Protein AF-0000000074161519 (afdb_homodimer)

Secondary structure (DSSP, 8-state):
--HHHHHHHHHHHHHHHHHHHHHHHHHHHHHHHHHHHHTT-EEE-TTSSS--EEE--TTHHHHHHHHHHHHHHHHHSTT-HHHHHHHHHHHHHHHHHHHHHHH---HHHHHHHHHHHTHHHHHT---S--EETTEEPPHHHHHHHHHHHHHHHHHHHHHS-SSTTHHHHHHHHHHHHHHHHHHHHHHHHHHH-GGGTTS-HHHHHHT-HHHHHHHHHHHHHHHHHHHHHHHHSSSPS---HHHHHHHHHHHHHHHHHHTT-TTHHHHHTHHHHHHHHHHHHHHTTSS---S--PPEEETTTTEEE--TT--SHHHHHHHHH--B-HHHHHHHHHHHHHHHHHHHHIIIIIIHHHHHHHHS------/--HHHHHHHHHHHHHHHHHHHHHHHHHHHHHHHHHHHHTT-EEE-TTSSS--EEE--TTHHHHHHHHHHHHHHHHHSTT-HHHHHHHHHHHHHHHHHHHHHHH---HHHHHHHHHHHTHHHHHT---S--EETTEEPPHHHHHHHHHHHHHHHHHHHHHS-SSTTHHHHHHHHHHHHHHHHHHHHHHHHHHH-GGGTTS-HHHHHHT-HHHHHHHHHHHHHHHHHHHHHHHHSSSPS---HHHHHHHHHHHHHHHHHHTT-TTHHHHHTHHHHHHHHHHHHHHTTSS---S--PPEEETTTTEEE--TT--SHHHHHHHHH--B-HHHHHHHHHHHHHHHHHHHHIIIIISHHHHHHHHS------

Organism: Giardia intestinalis (strain ATCC 50803 / WB clone C6) (NCBI:txid184922)

Radius of gyration: 27.28 Å; Cα contacts (8 Å, |Δi|>4): 1150; chains: 2; bounding box: 76×76×58 Å

Foldseek 3Di:
DPPVVVVVVVVVVLVVVLQVLLVQLLVQLVVCQVVQVVLVQWDWQPQAPDTDIAGEASLVSLLVSLLVVLVVVCVVLPPLLQLVLLSQLLNQLLVVQVVCSNPVDDPVCLQPVSLPSNLSLLVSQDDPFDFDFPDTDDSVRRSVLLSVQLSLLLVLLVLQDAFFLQSLLLLLLLLVLVLVLLVLLLVVQLVVVVVCVVPDPVVSSSVLSLSNSLNSLSSSSNSSSVSCSVQRAVVHNHHNGSSNSSSSSSSLSSSCRSSVVSPLSVQLCVLSVQQCVQCVCCVVVVDPDDPDLYFDHDNVVQWTAADPSSRGPLRVVCPVVPTDHSNVSSVVVSVVSNVSSVVSSCCSNVVVVPPCCPSVVPPPPD/DDPVVVVVVVVVVLVVVLQVLLVQLLVQLVVCQVVQVVLVQWDWQPQAPDTDIAHEASLVSLLVSLLVVLVVVCVVLPPLLQLVLLSQLLNQLLVVQVVCSNPVDDPVCLQPVSLPSNLSLLVSQDDPFDFDQPDTDDSVRRSVLLSVQLSLLLVLLVLQDAFFLQSLLLLLLLLVLVLVLLVLLLVVQLVVVVVCVVPDPVVSLSVLSLSNSLNSLSSSSNSSSVSCSVQRAVVHNYHNGSSNSSSSSSSLSSSCRSSVVSPLSVQLCVLSVQQCVQCVCCVVVVDPDDPDLYFDHDNVVQWTAADPSSRGPLRVVCPVVPTDHSNVSSVVVSVVSNVSSVVSSCCSNVVVVPPCCPSVVPPPPD

Sequence (732 aa):
MTFLALFLLIGLASIFCGSVLSSLTLRLILELAPKLEKAGLSGRDLNKAVSEKIPEDAGLGPSAMFLLTISLWSLVMPRSSTLLSAGFSIMASSFLGFVDDVVNLRWRYKLIVPSITLLPLVGAYSGSGLSLGPLRLTSSMTKLYCLLFAIFSQNAVNIYAGINGLEVGQSIVACTFLLPIVLYKLYVALDTTRYAEHLAPWQRLLSHPSLLSSLVIIVCFLAVSHPVYLLNRYPSRVFVGDIYAYFAGSVFASACILSDTLIAGPLLFLPQILNFVLSVPQLFGIVPCPRHRLPRFSQDHGTLTGVATHLNLINQYLRIRGPLSEKRLCRELLSIQAIISAFVVLFFVLARGKVENSFVGVHRKLMTFLALFLLIGLASIFCGSVLSSLTLRLILELAPKLEKAGLSGRDLNKAVSEKIPEDAGLGPSAMFLLTISLWSLVMPRSSTLLSAGFSIMASSFLGFVDDVVNLRWRYKLIVPSITLLPLVGAYSGSGLSLGPLRLTSSMTKLYCLLFAIFSQNAVNIYAGINGLEVGQSIVACTFLLPIVLYKLYVALDTTRYAEHLAPWQRLLSHPSLLSSLVIIVCFLAVSHPVYLLNRYPSRVFVGDIYAYFAGSVFASACILSDTLIAGPLLFLPQILNFVLSVPQLFGIVPCPRHRLPRFSQDHGTLTGVATHLNLINQYLRIRGPLSEKRLCRELLSIQAIISAFVVLFFVLARGKVENSFVGVHRKL

InterPro domains:
  IPR000715 Glycosyl transferase, family 4 [PF00953] (86-259)
  IPR033895 UDP-GlcNAc-dolichyl-phosphate GlcNAc phosphotransferase [PTHR10571] (13-346)
  IPR033895 UDP-GlcNAc-dolichyl-phosphate GlcNAc phosphotransferase [cd06855] (29-307)

Structure (mmCIF, N/CA/C/O backbone):
data_AF-0000000074161519-model_v1
#
loop_
_entity.id
_entity.type
_entity.pdbx_description
1 polymer 'UDP-N-acetylglucosamine--dolichyl-phosphate N-acetylglucosaminephosphotransferase'
#
loop_
_atom_site.group_PDB
_atom_site.id
_atom_site.type_symbol
_atom_site.label_atom_id
_atom_site.label_alt_id
_atom_site.label_comp_id
_atom_site.label_asym_id
_atom_site.label_entity_id
_atom_site.label_seq_id
_atom_site.pdbx_PDB_ins_code
_atom_site.Cartn_x
_atom_site.Cartn_y
_atom_site.Cartn_z
_atom_site.occupancy
_atom_site.B_iso_or_equiv
_atom_site.auth_seq_id
_atom_site.auth_comp_id
_atom_site.auth_asym_id
_atom_site.auth_atom_id
_atom_site.pdbx_PDB_model_num
ATOM 1 N N . MET A 1 1 ? -21.594 8.078 33.281 1 44.88 1 MET A N 1
ATOM 2 C CA . MET A 1 1 ? -20.266 8.586 32.906 1 44.88 1 MET A CA 1
ATOM 3 C C . MET A 1 1 ? -20.375 9.773 31.969 1 44.88 1 MET A C 1
ATOM 5 O O . MET A 1 1 ? -21.016 9.672 30.922 1 44.88 1 MET A O 1
ATOM 9 N N . THR A 1 2 ? -20.141 10.969 32.406 1 57.44 2 THR A N 1
ATOM 10 C CA . THR A 1 2 ? -20.281 12.203 31.641 1 57.44 2 THR A CA 1
ATOM 11 C C . THR A 1 2 ? -19.438 12.156 30.375 1 57.44 2 THR A C 1
ATOM 13 O O . THR A 1 2 ? -18.469 11.383 30.297 1 57.44 2 THR A O 1
ATOM 16 N N . PHE A 1 3 ? -19.984 12.727 29.328 1 62.72 3 PHE A N 1
ATOM 17 C CA . PHE A 1 3 ? -19.281 12.836 28.047 1 62.72 3 PHE A CA 1
ATOM 18 C C . PHE A 1 3 ? -17.828 13.195 28.266 1 62.72 3 PHE A C 1
ATOM 20 O O . PHE A 1 3 ? -16.938 12.68 27.562 1 62.72 3 PHE A O 1
ATOM 27 N N . LEU A 1 4 ? -17.578 13.906 29.312 1 63.62 4 LEU A N 1
ATOM 28 C CA . LEU A 1 4 ? -16.203 14.328 29.625 1 63.62 4 LEU A CA 1
ATOM 29 C C . LEU A 1 4 ? -15.375 13.156 30.109 1 63.62 4 LEU A C 1
ATOM 31 O O . LEU A 1 4 ? -14.203 13.016 29.734 1 63.62 4 LEU A O 1
ATOM 35 N N . ALA A 1 5 ? -16 12.375 30.953 1 64.25 5 ALA A N 1
ATOM 36 C CA . ALA A 1 5 ? -15.297 11.211 31.484 1 64.25 5 ALA A CA 1
ATOM 37 C C . ALA A 1 5 ? -14.953 10.227 30.359 1 64.25 5 ALA A C 1
ATOM 39 O O . ALA A 1 5 ? -13.859 9.648 30.344 1 64.25 5 ALA A O 1
ATOM 40 N N . LEU A 1 6 ? -15.781 10.148 29.5 1 65.31 6 LEU A N 1
ATOM 41 C CA . LEU A 1 6 ? -15.578 9.258 28.359 1 65.31 6 LEU A CA 1
ATOM 42 C C . LEU A 1 6 ? -14.438 9.758 27.484 1 65.31 6 LEU A C 1
ATOM 44 O O . LEU A 1 6 ? -13.586 8.969 27.062 1 65.31 6 LEU A O 1
ATOM 48 N N . PHE A 1 7 ? -14.367 10.977 27.312 1 71.44 7 PHE A N 1
ATOM 49 C CA . PHE A 1 7 ? -13.312 11.578 26.516 1 71.44 7 PHE A CA 1
ATOM 50 C C . PHE A 1 7 ? -11.961 11.422 27.188 1 71.44 7 PHE A C 1
ATOM 52 O O . PHE A 1 7 ? -10.945 11.18 26.531 1 71.44 7 PHE A O 1
ATOM 59 N N . LEU A 1 8 ? -12.047 11.516 28.469 1 68.12 8 LEU A N 1
ATOM 60 C CA . LEU A 1 8 ? -10.805 11.359 29.219 1 68.12 8 LEU A CA 1
ATOM 61 C C . LEU A 1 8 ? -10.312 9.922 29.156 1 68.12 8 LEU A C 1
ATOM 63 O O . LEU A 1 8 ? -9.109 9.68 29 1 68.12 8 LEU A O 1
ATOM 67 N N . LEU A 1 9 ? -11.258 9 29.281 1 66.44 9 LEU A N 1
ATOM 68 C CA . LEU A 1 9 ? -10.898 7.59 29.219 1 66.44 9 LEU A CA 1
ATOM 69 C C . LEU A 1 9 ? -10.359 7.227 27.844 1 66.44 9 LEU A C 1
ATOM 71 O O . LEU A 1 9 ? -9.359 6.516 27.719 1 66.44 9 LEU A O 1
ATOM 75 N N . ILE A 1 10 ? -10.969 7.766 26.875 1 73.56 10 ILE A N 1
ATOM 76 C CA . ILE A 1 10 ? -10.531 7.527 25.5 1 73.56 10 ILE A CA 1
ATOM 77 C C . ILE A 1 10 ? -9.164 8.164 25.266 1 73.56 10 ILE A C 1
ATOM 79 O O . ILE A 1 10 ? -8.297 7.57 24.625 1 73.56 10 ILE A O 1
ATOM 83 N N . GLY A 1 11 ? -9.023 9.273 25.922 1 75.69 11 GLY A N 1
ATOM 84 C CA . GLY A 1 11 ? -7.738 9.945 25.828 1 75.69 11 GLY A CA 1
ATOM 85 C C . GLY A 1 11 ? -6.609 9.164 26.484 1 75.69 11 GLY A C 1
ATOM 86 O O . GLY A 1 11 ? -5.547 8.992 25.875 1 75.69 11 GLY A O 1
ATOM 87 N N . LEU A 1 12 ? -6.914 8.625 27.672 1 73.69 12 LEU A N 1
ATOM 88 C CA . LEU A 1 12 ? -5.906 7.859 28.391 1 73.69 12 LEU A CA 1
ATOM 89 C C . LEU A 1 12 ? -5.578 6.559 27.672 1 73.69 12 LEU A C 1
ATOM 91 O O . LEU A 1 12 ? -4.41 6.18 27.562 1 73.69 12 LEU A O 1
ATOM 95 N N . ALA A 1 13 ? -6.59 5.926 27.234 1 78.31 13 ALA A N 1
ATOM 96 C CA . ALA A 1 13 ? -6.383 4.703 26.469 1 78.31 13 ALA A CA 1
ATOM 97 C C . ALA A 1 13 ? -5.574 4.984 25.203 1 78.31 13 ALA A C 1
ATOM 99 O O . ALA A 1 13 ? -4.707 4.195 24.828 1 78.31 13 ALA A O 1
ATOM 100 N N . SER A 1 14 ? -5.793 6.078 24.641 1 83.56 14 SER A N 1
ATOM 101 C CA . SER A 1 14 ? -5.078 6.457 23.438 1 83.56 14 SER A CA 1
ATOM 102 C C . SER A 1 14 ? -3.607 6.734 23.719 1 83.56 14 SER A C 1
ATOM 104 O O . SER A 1 14 ? -2.734 6.387 22.922 1 83.56 14 SER A O 1
ATOM 106 N N . ILE A 1 15 ? -3.42 7.316 24.875 1 84.94 15 ILE A N 1
ATOM 107 C CA . ILE A 1 15 ? -2.043 7.617 25.25 1 84.94 15 ILE A CA 1
ATOM 108 C C . ILE A 1 15 ? -1.285 6.316 25.516 1 84.94 15 ILE A C 1
ATOM 110 O O . ILE A 1 15 ? -0.153 6.148 25.047 1 84.94 15 ILE A O 1
ATOM 114 N N . PHE A 1 16 ? -1.927 5.395 26.203 1 86.62 16 PHE A N 1
ATOM 115 C CA . PHE A 1 16 ? -1.295 4.109 26.484 1 86.62 16 PHE A CA 1
ATOM 116 C C . PHE A 1 16 ? -1.033 3.338 25.203 1 86.62 16 PHE A C 1
ATOM 118 O O . PHE A 1 16 ? 0.096 2.916 24.938 1 86.62 16 PHE A O 1
ATOM 125 N N . CYS A 1 17 ? -2.02 3.18 24.391 1 90 17 CYS A N 1
ATOM 126 C CA . CYS A 1 17 ? -1.873 2.461 23.125 1 90 17 CYS A CA 1
ATOM 127 C C . CYS A 1 17 ? -0.885 3.168 22.203 1 90 17 CYS A C 1
ATOM 129 O O . CYS A 1 17 ? -0.109 2.518 21.5 1 90 17 CYS A O 1
ATOM 131 N N . GLY A 1 18 ? -0.931 4.461 22.328 1 93.94 18 GLY A N 1
ATOM 132 C CA . GLY A 1 18 ? 0.011 5.242 21.531 1 93.94 18 GLY A CA 1
ATOM 133 C C . GLY A 1 18 ? 1.454 5.027 21.953 1 93.94 18 GLY A C 1
ATOM 134 O O . GLY A 1 18 ? 2.346 4.953 21.109 1 93.94 18 GLY A O 1
ATOM 135 N N . SER A 1 19 ? 1.612 4.914 23.281 1 94.94 19 SER A N 1
ATOM 136 C CA . SER A 1 19 ? 2.965 4.691 23.781 1 94.94 19 SER A CA 1
ATOM 137 C C . SER A 1 19 ? 3.49 3.32 23.359 1 94.94 19 SER A C 1
ATOM 139 O O . SER A 1 19 ? 4.668 3.174 23.031 1 94.94 19 SER A O 1
ATOM 141 N N . VAL A 1 20 ? 2.693 2.338 23.391 1 96 20 VAL A N 1
ATOM 142 C CA . VAL A 1 20 ? 3.07 0.998 22.953 1 96 20 VAL A CA 1
ATOM 143 C C . VAL A 1 20 ? 3.387 1.012 21.469 1 96 20 VAL A C 1
ATOM 145 O O . VAL A 1 20 ? 4.41 0.47 21.031 1 96 20 VAL A O 1
ATOM 148 N N . LEU A 1 21 ? 2.52 1.667 20.75 1 97.62 21 LEU A N 1
ATOM 149 C CA . LEU A 1 21 ? 2.719 1.778 19.312 1 97.62 21 LEU A CA 1
ATOM 150 C C . LEU A 1 21 ? 4.016 2.52 19 1 97.62 21 LEU A C 1
ATOM 152 O O . LEU A 1 21 ? 4.746 2.137 18.078 1 97.62 21 LEU A O 1
ATOM 156 N N . SER A 1 22 ? 4.293 3.531 19.734 1 98.25 22 SER A N 1
ATOM 157 C CA . SER A 1 22 ? 5.523 4.293 19.562 1 98.25 22 SER A CA 1
ATOM 158 C C . SER A 1 22 ? 6.75 3.432 19.844 1 98.25 22 SER A C 1
ATOM 160 O O . SER A 1 22 ? 7.719 3.461 19.078 1 98.25 22 SER A O 1
ATOM 162 N N . SER A 1 23 ? 6.691 2.676 20.875 1 98.06 23 SER A N 1
ATOM 163 C CA . SER A 1 23 ? 7.805 1.809 21.25 1 98.06 23 SER A CA 1
ATOM 164 C C . SER A 1 23 ? 8.039 0.727 20.203 1 98.06 23 SER A C 1
ATOM 166 O O . SER A 1 23 ? 9.18 0.424 19.859 1 98.06 23 SER A O 1
ATOM 168 N N . LEU A 1 24 ? 7.012 0.145 19.719 1 97.5 24 LEU A N 1
ATOM 169 C CA . LEU A 1 24 ? 7.125 -0.874 18.688 1 97.5 24 LEU A CA 1
ATOM 170 C C . LEU A 1 24 ? 7.672 -0.277 17.391 1 97.5 24 LEU A C 1
ATOM 172 O O . LEU A 1 24 ? 8.445 -0.926 16.688 1 97.5 24 LEU A O 1
ATOM 176 N N . THR A 1 25 ? 7.266 0.928 17.094 1 98.5 25 THR A N 1
ATOM 177 C CA . THR A 1 25 ? 7.758 1.608 15.898 1 98.5 25 THR A CA 1
ATOM 178 C C . THR A 1 25 ? 9.258 1.856 15.992 1 98.5 25 THR A C 1
ATOM 180 O O . THR A 1 25 ? 9.992 1.648 15.031 1 98.5 25 THR A O 1
ATOM 183 N N . LEU A 1 26 ? 9.656 2.322 17.188 1 98.25 26 LEU A N 1
ATOM 184 C CA . LEU A 1 26 ? 11.086 2.547 17.406 1 98.25 26 LEU A CA 1
ATOM 185 C C . LEU A 1 26 ? 11.875 1.268 17.172 1 98.25 26 LEU A C 1
ATOM 187 O O . LEU A 1 26 ? 12.906 1.288 16.5 1 98.25 26 LEU A O 1
ATOM 191 N N . ARG A 1 27 ? 11.438 0.175 17.688 1 97.38 27 ARG A N 1
ATOM 192 C CA . ARG A 1 27 ? 12.109 -1.11 17.531 1 97.38 27 ARG A CA 1
ATOM 193 C C . ARG A 1 27 ? 12.172 -1.517 16.062 1 97.38 27 ARG A C 1
ATOM 195 O O . ARG A 1 27 ? 13.188 -2.035 15.602 1 97.38 27 ARG A O 1
ATOM 202 N N . LEU A 1 28 ? 11.102 -1.292 15.367 1 97.12 28 LEU A N 1
ATOM 203 C CA . LEU A 1 28 ? 11.047 -1.657 13.953 1 97.12 28 LEU A CA 1
ATOM 204 C C . LEU A 1 28 ? 12.031 -0.822 13.141 1 97.12 28 LEU A C 1
ATOM 206 O O . LEU A 1 28 ? 12.703 -1.344 12.25 1 97.12 28 LEU A O 1
ATOM 210 N N . ILE A 1 29 ? 12.109 0.451 13.391 1 97.94 29 ILE A N 1
ATOM 211 C CA . ILE A 1 29 ? 13.031 1.33 12.68 1 97.94 29 ILE A CA 1
ATOM 212 C C . ILE A 1 29 ? 14.469 0.861 12.898 1 97.94 29 ILE A C 1
ATOM 214 O O . ILE A 1 29 ? 15.25 0.771 11.953 1 97.94 29 ILE A O 1
ATOM 218 N N . LEU A 1 30 ? 14.773 0.563 14.117 1 96.94 30 LEU A N 1
ATOM 219 C CA . LEU A 1 30 ? 16.125 0.159 14.461 1 96.94 30 LEU A CA 1
ATOM 220 C C . LEU A 1 30 ? 16.484 -1.175 13.812 1 96.94 30 LEU A C 1
ATOM 222 O O . LEU A 1 30 ? 17.641 -1.413 13.461 1 96.94 30 LEU A O 1
ATOM 226 N N . GLU A 1 31 ? 15.539 -2 13.625 1 95.44 31 GLU A N 1
ATOM 227 C CA . GLU A 1 31 ? 15.75 -3.277 12.953 1 95.44 31 GLU A CA 1
ATOM 228 C C . GLU A 1 31 ? 15.906 -3.084 11.445 1 95.44 31 GLU A C 1
ATOM 230 O O . GLU A 1 31 ? 16.703 -3.773 10.805 1 95.44 31 GLU A O 1
ATOM 235 N N . LEU A 1 32 ? 15.195 -2.17 10.852 1 96.12 32 LEU A N 1
ATOM 236 C CA . LEU A 1 32 ? 15.141 -1.978 9.406 1 96.12 32 LEU A CA 1
ATOM 237 C C . LEU A 1 32 ? 16.328 -1.15 8.922 1 96.12 32 LEU A C 1
ATOM 239 O O . LEU A 1 32 ? 16.797 -1.328 7.793 1 96.12 32 LEU A O 1
ATOM 243 N N . ALA A 1 33 ? 16.812 -0.26 9.781 1 95.94 33 ALA A N 1
ATOM 244 C CA . ALA A 1 33 ? 17.812 0.726 9.383 1 95.94 33 ALA A CA 1
ATOM 245 C C . ALA A 1 33 ? 19.047 0.046 8.805 1 95.94 33 ALA A C 1
ATOM 247 O O . ALA A 1 33 ? 19.484 0.38 7.699 1 95.94 33 ALA A O 1
ATOM 248 N N . PRO A 1 34 ? 19.594 -0.971 9.469 1 95.12 34 PRO A N 1
ATOM 249 C CA . PRO A 1 34 ? 20.766 -1.636 8.891 1 95.12 34 PRO A CA 1
ATOM 250 C C . PRO A 1 34 ? 20.453 -2.365 7.59 1 95.12 34 PRO A C 1
ATOM 252 O O . PRO A 1 34 ? 21.312 -2.443 6.699 1 95.12 34 PRO A O 1
ATOM 255 N N . LYS A 1 35 ? 19.297 -2.889 7.438 1 95 35 LYS A N 1
ATOM 256 C CA . LYS A 1 35 ? 18.906 -3.588 6.219 1 95 35 LYS A CA 1
ATOM 257 C C . LYS A 1 35 ? 18.766 -2.619 5.051 1 95 35 LYS A C 1
ATOM 259 O O . LYS A 1 35 ? 19.125 -2.951 3.916 1 95 35 LYS A O 1
ATOM 264 N N . LEU A 1 36 ? 18.219 -1.51 5.344 1 95.12 36 LEU A N 1
ATOM 265 C CA . LEU A 1 36 ? 18.078 -0.475 4.324 1 95.12 36 LEU A CA 1
ATOM 266 C C . LEU A 1 36 ? 19.438 0.011 3.848 1 95.12 36 LEU A C 1
ATOM 268 O O . LEU A 1 36 ? 19.656 0.197 2.646 1 95.12 36 LEU A O 1
ATOM 272 N N . GLU A 1 37 ? 20.312 0.193 4.773 1 93.75 37 GLU A N 1
ATOM 273 C CA . GLU A 1 37 ? 21.672 0.589 4.43 1 93.75 37 GLU A CA 1
ATOM 274 C C . GLU A 1 37 ? 22.344 -0.464 3.559 1 93.75 37 GLU A C 1
ATOM 276 O O . GLU A 1 37 ? 23.016 -0.13 2.58 1 93.75 37 GLU A O 1
ATOM 281 N N . LYS A 1 38 ? 22.141 -1.662 3.873 1 92.06 38 LYS A N 1
ATOM 282 C CA . LYS A 1 38 ? 22.719 -2.77 3.123 1 92.06 38 LYS A CA 1
ATOM 283 C C . LYS A 1 38 ? 22.156 -2.836 1.708 1 92.06 38 LYS A C 1
ATOM 285 O O . LYS A 1 38 ? 22.859 -3.219 0.77 1 92.06 38 LYS A O 1
ATOM 290 N N . ALA A 1 39 ? 20.984 -2.371 1.564 1 92 39 ALA A N 1
ATOM 291 C CA . ALA A 1 39 ? 20.312 -2.375 0.266 1 92 39 ALA A CA 1
ATOM 292 C C . ALA A 1 39 ? 20.75 -1.172 -0.572 1 92 39 ALA A C 1
ATOM 294 O O . ALA A 1 39 ? 20.234 -0.966 -1.676 1 92 39 ALA A O 1
ATOM 295 N N . GLY A 1 40 ? 21.562 -0.338 0.004 1 90.19 40 GLY A N 1
ATOM 296 C CA . GLY A 1 40 ? 22.078 0.807 -0.728 1 90.19 40 GLY A CA 1
ATOM 297 C C . GLY A 1 40 ? 21.266 2.072 -0.506 1 90.19 40 GLY A C 1
ATOM 298 O O . GLY A 1 40 ? 21.5 3.082 -1.176 1 90.19 40 GLY A O 1
ATOM 299 N N . LEU A 1 41 ? 20.328 1.969 0.332 1 88.56 41 LEU A N 1
ATOM 300 C CA . LEU A 1 41 ? 19.516 3.133 0.667 1 88.56 41 LEU A CA 1
ATOM 301 C C . LEU A 1 41 ? 20.109 3.9 1.837 1 88.56 41 LEU A C 1
ATOM 303 O O . LEU A 1 41 ? 19.719 3.703 2.986 1 88.56 41 LEU A O 1
ATOM 307 N N . SER A 1 42 ? 20.984 4.719 1.526 1 83.12 42 SER A N 1
ATOM 308 C CA . SER A 1 42 ? 21.703 5.543 2.494 1 83.12 42 SER A CA 1
ATOM 309 C C . SER A 1 42 ? 22.078 6.891 1.894 1 83.12 42 SER A C 1
ATOM 311 O O . SER A 1 42 ? 22.031 7.066 0.674 1 83.12 42 SER A O 1
ATOM 313 N N . GLY A 1 43 ? 22.25 7.82 2.773 1 83.62 43 GLY A N 1
ATOM 314 C CA . GLY A 1 43 ? 22.703 9.141 2.377 1 83.62 43 GLY A CA 1
ATOM 315 C C . GLY A 1 43 ? 23.766 9.711 3.303 1 83.62 43 GLY A C 1
ATOM 316 O O . GLY A 1 43 ? 24.078 9.109 4.332 1 83.62 43 GLY A O 1
ATOM 317 N N . ARG A 1 44 ? 24.359 10.805 2.887 1 81.75 44 ARG A N 1
ATOM 318 C CA . ARG A 1 44 ? 25.344 11.516 3.703 1 81.75 44 ARG A CA 1
ATOM 319 C C . ARG A 1 44 ? 24.75 12.805 4.266 1 81.75 44 ARG A C 1
ATOM 321 O O . ARG A 1 44 ? 24.031 13.516 3.572 1 81.75 44 ARG A O 1
ATOM 328 N N . ASP A 1 45 ? 25.062 12.961 5.523 1 79.5 45 ASP A N 1
ATOM 329 C CA . ASP A 1 45 ? 24.641 14.227 6.133 1 79.5 45 ASP A CA 1
ATOM 330 C C . ASP A 1 45 ? 25.578 15.359 5.719 1 79.5 45 ASP A C 1
ATOM 332 O O . ASP A 1 45 ? 26.688 15.484 6.242 1 79.5 45 ASP A O 1
ATOM 336 N N . LEU A 1 46 ? 25.156 16.219 4.914 1 73.31 46 LEU A N 1
ATOM 337 C CA . LEU A 1 46 ? 26 17.219 4.262 1 73.31 46 LEU A CA 1
ATOM 338 C C . LEU A 1 46 ? 26.172 18.453 5.133 1 73.31 46 LEU A C 1
ATOM 340 O O . LEU A 1 46 ? 27.047 19.281 4.875 1 73.31 46 LEU A O 1
ATOM 344 N N . ASN A 1 47 ? 25.391 18.547 6.172 1 73.44 47 ASN A N 1
ATOM 345 C CA . ASN A 1 47 ? 25.438 19.734 7.016 1 73.44 47 ASN A CA 1
ATOM 346 C C . ASN A 1 47 ? 26.312 19.531 8.242 1 73.44 47 ASN A C 1
ATOM 348 O O . ASN A 1 47 ? 26.078 20.109 9.297 1 73.44 47 ASN A O 1
ATOM 352 N N . LYS A 1 48 ? 27.266 18.516 8.117 1 73.88 48 LYS A N 1
ATOM 353 C CA . LYS A 1 48 ? 28.219 18.25 9.195 1 73.88 48 LYS A CA 1
ATOM 354 C C . LYS A 1 48 ? 29.641 18.188 8.672 1 73.88 48 LYS A C 1
ATOM 356 O O . LYS A 1 48 ? 29.859 18 7.469 1 73.88 48 LYS A O 1
ATOM 361 N N . ALA A 1 49 ? 30.531 18.391 9.531 1 68.44 49 ALA A N 1
ATOM 362 C CA . ALA A 1 49 ? 31.938 18.359 9.172 1 68.44 49 ALA A CA 1
ATOM 363 C C . ALA A 1 49 ? 32.375 16.969 8.711 1 68.44 49 ALA A C 1
ATOM 365 O O . ALA A 1 49 ? 33.094 16.844 7.73 1 68.44 49 ALA A O 1
ATOM 366 N N . VAL A 1 50 ? 31.969 15.945 9.445 1 68 50 VAL A N 1
ATOM 367 C CA . VAL A 1 50 ? 32.219 14.57 9.047 1 68 50 VAL A CA 1
ATOM 368 C C . VAL A 1 50 ? 30.953 13.938 8.492 1 68 50 VAL A C 1
ATOM 370 O O . VAL A 1 50 ? 29.953 13.844 9.195 1 68 50 VAL A O 1
ATOM 373 N N . SER A 1 51 ? 31.109 13.688 7.258 1 70.19 51 SER A N 1
ATOM 374 C CA . SER A 1 51 ? 29.922 13.172 6.602 1 70.19 51 SER A CA 1
ATOM 375 C C . SER A 1 51 ? 29.766 11.672 6.832 1 70.19 51 SER A C 1
ATOM 377 O O . SER A 1 51 ? 30.562 10.875 6.328 1 70.19 51 SER A O 1
ATOM 379 N N . GLU A 1 52 ? 29.031 11.289 7.742 1 78.88 52 GLU A N 1
ATOM 380 C CA . GLU A 1 52 ? 28.734 9.891 8.039 1 78.88 52 GLU A CA 1
ATOM 381 C C . GLU A 1 52 ? 27.578 9.375 7.176 1 78.88 52 GLU A C 1
ATOM 383 O O . GLU A 1 52 ? 26.672 10.133 6.832 1 78.88 52 GLU A O 1
ATOM 388 N N . LYS A 1 53 ? 27.766 8.156 6.828 1 87.31 53 LYS A N 1
ATOM 389 C CA . LYS A 1 53 ? 26.703 7.488 6.102 1 87.31 53 LYS A CA 1
ATOM 390 C C . LYS A 1 53 ? 25.531 7.152 7.027 1 87.31 53 LYS A C 1
ATOM 392 O O . LYS A 1 53 ? 25.734 6.594 8.109 1 87.31 53 LYS A O 1
ATOM 397 N N . ILE A 1 54 ? 24.359 7.621 6.617 1 92.44 54 ILE A N 1
ATOM 398 C CA . ILE A 1 54 ? 23.156 7.441 7.426 1 92.44 54 ILE A CA 1
ATOM 399 C C . ILE A 1 54 ? 22.125 6.656 6.633 1 92.44 54 ILE A C 1
ATOM 401 O O . ILE A 1 54 ? 21.875 6.938 5.457 1 92.44 54 ILE A O 1
ATOM 405 N N . PRO A 1 55 ? 21.594 5.633 7.289 1 94.06 55 PRO A N 1
ATOM 406 C CA . PRO A 1 55 ? 20.531 4.914 6.594 1 94.06 55 PRO A CA 1
ATOM 407 C C . PRO A 1 55 ? 19.359 5.824 6.207 1 94.06 55 PRO A C 1
ATOM 409 O O . PRO A 1 55 ? 18.984 6.723 6.969 1 94.06 55 PRO A O 1
ATOM 412 N N . GLU A 1 56 ? 18.844 5.598 5.027 1 93.38 56 GLU A N 1
ATOM 413 C CA . GLU A 1 56 ? 17.703 6.344 4.52 1 93.38 56 GLU A CA 1
ATOM 414 C C . GLU A 1 56 ? 16.453 5.473 4.488 1 93.38 56 GLU A C 1
ATOM 416 O O . GLU A 1 56 ? 16.516 4.262 4.711 1 93.38 56 GLU A O 1
ATOM 421 N N . ASP A 1 57 ? 15.305 6.07 4.375 1 96.06 57 ASP A N 1
ATOM 422 C CA . ASP A 1 57 ? 14 5.434 4.227 1 96.06 57 ASP A CA 1
ATOM 423 C C . ASP A 1 57 ? 13.523 4.844 5.551 1 96.06 57 ASP A C 1
ATOM 425 O O . ASP A 1 57 ? 12.859 3.801 5.566 1 96.06 57 ASP A O 1
ATOM 429 N N . ALA A 1 58 ? 13.898 5.484 6.594 1 96.88 58 ALA A N 1
ATOM 430 C CA . ALA A 1 58 ? 13.422 5.07 7.91 1 96.88 58 ALA A CA 1
ATOM 431 C C . ALA A 1 58 ? 11.914 5.285 8.039 1 96.88 58 ALA A C 1
ATOM 433 O O . ALA A 1 58 ? 11.281 4.738 8.945 1 96.88 58 ALA A O 1
ATOM 434 N N . GLY A 1 59 ? 11.328 6.074 7.168 1 98.38 59 GLY A N 1
ATOM 435 C CA . GLY A 1 59 ? 9.891 6.277 7.125 1 98.38 59 GLY A CA 1
ATOM 436 C C . GLY A 1 59 ? 9.117 4.992 6.906 1 98.38 59 GLY A C 1
ATOM 437 O O . GLY A 1 59 ? 7.906 4.945 7.141 1 98.38 59 GLY A O 1
ATOM 438 N N . LEU A 1 60 ? 9.781 3.939 6.449 1 98.38 60 LEU A N 1
ATOM 439 C CA . LEU A 1 60 ? 9.148 2.637 6.262 1 98.38 60 LEU A CA 1
ATOM 440 C C . LEU A 1 60 ? 8.594 2.105 7.582 1 98.38 60 LEU A C 1
ATOM 442 O O . LEU A 1 60 ? 7.523 1.502 7.613 1 98.38 60 LEU A O 1
ATOM 446 N N . GLY A 1 61 ? 9.312 2.332 8.656 1 98.12 61 GLY A N 1
ATOM 447 C CA . GLY A 1 61 ? 8.898 1.87 9.969 1 98.12 61 GLY A CA 1
ATOM 448 C C . GLY A 1 61 ? 7.555 2.424 10.398 1 98.12 61 GLY A C 1
ATOM 449 O O . GLY A 1 61 ? 6.594 1.671 10.57 1 98.12 61 GLY A O 1
ATOM 450 N N . PRO A 1 62 ? 7.484 3.773 10.516 1 98.62 62 PRO A N 1
ATOM 451 C CA . PRO A 1 62 ? 6.215 4.367 10.938 1 98.62 62 PRO A CA 1
ATOM 452 C C . PRO A 1 62 ? 5.082 4.098 9.945 1 98.62 62 PRO A C 1
ATOM 454 O O . PRO A 1 62 ? 3.934 3.906 10.359 1 98.62 62 PRO A O 1
ATOM 457 N N . SER A 1 63 ? 5.352 4.137 8.648 1 98.5 63 SER A N 1
ATOM 458 C CA . SER A 1 63 ? 4.312 3.848 7.664 1 98.5 63 SER A CA 1
ATOM 459 C C . SER A 1 63 ? 3.758 2.439 7.844 1 98.5 63 SER A C 1
ATOM 461 O O . SER A 1 63 ? 2.543 2.232 7.785 1 98.5 63 SER A O 1
ATOM 463 N N . ALA A 1 64 ? 4.617 1.451 8.055 1 98.12 64 ALA A N 1
ATOM 464 C CA . ALA A 1 64 ? 4.199 0.065 8.242 1 98.12 64 ALA A CA 1
ATOM 465 C C . ALA A 1 64 ? 3.365 -0.088 9.508 1 98.12 64 ALA A C 1
ATOM 467 O O . ALA A 1 64 ? 2.303 -0.713 9.492 1 98.12 64 ALA A O 1
ATOM 468 N N . MET A 1 65 ? 3.822 0.474 10.555 1 98.31 65 MET A N 1
ATOM 469 C CA . MET A 1 65 ? 3.113 0.347 11.828 1 98.31 65 MET A CA 1
ATOM 470 C C . MET A 1 65 ? 1.755 1.037 11.766 1 98.31 65 MET A C 1
ATOM 472 O O . MET A 1 65 ? 0.784 0.562 12.352 1 98.31 65 MET A O 1
ATOM 476 N N . PHE A 1 66 ? 1.738 2.199 11.148 1 98.38 66 PHE A N 1
ATOM 477 C CA . PHE A 1 66 ? 0.483 2.906 10.93 1 98.38 66 PHE A CA 1
ATOM 478 C C . PHE A 1 66 ? -0.509 2.023 10.18 1 98.38 66 PHE A C 1
ATOM 480 O O . PHE A 1 66 ? -1.667 1.9 10.586 1 98.38 66 PHE A O 1
ATOM 487 N N . LEU A 1 67 ? -0.063 1.359 9.141 1 96.69 67 LEU A N 1
ATOM 488 C CA . LEU A 1 67 ? -0.929 0.537 8.305 1 96.69 67 LEU A CA 1
ATOM 489 C C . LEU A 1 67 ? -1.416 -0.691 9.07 1 96.69 67 LEU A C 1
ATOM 491 O O . LEU A 1 67 ? -2.564 -1.111 8.914 1 96.69 67 LEU A O 1
ATOM 495 N N . LEU A 1 68 ? -0.57 -1.301 9.852 1 97.62 68 LEU A N 1
ATOM 496 C CA . LEU A 1 68 ? -0.973 -2.414 10.703 1 97.62 68 LEU A CA 1
ATOM 497 C C . LEU A 1 68 ? -2.072 -1.989 11.664 1 97.62 68 LEU A C 1
ATOM 499 O O . LEU A 1 68 ? -3.051 -2.715 11.859 1 97.62 68 LEU A O 1
ATOM 503 N N . THR A 1 69 ? -1.92 -0.813 12.188 1 96.69 69 THR A N 1
ATOM 504 C CA . THR A 1 69 ? -2.891 -0.322 13.156 1 96.69 69 THR A CA 1
ATOM 505 C C . THR A 1 69 ? -4.223 -0.016 12.477 1 96.69 69 THR A C 1
ATOM 507 O O . THR A 1 69 ? -5.289 -0.302 13.031 1 96.69 69 THR A O 1
ATOM 510 N N . ILE A 1 70 ? -4.172 0.604 11.312 1 95.31 70 ILE A N 1
ATOM 511 C CA . ILE A 1 70 ? -5.387 0.888 10.555 1 95.31 70 ILE A CA 1
ATOM 512 C C . ILE A 1 70 ? -6.109 -0.417 10.227 1 95.31 70 ILE A C 1
ATOM 514 O O . ILE A 1 70 ? -7.34 -0.48 10.266 1 95.31 70 ILE A O 1
ATOM 518 N N . SER A 1 71 ? -5.375 -1.476 9.898 1 95.88 71 SER A N 1
ATOM 519 C CA . SER A 1 71 ? -5.961 -2.785 9.625 1 95.88 71 SER A CA 1
ATOM 520 C C . SER A 1 71 ? -6.715 -3.316 10.836 1 95.88 71 SER A C 1
ATOM 522 O O . SER A 1 71 ? -7.812 -3.867 10.703 1 95.88 71 SER A O 1
ATOM 524 N N . LEU A 1 72 ? -6.18 -3.146 11.992 1 93.94 72 LEU A N 1
ATOM 525 C CA . LEU A 1 72 ? -6.832 -3.602 13.211 1 93.94 72 LEU A CA 1
ATOM 526 C C . LEU A 1 72 ? -8.094 -2.791 13.492 1 93.94 72 LEU A C 1
ATOM 528 O O . LEU A 1 72 ? -9.117 -3.346 13.898 1 93.94 72 LEU A O 1
ATOM 532 N N . TRP A 1 73 ? -8.031 -1.494 13.234 1 92.25 73 TRP A N 1
ATOM 533 C CA . TRP A 1 73 ? -9.18 -0.622 13.461 1 92.25 73 TRP A CA 1
ATOM 534 C C . TRP A 1 73 ? -10.312 -0.949 12.492 1 92.25 73 TRP A C 1
ATOM 536 O O . TRP A 1 73 ? -11.484 -0.694 12.781 1 92.25 73 TRP A O 1
ATOM 546 N N . SER A 1 74 ? -10 -1.469 11.359 1 87.56 74 SER A N 1
ATOM 547 C CA . SER A 1 74 ? -11.016 -1.813 10.375 1 87.56 74 SER A CA 1
ATOM 548 C C . SER A 1 74 ? -11.945 -2.902 10.898 1 87.56 74 SER A C 1
ATOM 550 O O . SER A 1 74 ? -13.078 -3.037 10.43 1 87.56 74 SER A O 1
ATOM 552 N N . LEU A 1 75 ? -11.539 -3.686 11.891 1 84.81 75 LEU A N 1
ATOM 553 C CA . LEU A 1 75 ? -12.375 -4.723 12.492 1 84.81 75 LEU A CA 1
ATOM 554 C C . LEU A 1 75 ? -13.367 -4.121 13.477 1 84.81 75 LEU A C 1
ATOM 556 O O . LEU A 1 75 ? -14.43 -4.699 13.727 1 84.81 75 LEU A O 1
ATOM 560 N N . VAL A 1 76 ? -12.953 -3.041 14.07 1 81.5 76 VAL A N 1
ATOM 561 C CA . VAL A 1 76 ? -13.773 -2.395 15.086 1 81.5 76 VAL A CA 1
ATOM 562 C C . VAL A 1 76 ? -14.812 -1.491 14.422 1 81.5 76 VAL A C 1
ATOM 564 O O . VAL A 1 76 ? -15.914 -1.304 14.953 1 81.5 76 VAL A O 1
ATOM 567 N N . MET A 1 77 ? -14.422 -0.888 13.398 1 76.19 77 MET A N 1
ATOM 568 C CA . MET A 1 77 ? -15.32 -0.052 12.609 1 76.19 77 MET A CA 1
ATOM 569 C C . MET A 1 77 ? -15.734 -0.762 11.32 1 76.19 77 MET A C 1
ATOM 571 O O . MET A 1 77 ? -15.398 -0.314 10.227 1 76.19 77 MET A O 1
ATOM 575 N N . PRO A 1 78 ? -16.406 -1.848 11.594 1 62.12 78 PRO A N 1
ATOM 576 C CA . PRO A 1 78 ? -16.656 -2.709 10.438 1 62.12 78 PRO A CA 1
ATOM 577 C C . PRO A 1 78 ? -17.406 -1.99 9.312 1 62.12 78 PRO A C 1
ATOM 579 O O . PRO A 1 78 ? -18.281 -1.155 9.586 1 62.12 78 PRO A O 1
ATOM 582 N N . ARG A 1 79 ? -17.031 -2.111 8.273 1 59.34 79 ARG A N 1
ATOM 583 C CA . ARG A 1 79 ? -17.641 -1.63 7.035 1 59.34 79 ARG A CA 1
ATOM 584 C C . ARG A 1 79 ? -17.5 -0.115 6.914 1 59.34 79 ARG A C 1
ATOM 586 O O . ARG A 1 79 ? -18.281 0.527 6.203 1 59.34 79 ARG A O 1
ATOM 593 N N . SER A 1 80 ? -16.578 0.33 7.75 1 72.62 80 SER A N 1
ATOM 594 C CA . SER A 1 80 ? -16.359 1.758 7.547 1 72.62 80 SER A CA 1
ATOM 595 C C . SER A 1 80 ? -15.617 2.021 6.242 1 72.62 80 SER A C 1
ATOM 597 O O . SER A 1 80 ? -14.391 1.895 6.184 1 72.62 80 SER A O 1
ATOM 599 N N . SER A 1 81 ? -16.266 2.342 5.324 1 85.12 81 SER A N 1
ATOM 600 C CA . SER A 1 81 ? -15.734 2.684 4.012 1 85.12 81 SER A CA 1
ATOM 601 C C . SER A 1 81 ? -14.828 3.91 4.086 1 85.12 81 SER A C 1
ATOM 603 O O . SER A 1 81 ? -13.867 4.027 3.324 1 85.12 81 SER A O 1
ATOM 605 N N . THR A 1 82 ? -15.008 4.676 5.176 1 90.69 82 THR A N 1
ATOM 606 C CA . THR A 1 82 ? -14.258 5.922 5.281 1 90.69 82 THR A CA 1
ATOM 607 C C . THR A 1 82 ? -12.82 5.652 5.719 1 90.69 82 THR A C 1
ATOM 609 O O . THR A 1 82 ? -11.875 6.141 5.098 1 90.69 82 THR A O 1
ATOM 612 N N . LEU A 1 83 ? -12.664 4.859 6.758 1 93.75 83 LEU A N 1
ATOM 613 C CA . LEU A 1 83 ? -11.328 4.551 7.258 1 93.75 83 LEU A CA 1
ATOM 614 C C . LEU A 1 83 ? -10.523 3.771 6.223 1 93.75 83 LEU A C 1
ATOM 616 O O . LEU A 1 83 ? -9.344 4.051 6.008 1 93.75 83 LEU A O 1
ATOM 620 N N . LEU A 1 84 ? -11.172 2.865 5.551 1 93.81 84 LEU A N 1
ATOM 621 C CA . LEU A 1 84 ? -10.484 2.035 4.566 1 93.81 84 LEU A CA 1
ATOM 622 C C . LEU A 1 84 ? -10.109 2.852 3.332 1 93.81 84 LEU A C 1
ATOM 624 O O . LEU A 1 84 ? -9.062 2.615 2.721 1 93.81 84 LEU A O 1
ATOM 628 N N . SER A 1 85 ? -11 3.744 2.947 1 94.94 85 SER A N 1
ATOM 629 C CA . SER A 1 85 ? -10.68 4.629 1.832 1 94.94 85 SER A CA 1
ATOM 630 C C . SER A 1 85 ? -9.438 5.461 2.125 1 94.94 85 SER A C 1
ATOM 632 O O . SER A 1 85 ? -8.539 5.559 1.29 1 94.94 85 SER A O 1
ATOM 634 N N . ALA A 1 86 ? -9.414 6.016 3.299 1 96.69 86 ALA A N 1
ATOM 635 C CA . ALA A 1 86 ? -8.25 6.805 3.707 1 96.69 86 ALA A CA 1
ATOM 636 C C . ALA A 1 86 ? -7.012 5.926 3.832 1 96.69 86 ALA A C 1
ATOM 638 O O . ALA A 1 86 ? -5.934 6.293 3.355 1 96.69 86 ALA A O 1
ATOM 639 N N . GLY A 1 87 ? -7.215 4.781 4.484 1 97.19 87 GLY A N 1
ATOM 640 C CA . GLY A 1 87 ? -6.105 3.855 4.637 1 97.19 87 GLY A CA 1
ATOM 641 C C . GLY A 1 87 ? -5.512 3.414 3.311 1 97.19 87 GLY A C 1
ATOM 642 O O . GLY A 1 87 ? -4.289 3.338 3.166 1 97.19 87 GLY A O 1
ATOM 643 N N . PHE A 1 88 ? -6.371 3.09 2.354 1 97.19 88 PHE A N 1
ATOM 644 C CA . PHE A 1 88 ? -5.941 2.699 1.017 1 97.19 88 PHE A CA 1
ATOM 645 C C . PHE A 1 88 ? -5.102 3.797 0.376 1 97.19 88 PHE A C 1
ATOM 647 O O . PHE A 1 88 ? -4.016 3.529 -0.146 1 97.19 88 PHE A O 1
ATOM 654 N N . SER A 1 89 ? -5.543 4.984 0.447 1 98.31 89 SER A N 1
ATOM 655 C CA . SER A 1 89 ? -4.875 6.109 -0.197 1 98.31 89 SER A CA 1
ATOM 656 C C . SER A 1 89 ? -3.555 6.438 0.49 1 98.31 89 SER A C 1
ATOM 658 O O . SER A 1 89 ? -2.559 6.727 -0.176 1 98.31 89 SER A O 1
ATOM 660 N N . ILE A 1 90 ? -3.531 6.391 1.794 1 98.75 90 ILE A N 1
ATOM 661 C CA . ILE A 1 90 ? -2.311 6.648 2.551 1 98.75 90 ILE A CA 1
ATOM 662 C C . ILE A 1 90 ? -1.274 5.57 2.238 1 98.75 90 ILE A C 1
ATOM 664 O O . ILE A 1 90 ? -0.093 5.875 2.053 1 98.75 90 ILE A O 1
ATOM 668 N N . MET A 1 91 ? -1.717 4.363 2.18 1 98.62 91 MET A N 1
ATOM 669 C CA . MET A 1 91 ? -0.813 3.266 1.843 1 98.62 91 MET A CA 1
ATOM 670 C C . MET A 1 91 ? -0.252 3.436 0.435 1 98.62 91 MET A C 1
ATOM 672 O O . MET A 1 91 ? 0.938 3.209 0.205 1 98.62 91 MET A O 1
ATOM 676 N N . ALA A 1 92 ? -1.142 3.783 -0.469 1 98.69 92 ALA A N 1
ATOM 677 C CA . ALA A 1 92 ? -0.689 3.99 -1.843 1 98.69 92 ALA A CA 1
ATOM 678 C C . ALA A 1 92 ? 0.371 5.086 -1.911 1 98.69 92 ALA A C 1
ATOM 680 O O . ALA A 1 92 ? 1.345 4.969 -2.66 1 98.69 92 ALA A O 1
ATOM 681 N N . SER A 1 93 ? 0.179 6.137 -1.174 1 98.69 93 SER A N 1
ATOM 682 C CA . SER A 1 93 ? 1.15 7.227 -1.132 1 98.69 93 SER A CA 1
ATOM 683 C C . SER A 1 93 ? 2.477 6.758 -0.541 1 98.69 93 SER A C 1
ATOM 685 O O . SER A 1 93 ? 3.545 7.098 -1.054 1 98.69 93 SER A O 1
ATOM 687 N N . SER A 1 94 ? 2.395 5.992 0.561 1 98.69 94 SER A N 1
ATOM 688 C CA . SER A 1 94 ? 3.602 5.441 1.168 1 98.69 94 SER A CA 1
ATOM 689 C C . SER A 1 94 ? 4.336 4.52 0.2 1 98.69 94 SER A C 1
ATOM 691 O O . SER A 1 94 ? 5.562 4.574 0.096 1 98.69 94 SER A O 1
ATOM 693 N N . PHE A 1 95 ? 3.541 3.711 -0.48 1 98.69 95 PHE A N 1
ATOM 694 C CA . PHE A 1 95 ? 4.098 2.785 -1.46 1 98.69 95 PHE A CA 1
ATOM 695 C C . PHE A 1 95 ? 4.805 3.543 -2.578 1 98.69 95 PHE A C 1
ATOM 697 O O . PHE A 1 95 ? 5.93 3.199 -2.951 1 98.69 95 PHE A O 1
ATOM 704 N N . LEU A 1 96 ? 4.191 4.578 -3.074 1 98.38 96 LEU A N 1
ATOM 705 C CA . LEU A 1 96 ? 4.789 5.414 -4.109 1 98.38 96 LEU A CA 1
ATOM 706 C C . LEU A 1 96 ? 6.098 6.027 -3.621 1 98.38 96 LEU A C 1
ATOM 708 O O . LEU A 1 96 ? 7.094 6.027 -4.348 1 98.38 96 LEU A O 1
ATOM 712 N N . GLY A 1 97 ? 6.094 6.551 -2.404 1 98.12 97 GLY A N 1
ATOM 713 C CA . GLY A 1 97 ? 7.301 7.137 -1.84 1 98.12 97 GLY A CA 1
ATOM 714 C C . GLY A 1 97 ? 8.445 6.148 -1.727 1 98.12 97 GLY A C 1
ATOM 715 O O . GLY A 1 97 ? 9.594 6.48 -2.033 1 98.12 97 GLY A O 1
ATOM 716 N N . PHE A 1 98 ? 8.156 4.934 -1.312 1 98.31 98 PHE A N 1
ATOM 717 C CA . PHE A 1 98 ? 9.195 3.924 -1.167 1 98.31 98 PHE A CA 1
ATOM 718 C C . PHE A 1 98 ? 9.766 3.533 -2.527 1 98.31 98 PHE A C 1
ATOM 720 O O . PHE A 1 98 ? 10.977 3.379 -2.678 1 98.31 98 PHE A O 1
ATOM 727 N N . VAL A 1 99 ? 8.883 3.326 -3.508 1 98 99 VAL A N 1
ATOM 728 C CA . VAL A 1 99 ? 9.328 2.998 -4.859 1 98 99 VAL A CA 1
ATOM 729 C C . VAL A 1 99 ? 10.219 4.113 -5.391 1 98 99 VAL A C 1
ATOM 731 O O . VAL A 1 99 ? 11.258 3.848 -6.008 1 98 99 VAL A O 1
ATOM 734 N N . ASP A 1 100 ? 9.836 5.34 -5.141 1 96.56 100 ASP A N 1
ATOM 735 C CA . ASP A 1 100 ? 10.633 6.488 -5.566 1 96.56 100 ASP A CA 1
ATOM 736 C C . ASP A 1 100 ? 12.016 6.461 -4.93 1 96.56 100 ASP A C 1
ATOM 738 O O . ASP A 1 100 ? 13.016 6.742 -5.594 1 96.56 100 ASP A O 1
ATOM 742 N N . ASP A 1 101 ? 12.078 6.164 -3.691 1 96.75 101 ASP A N 1
ATOM 743 C CA . ASP A 1 101 ? 13.344 6.094 -2.98 1 96.75 101 ASP A CA 1
ATOM 744 C C . ASP A 1 101 ? 14.25 5.02 -3.574 1 96.75 101 ASP A C 1
ATOM 746 O O . ASP A 1 101 ? 15.477 5.172 -3.596 1 96.75 101 ASP A O 1
ATOM 750 N N . VAL A 1 102 ? 13.641 3.947 -4.07 1 96.19 102 VAL A N 1
ATOM 751 C CA . VAL A 1 102 ? 14.398 2.793 -4.535 1 96.19 102 VAL A CA 1
ATOM 752 C C . VAL A 1 102 ? 14.828 3.006 -5.984 1 96.19 102 VAL A C 1
ATOM 754 O O . VAL A 1 102 ? 15.984 2.762 -6.34 1 96.19 102 VAL A O 1
ATOM 757 N N . VAL A 1 103 ? 13.883 3.516 -6.82 1 95.19 103 VAL A N 1
ATOM 758 C CA . VAL A 1 103 ? 14.18 3.457 -8.25 1 95.19 103 VAL A CA 1
ATOM 759 C C . VAL A 1 103 ? 14.312 4.871 -8.805 1 95.19 103 VAL A C 1
ATOM 761 O O . VAL A 1 103 ? 14.672 5.055 -9.977 1 95.19 103 VAL A O 1
ATOM 764 N N . ASN A 1 104 ? 14.055 5.887 -8.016 1 92.19 104 ASN A N 1
ATOM 765 C CA . ASN A 1 104 ? 14.156 7.277 -8.445 1 92.19 104 ASN A CA 1
ATOM 766 C C . ASN A 1 104 ? 13.25 7.566 -9.641 1 92.19 104 ASN A C 1
ATOM 768 O O . ASN A 1 104 ? 13.734 7.871 -10.734 1 92.19 104 ASN A O 1
ATOM 772 N N . LEU A 1 105 ? 12.023 7.648 -9.32 1 92.75 105 LEU A N 1
ATOM 773 C CA . LEU A 1 105 ? 11.008 7.852 -10.344 1 92.75 105 LEU A CA 1
ATOM 774 C C . LEU A 1 105 ? 11.094 9.258 -10.922 1 92.75 105 LEU A C 1
ATOM 776 O O . LEU A 1 105 ? 11.484 10.195 -10.227 1 92.75 105 LEU A O 1
ATOM 780 N N . ARG A 1 106 ? 10.656 9.32 -12.188 1 88.69 106 ARG A N 1
ATOM 781 C CA . ARG A 1 106 ? 10.5 10.648 -12.789 1 88.69 106 ARG A CA 1
ATOM 782 C C . ARG A 1 106 ? 9.414 11.445 -12.07 1 88.69 106 ARG A C 1
ATOM 784 O O . ARG A 1 106 ? 8.445 10.875 -11.562 1 88.69 106 ARG A O 1
ATOM 791 N N . TRP A 1 107 ? 9.484 12.711 -12.141 1 83.69 107 TRP A N 1
ATOM 792 C CA . TRP A 1 107 ? 8.625 13.617 -11.383 1 83.69 107 TRP A CA 1
ATOM 793 C C . TRP A 1 107 ? 7.168 13.469 -11.805 1 83.69 107 TRP A C 1
ATOM 795 O O . TRP A 1 107 ? 6.262 13.656 -10.984 1 83.69 107 TRP A O 1
ATOM 805 N N . ARG A 1 108 ? 6.895 13.125 -13 1 88.88 108 ARG A N 1
ATOM 806 C CA . ARG A 1 108 ? 5.523 13.062 -13.5 1 88.88 108 ARG A CA 1
ATOM 807 C C . ARG A 1 108 ? 4.73 11.984 -12.773 1 88.88 108 ARG A C 1
ATOM 809 O O . ARG A 1 108 ? 3.527 12.141 -12.539 1 88.88 108 ARG A O 1
ATOM 816 N N . TYR A 1 109 ? 5.391 10.922 -12.391 1 90.38 109 TYR A N 1
ATOM 817 C CA . TYR A 1 109 ? 4.699 9.836 -11.695 1 90.38 109 TYR A CA 1
ATOM 818 C C . TYR A 1 109 ? 4.27 10.273 -10.297 1 90.38 109 TYR A C 1
ATOM 820 O O . TYR A 1 109 ? 3.285 9.758 -9.758 1 90.38 109 TYR A O 1
ATOM 828 N N . LYS A 1 110 ? 4.945 11.25 -9.773 1 90.5 110 LYS A N 1
ATOM 829 C CA . LYS A 1 110 ? 4.656 11.75 -8.43 1 90.5 110 LYS A CA 1
ATOM 830 C C . LYS A 1 110 ? 3.408 12.625 -8.422 1 90.5 110 LYS A C 1
ATOM 832 O O . LYS A 1 110 ? 2.846 12.906 -7.359 1 90.5 110 LYS A O 1
ATOM 837 N N . L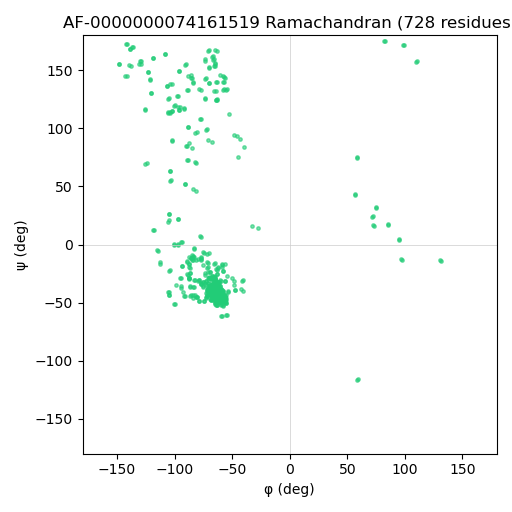EU A 1 111 ? 3.002 12.984 -9.625 1 91.5 111 LEU A N 1
ATOM 838 C CA . LEU A 1 111 ? 1.766 13.742 -9.773 1 91.5 111 LEU A CA 1
ATOM 839 C C . LEU A 1 111 ? 0.646 12.859 -10.312 1 91.5 111 LEU A C 1
ATOM 841 O O . LEU A 1 111 ? -0.472 12.883 -9.789 1 91.5 111 LEU A O 1
ATOM 845 N N . ILE A 1 112 ? 0.952 12.031 -11.234 1 94.88 112 ILE A N 1
ATOM 846 C CA . ILE A 1 112 ? -0.056 11.258 -11.945 1 94.88 112 ILE A CA 1
ATOM 847 C C . ILE A 1 112 ? -0.583 10.141 -11.039 1 94.88 112 ILE A C 1
ATOM 849 O O . ILE A 1 112 ? -1.797 9.961 -10.914 1 94.88 112 ILE A O 1
ATOM 853 N N . VAL A 1 113 ? 0.291 9.406 -10.414 1 97.19 113 VAL A N 1
ATOM 854 C CA . VAL A 1 113 ? -0.093 8.242 -9.625 1 97.19 113 VAL A CA 1
ATOM 855 C C . VAL A 1 113 ? -0.997 8.672 -8.477 1 97.19 113 VAL A C 1
ATOM 857 O O . VAL A 1 113 ? -2.104 8.156 -8.312 1 97.19 113 VAL A O 1
ATOM 860 N N . PRO A 1 114 ? -0.652 9.734 -7.746 1 97.94 114 PRO A N 1
ATOM 861 C CA . PRO A 1 114 ? -1.531 10.164 -6.656 1 97.94 114 PRO A CA 1
ATOM 862 C C . PRO A 1 114 ? -2.863 10.719 -7.152 1 97.94 114 PRO A C 1
ATOM 864 O O . PRO A 1 114 ? -3.879 10.609 -6.461 1 97.94 114 PRO A O 1
ATOM 867 N N . SER A 1 115 ? -2.9 11.297 -8.352 1 97.88 115 SER A N 1
ATOM 868 C CA . SER A 1 115 ? -4.156 11.797 -8.906 1 97.88 115 SER A CA 1
ATOM 869 C C . SER A 1 115 ? -5.191 10.688 -9.016 1 97.88 115 SER A C 1
ATOM 871 O O . SER A 1 115 ? -6.395 10.945 -9.016 1 97.88 115 SER A O 1
ATOM 873 N N . ILE A 1 116 ? -4.742 9.469 -9.062 1 98 116 ILE A N 1
ATOM 874 C CA . ILE A 1 116 ? -5.645 8.328 -9.195 1 98 116 ILE A CA 1
ATOM 875 C C . ILE A 1 116 ? -5.77 7.613 -7.848 1 98 116 ILE A C 1
ATOM 877 O O . ILE A 1 116 ? -6.879 7.332 -7.391 1 98 116 ILE A O 1
ATOM 881 N N . THR A 1 117 ? -4.676 7.406 -7.141 1 98 117 THR A N 1
ATOM 882 C CA . THR A 1 117 ? -4.664 6.559 -5.953 1 98 117 THR A CA 1
ATOM 883 C C . THR A 1 117 ? -5.277 7.289 -4.762 1 98 117 THR A C 1
ATOM 885 O O . THR A 1 117 ? -5.59 6.668 -3.742 1 98 117 THR A O 1
ATOM 888 N N . LEU A 1 118 ? -5.5 8.586 -4.898 1 98.06 118 LEU A N 1
ATOM 889 C CA . LEU A 1 118 ? -6.117 9.344 -3.814 1 98.06 118 LEU A CA 1
ATOM 890 C C . LEU A 1 118 ? -7.617 9.5 -4.039 1 98.06 118 LEU A C 1
ATOM 892 O O . LEU A 1 118 ? -8.328 10.023 -3.182 1 98.06 118 LEU A O 1
ATOM 896 N N . LEU A 1 119 ? -8.102 8.977 -5.078 1 96.12 119 LEU A N 1
ATOM 897 C CA . LEU A 1 119 ? -9.516 9.109 -5.418 1 96.12 119 LEU A CA 1
ATOM 898 C C . LEU A 1 119 ? -10.391 8.406 -4.391 1 96.12 119 LEU A C 1
ATOM 900 O O . LEU A 1 119 ? -11.461 8.906 -4.035 1 96.12 119 LEU A O 1
ATOM 904 N N . PRO A 1 120 ? -10.039 7.184 -3.881 1 95.12 120 PRO A N 1
ATOM 905 C CA . PRO A 1 120 ? -10.859 6.582 -2.828 1 95.12 120 PRO A CA 1
ATOM 906 C C . PRO A 1 120 ? -11.062 7.512 -1.634 1 95.12 120 PRO A C 1
ATOM 908 O O . PRO A 1 120 ? -12.164 7.602 -1.093 1 95.12 120 PRO A O 1
ATOM 911 N N . LEU A 1 121 ? -10.031 8.219 -1.245 1 96.06 121 LEU A N 1
ATOM 912 C CA . LEU A 1 121 ? -10.125 9.18 -0.155 1 96.06 121 LEU A CA 1
ATOM 913 C C . LEU A 1 121 ? -11.109 10.297 -0.504 1 96.06 121 LEU A C 1
ATOM 915 O O . LEU A 1 121 ? -11.969 10.648 0.308 1 96.06 121 LEU A O 1
ATOM 919 N N . VAL A 1 122 ? -10.977 10.836 -1.676 1 94.88 122 VAL A N 1
ATOM 920 C CA . VAL A 1 122 ? -11.836 11.93 -2.131 1 94.88 122 VAL A CA 1
ATOM 921 C C . VAL A 1 122 ? -13.281 11.461 -2.195 1 94.88 122 VAL A C 1
ATOM 923 O O . VAL A 1 122 ? -14.203 12.211 -1.859 1 94.88 122 VAL A O 1
ATOM 926 N N . GLY A 1 123 ? -13.461 10.227 -2.637 1 91.62 123 GLY A N 1
ATOM 927 C CA . GLY A 1 123 ? -14.797 9.648 -2.682 1 91.62 123 GLY A CA 1
ATOM 928 C C . GLY A 1 123 ? -15.438 9.508 -1.311 1 91.62 123 GLY A C 1
ATOM 929 O O . GLY A 1 123 ? -16.656 9.523 -1.186 1 91.62 123 GLY A O 1
ATOM 930 N N . ALA A 1 124 ? -14.633 9.406 -0.29 1 90.75 124 ALA A N 1
ATOM 931 C CA . ALA A 1 124 ? -15.125 9.211 1.073 1 90.75 124 ALA A CA 1
ATOM 932 C C . ALA A 1 124 ? -15.508 10.547 1.711 1 90.75 124 ALA A C 1
ATOM 934 O O . ALA A 1 124 ? -16.078 10.57 2.803 1 90.75 124 ALA A O 1
ATOM 935 N N . TYR A 1 125 ? -15.156 11.625 1.042 1 90.69 125 TYR A N 1
ATOM 936 C CA . TYR A 1 125 ? -15.547 12.93 1.559 1 90.69 125 TYR A CA 1
ATOM 937 C C . TYR A 1 125 ? -17.062 13.078 1.582 1 90.69 125 TYR A C 1
ATOM 939 O O . TYR A 1 125 ? -17.719 12.875 0.564 1 90.69 125 TYR A O 1
ATOM 947 N N . SER A 1 126 ? -17.656 13.406 2.703 1 81.31 126 SER A N 1
ATOM 948 C CA . SER A 1 126 ? -19.109 13.5 2.871 1 81.31 126 SER A CA 1
ATOM 949 C C . SER A 1 126 ? -19.531 14.922 3.254 1 81.31 126 SER A C 1
ATOM 951 O O . SER A 1 126 ? -20.656 15.141 3.678 1 81.31 126 SER A O 1
ATOM 953 N N . GLY A 1 127 ? -18.672 15.82 3.137 1 77.62 127 GLY A N 1
ATOM 954 C CA . GLY A 1 127 ? -19.031 17.172 3.523 1 77.62 127 GLY A CA 1
ATOM 955 C C . GLY A 1 127 ? -19.953 17.844 2.533 1 77.62 127 GLY A C 1
ATOM 956 O O . GLY A 1 127 ? -20.219 17.312 1.452 1 77.62 127 GLY A O 1
ATOM 957 N N . SER A 1 128 ? -20.625 18.859 3.014 1 69.81 128 SER A N 1
ATOM 958 C CA . SER A 1 128 ? -21.672 19.562 2.271 1 69.81 128 SER A CA 1
ATOM 959 C C . SER A 1 128 ? -21.062 20.516 1.242 1 69.81 128 SER A C 1
ATOM 961 O O . SER A 1 128 ? -21.797 21.172 0.491 1 69.81 128 SER A O 1
ATOM 963 N N . GLY A 1 129 ? -19.828 20.469 1.084 1 75.19 129 GLY A N 1
ATOM 964 C CA . GLY A 1 129 ? -19.219 21.406 0.155 1 75.19 129 GLY A CA 1
ATOM 965 C C . GLY A 1 129 ? -18.391 22.484 0.844 1 75.19 129 GLY A C 1
ATOM 966 O O . GLY A 1 129 ? -18.547 22.719 2.043 1 75.19 129 GLY A O 1
ATOM 967 N N . LEU A 1 130 ? -17.484 23.047 0.158 1 78.5 130 LEU A N 1
ATOM 968 C CA . LEU A 1 130 ? -16.562 24.062 0.667 1 78.5 130 LEU A CA 1
ATOM 969 C C . LEU A 1 130 ? -17.078 25.469 0.36 1 78.5 130 LEU A C 1
ATOM 971 O O . LEU A 1 130 ? -17.484 25.75 -0.77 1 78.5 130 LEU A O 1
ATOM 975 N N . SER A 1 131 ? -17.328 26.234 1.371 1 72.12 131 SER A N 1
ATOM 976 C CA . SER A 1 131 ? -17.656 27.656 1.198 1 72.12 131 SER A CA 1
ATOM 977 C C . SER A 1 131 ? -16.469 28.547 1.515 1 72.12 131 SER A C 1
ATOM 979 O O . SER A 1 131 ? -15.914 28.484 2.613 1 72.12 131 SER A O 1
ATOM 981 N N . LEU A 1 132 ? -15.992 29.203 0.592 1 76.31 132 LEU A N 1
ATOM 982 C CA . LEU A 1 132 ? -14.922 30.188 0.748 1 76.31 132 LEU A CA 1
ATOM 983 C C . LEU A 1 132 ? -15.492 31.609 0.732 1 76.31 132 LEU A C 1
ATOM 985 O O . LEU A 1 132 ? -15.594 32.219 -0.329 1 76.31 132 LEU A O 1
ATOM 989 N N . GLY A 1 133 ? -15.859 32.125 1.88 1 68.19 133 GLY A N 1
ATOM 990 C CA . GLY A 1 133 ? -16.578 33.375 1.905 1 68.19 133 GLY A CA 1
ATOM 991 C C . GLY A 1 133 ? -17.891 33.344 1.155 1 68.19 133 GLY A C 1
ATOM 992 O O . GLY A 1 133 ? -18.719 32.469 1.405 1 68.19 133 GLY A O 1
ATOM 993 N N . PRO A 1 134 ? -17.891 34.156 0.129 1 72.88 134 PRO A N 1
ATOM 994 C CA . PRO A 1 134 ? -19.109 34.219 -0.679 1 72.88 134 PRO A CA 1
ATOM 995 C C . PRO A 1 134 ? -19.172 33.125 -1.743 1 72.88 134 PRO A C 1
ATOM 997 O O . PRO A 1 134 ? -20.234 32.844 -2.301 1 72.88 134 PRO A O 1
ATOM 1000 N N . LEU A 1 135 ? -18.078 32.531 -1.935 1 78.81 135 LEU A N 1
ATOM 1001 C CA . LEU A 1 135 ? -18.016 31.531 -2.99 1 78.81 135 LEU A CA 1
ATOM 1002 C C . LEU A 1 135 ? -18.328 30.141 -2.439 1 78.81 135 LEU A C 1
ATOM 1004 O O . LEU A 1 135 ? -17.656 29.672 -1.519 1 78.81 135 LEU A O 1
ATOM 1008 N N . ARG A 1 136 ? -19.438 29.641 -2.979 1 84.56 136 ARG A N 1
ATOM 1009 C CA . ARG A 1 136 ? -19.797 28.266 -2.645 1 84.56 136 ARG A CA 1
ATOM 1010 C C . ARG A 1 136 ? -19.391 27.297 -3.76 1 84.56 136 ARG A C 1
ATOM 1012 O O . ARG A 1 136 ? -19.828 27.453 -4.902 1 84.56 136 ARG A O 1
ATOM 1019 N N . LEU A 1 137 ? -18.531 26.375 -3.332 1 88.56 137 LEU A N 1
ATOM 1020 C CA . LEU A 1 137 ? -18.109 25.391 -4.32 1 88.56 137 LEU A CA 1
ATOM 1021 C C . LEU A 1 137 ? -19.109 24.25 -4.422 1 88.56 137 LEU A C 1
ATOM 1023 O O . LEU A 1 137 ? -19.672 23.828 -3.412 1 88.56 137 LEU A O 1
ATOM 1027 N N . THR A 1 138 ? -19.328 23.844 -5.629 1 86.69 138 THR A N 1
ATOM 1028 C CA . THR A 1 138 ? -20.141 22.656 -5.84 1 86.69 138 THR A CA 1
ATOM 1029 C C . THR A 1 138 ? -19.453 21.422 -5.254 1 86.69 138 THR A C 1
ATOM 1031 O O . THR A 1 138 ? -18.281 21.484 -4.863 1 86.69 138 THR A O 1
ATOM 1034 N N . SER A 1 139 ? -20.188 20.375 -5.16 1 86.88 139 SER A N 1
ATOM 1035 C CA . SER A 1 139 ? -19.656 19.109 -4.652 1 86.88 139 SER A CA 1
ATOM 1036 C C . SER A 1 139 ? -18.469 18.641 -5.488 1 86.88 139 SER A C 1
ATOM 1038 O O . SER A 1 139 ? -17.438 18.219 -4.941 1 86.88 139 SER A O 1
ATOM 1040 N N . SER A 1 140 ? -18.625 18.734 -6.793 1 88.88 140 SER A N 1
ATOM 1041 C CA . SER A 1 140 ? -17.562 18.297 -7.691 1 88.88 140 SER A CA 1
ATOM 1042 C C . SER A 1 140 ? -16.328 19.172 -7.547 1 88.88 140 SER A C 1
ATOM 1044 O O . SER A 1 140 ? -15.195 18.672 -7.578 1 88.88 140 SER A O 1
ATOM 1046 N N . MET A 1 141 ? -16.531 20.406 -7.352 1 93.06 141 MET A N 1
ATOM 1047 C CA . MET A 1 141 ? -15.422 21.328 -7.18 1 93.06 141 MET A CA 1
ATOM 1048 C C . MET A 1 141 ? -14.719 21.109 -5.844 1 93.06 141 MET A C 1
ATOM 1050 O O . MET A 1 141 ? -13.5 21.203 -5.75 1 93.06 141 MET A O 1
ATOM 1054 N N . THR A 1 142 ? -15.547 20.875 -4.871 1 94.38 142 THR A N 1
ATOM 1055 C CA . THR A 1 142 ? -14.977 20.594 -3.557 1 94.38 142 THR A CA 1
ATOM 1056 C C . THR A 1 142 ? -14.133 19.328 -3.59 1 94.38 142 THR A C 1
ATOM 1058 O O . THR A 1 142 ? -13.062 19.266 -2.986 1 94.38 142 THR A O 1
ATOM 1061 N N . LYS A 1 143 ? -14.594 18.359 -4.324 1 94.12 143 LYS A N 1
ATOM 1062 C CA . LYS A 1 143 ? -13.844 17.109 -4.449 1 94.12 143 LYS A CA 1
ATOM 1063 C C . LYS A 1 143 ? -12.539 17.328 -5.215 1 94.12 143 LYS A C 1
ATOM 1065 O O . LYS A 1 143 ? -11.516 16.734 -4.879 1 94.12 143 LYS A O 1
ATOM 1070 N N . LEU A 1 144 ? -12.602 18.109 -6.207 1 95.62 144 LEU A N 1
ATOM 1071 C CA . LEU A 1 144 ? -11.383 18.453 -6.926 1 95.62 144 LEU A CA 1
ATOM 1072 C C . LEU A 1 144 ? -10.398 19.172 -6.008 1 95.62 144 LEU A C 1
ATOM 1074 O O . LEU A 1 144 ? -9.195 18.891 -6.047 1 95.62 144 LEU A O 1
ATOM 1078 N N . TYR A 1 145 ? -10.945 20.094 -5.23 1 95.94 145 TYR A N 1
ATOM 1079 C CA . TYR A 1 145 ? -10.117 20.781 -4.242 1 95.94 145 TYR A CA 1
ATOM 1080 C C . TYR A 1 145 ? -9.461 19.781 -3.297 1 95.94 145 TYR A C 1
ATOM 1082 O O . TYR A 1 145 ? -8.266 19.875 -3.01 1 95.94 145 TYR A O 1
ATOM 1090 N N . CYS A 1 146 ? -10.234 18.812 -2.834 1 97.19 146 CYS A N 1
ATOM 1091 C CA . CYS A 1 146 ? -9.719 17.797 -1.931 1 97.19 146 CYS A CA 1
ATOM 1092 C C . CYS A 1 146 ? -8.586 17.016 -2.584 1 97.19 146 CYS A C 1
ATOM 1094 O O . CYS A 1 146 ? -7.555 16.766 -1.954 1 97.19 146 CYS A O 1
ATOM 1096 N N . LEU A 1 147 ? -8.781 16.656 -3.818 1 97.88 147 LEU A N 1
ATOM 1097 C CA . LEU A 1 147 ? -7.773 15.898 -4.547 1 97.88 147 LEU A CA 1
ATOM 1098 C C . LEU A 1 147 ? -6.48 16.688 -4.68 1 97.88 147 LEU A C 1
ATOM 1100 O O . LEU A 1 147 ? -5.398 16.172 -4.387 1 97.88 147 LEU A O 1
ATOM 1104 N N . LEU A 1 148 ? -6.57 17.891 -5.098 1 97.56 148 LEU A N 1
ATOM 1105 C CA . LEU A 1 148 ? -5.406 18.75 -5.289 1 97.56 148 LEU A CA 1
ATOM 1106 C C . LEU A 1 148 ? -4.707 19.016 -3.961 1 97.56 148 LEU A C 1
ATOM 1108 O O . LEU A 1 148 ? -3.475 19.047 -3.898 1 97.56 148 LEU A O 1
ATOM 1112 N N . PHE A 1 149 ? -5.531 19.234 -2.957 1 97.62 149 PHE A N 1
ATOM 1113 C CA . PHE A 1 149 ? -4.988 19.469 -1.623 1 97.62 149 PHE A CA 1
ATOM 1114 C C . PHE A 1 149 ? -4.188 18.266 -1.15 1 97.62 149 PHE A C 1
ATOM 1116 O O . PHE A 1 149 ? -3.102 18.406 -0.583 1 97.62 149 PHE A O 1
ATOM 1123 N N . ALA A 1 150 ? -4.703 17.062 -1.389 1 98.44 150 ALA A N 1
ATOM 1124 C CA . ALA A 1 150 ? -4.023 15.836 -0.97 1 98.44 150 ALA A CA 1
ATOM 1125 C C . ALA A 1 150 ? -2.713 15.656 -1.727 1 98.44 150 ALA A C 1
ATOM 1127 O O . ALA A 1 150 ? -1.691 15.297 -1.133 1 98.44 150 ALA A O 1
ATOM 1128 N N . ILE A 1 151 ? -2.744 15.883 -3 1 98 151 ILE A N 1
ATOM 1129 C CA . ILE A 1 151 ? -1.532 15.805 -3.807 1 98 151 ILE A CA 1
ATOM 1130 C C . ILE A 1 151 ? -0.52 16.844 -3.322 1 98 151 ILE A C 1
ATOM 1132 O O . ILE A 1 151 ? 0.659 16.516 -3.141 1 98 151 ILE A O 1
ATOM 1136 N N . PHE A 1 152 ? -0.998 18 -3.08 1 97.12 152 PHE A N 1
ATOM 1137 C CA . PHE A 1 152 ? -0.149 19.109 -2.641 1 97.12 152 PHE A CA 1
ATOM 1138 C C . PHE A 1 152 ? 0.511 18.781 -1.307 1 97.12 152 PHE A C 1
ATOM 1140 O O . PHE A 1 152 ? 1.705 19.031 -1.122 1 97.12 152 PHE A O 1
ATOM 1147 N N . SER A 1 153 ? -0.238 18.281 -0.39 1 98.25 153 SER A N 1
ATOM 1148 C CA . SER A 1 153 ? 0.253 18.047 0.964 1 98.25 153 SER A CA 1
ATOM 1149 C C . SER A 1 153 ? 1.436 17.078 0.963 1 98.25 153 SER A C 1
ATOM 1151 O O . SER A 1 153 ? 2.414 17.297 1.682 1 98.25 153 SER A O 1
ATOM 1153 N N . GLN A 1 154 ? 1.379 16.016 0.188 1 97.75 154 GLN A N 1
ATOM 1154 C CA . GLN A 1 154 ? 2.475 15.047 0.109 1 97.75 154 GLN A CA 1
ATOM 1155 C C . GLN A 1 154 ? 3.738 15.703 -0.448 1 97.75 154 GLN A C 1
ATOM 1157 O O . GLN A 1 154 ? 4.824 15.531 0.105 1 97.75 154 GLN A O 1
ATOM 1162 N N . ASN A 1 155 ? 3.561 16.453 -1.463 1 95.06 155 ASN A N 1
ATOM 1163 C CA . ASN A 1 155 ? 4.695 17.094 -2.115 1 95.06 155 ASN A CA 1
ATOM 1164 C C . ASN A 1 155 ? 5.246 18.25 -1.27 1 95.06 155 ASN A C 1
ATOM 1166 O O . ASN A 1 155 ? 6.449 18.516 -1.289 1 95.06 155 ASN A O 1
ATOM 1170 N N . ALA A 1 156 ? 4.367 18.891 -0.589 1 97.31 156 ALA A N 1
ATOM 1171 C CA . ALA A 1 156 ? 4.773 20.031 0.243 1 97.31 156 ALA A CA 1
ATOM 1172 C C . ALA A 1 156 ? 5.703 19.578 1.365 1 97.31 156 ALA A C 1
ATOM 1174 O O . ALA A 1 156 ? 6.707 20.234 1.653 1 97.31 156 ALA A O 1
ATOM 1175 N N . VAL A 1 157 ? 5.371 18.484 2.01 1 98.06 157 VAL A N 1
ATOM 1176 C CA . VAL A 1 157 ? 6.242 17.938 3.049 1 98.06 157 VAL A CA 1
ATOM 1177 C C . VAL A 1 157 ? 7.582 17.531 2.441 1 98.06 157 VAL A C 1
ATOM 1179 O O . VAL A 1 157 ? 8.641 17.781 3.029 1 98.06 157 VAL A O 1
ATOM 1182 N N . ASN A 1 158 ? 7.582 16.984 1.261 1 94.94 158 ASN A N 1
ATOM 1183 C CA . ASN A 1 158 ? 8.773 16.469 0.584 1 94.94 158 ASN A CA 1
ATOM 1184 C C . ASN A 1 158 ? 9.727 17.594 0.2 1 94.94 158 ASN A C 1
ATOM 1186 O O . ASN A 1 158 ? 10.945 17.422 0.254 1 94.94 158 ASN A O 1
ATOM 1190 N N . ILE A 1 159 ? 9.188 18.719 -0.202 1 94.06 159 ILE A N 1
ATOM 1191 C CA . ILE A 1 159 ? 10.039 19.781 -0.719 1 94.06 159 ILE A CA 1
ATOM 1192 C C . ILE A 1 159 ? 10.516 20.656 0.433 1 94.06 159 ILE A C 1
ATOM 1194 O O . ILE A 1 159 ? 11.531 21.359 0.311 1 94.06 159 ILE A O 1
ATOM 1198 N N . TYR A 1 160 ? 9.734 20.766 1.48 1 97 160 TYR A N 1
ATOM 1199 C CA . TYR A 1 160 ? 10.172 21.5 2.664 1 97 160 TYR A CA 1
ATOM 1200 C C . TYR A 1 160 ? 11.07 20.625 3.537 1 97 160 TYR A C 1
ATOM 1202 O O . TYR A 1 160 ? 10.68 20.234 4.645 1 97 160 TYR A O 1
ATOM 1210 N N . ALA A 1 161 ? 12.281 20.359 3.033 1 94.38 161 ALA A N 1
ATOM 1211 C CA . ALA A 1 161 ? 13.258 19.438 3.592 1 94.38 161 ALA A CA 1
ATOM 1212 C C . ALA A 1 161 ? 14.672 19.984 3.457 1 94.38 161 ALA A C 1
ATOM 1214 O O . ALA A 1 161 ? 14.883 21.047 2.869 1 94.38 161 ALA A O 1
ATOM 1215 N N . GLY A 1 162 ? 15.664 19.266 4.102 1 91.56 162 GLY A N 1
ATOM 1216 C CA . GLY A 1 162 ? 17.047 19.656 3.924 1 91.56 162 GLY A CA 1
ATOM 1217 C C . GLY A 1 162 ? 17.812 19.766 5.234 1 91.56 162 GLY A C 1
ATOM 1218 O O . GLY A 1 162 ? 19.031 19.906 5.238 1 91.56 162 GLY A O 1
ATOM 1219 N N . ILE A 1 163 ? 17.078 19.781 6.234 1 95.06 163 ILE A N 1
ATOM 1220 C CA . ILE A 1 163 ? 17.734 19.766 7.531 1 95.06 163 ILE A CA 1
ATOM 1221 C C . ILE A 1 163 ? 17.141 18.672 8.414 1 95.06 163 ILE A C 1
ATOM 1223 O O . ILE A 1 163 ? 15.961 18.328 8.273 1 95.06 163 ILE A O 1
ATOM 1227 N N . ASN A 1 164 ? 17.922 18.188 9.391 1 95.94 164 ASN A N 1
ATOM 1228 C CA . ASN A 1 164 ? 17.516 17.062 10.242 1 95.94 164 ASN A CA 1
ATOM 1229 C C . ASN A 1 164 ? 16.297 17.406 11.086 1 95.94 164 ASN A C 1
ATOM 1231 O O . ASN A 1 164 ? 16.266 18.453 11.75 1 95.94 164 ASN A O 1
ATOM 1235 N N . GLY A 1 165 ? 15.281 16.594 10.945 1 97.94 165 GLY A N 1
ATOM 1236 C CA . GLY A 1 165 ? 14.148 16.688 11.852 1 97.94 165 GLY A CA 1
ATOM 1237 C C . GLY A 1 165 ? 13 17.5 11.289 1 97.94 165 GLY A C 1
ATOM 1238 O O . GLY A 1 165 ? 11.883 17.453 11.805 1 97.94 165 GLY A O 1
ATOM 1239 N N . LEU A 1 166 ? 13.211 18.219 10.234 1 98.38 166 LEU A N 1
ATOM 1240 C CA . LEU A 1 166 ? 12.219 19.188 9.773 1 98.38 166 LEU A CA 1
ATOM 1241 C C . LEU A 1 166 ? 11.023 18.484 9.148 1 98.38 166 LEU A C 1
ATOM 1243 O O . LEU A 1 166 ? 9.875 18.828 9.438 1 98.38 166 LEU A O 1
ATOM 1247 N N . GLU A 1 167 ? 11.25 17.5 8.289 1 98.25 167 GLU A N 1
ATOM 1248 C CA . GLU A 1 167 ? 10.156 16.797 7.621 1 98.25 167 GLU A CA 1
ATOM 1249 C C . GLU A 1 167 ? 9.227 16.141 8.633 1 98.25 167 GLU A C 1
ATOM 1251 O O . GLU A 1 167 ? 8.008 16.266 8.539 1 98.25 167 GLU A O 1
ATOM 1256 N N . VAL A 1 168 ? 9.812 15.469 9.586 1 98.81 168 VAL A N 1
ATOM 1257 C CA . VAL A 1 168 ? 9.016 14.781 10.594 1 98.81 168 VAL A CA 1
ATOM 1258 C C . VAL A 1 168 ? 8.383 15.805 11.539 1 98.81 168 VAL A C 1
ATOM 1260 O O . VAL A 1 168 ? 7.188 15.711 11.844 1 98.81 168 VAL A O 1
ATOM 1263 N N . GLY A 1 169 ? 9.18 16.766 11.945 1 98.88 169 GLY A N 1
ATOM 1264 C CA . GLY A 1 169 ? 8.703 17.766 12.883 1 98.88 169 GLY A CA 1
ATOM 1265 C C . GLY A 1 169 ? 7.547 18.578 12.344 1 98.88 169 GLY A C 1
ATOM 1266 O O . GLY A 1 169 ? 6.562 18.812 13.047 1 98.88 169 GLY A O 1
ATOM 1267 N N . GLN A 1 170 ? 7.645 19.062 11.125 1 98.88 170 GLN A N 1
ATOM 1268 C CA . GLN A 1 170 ? 6.59 19.875 10.539 1 98.88 170 GLN A CA 1
ATOM 1269 C C . GLN A 1 170 ? 5.266 19.125 10.492 1 98.88 170 GLN A C 1
ATOM 1271 O O . GLN A 1 170 ? 4.203 19.703 10.711 1 98.88 170 GLN A O 1
ATOM 1276 N N . SER A 1 171 ? 5.344 17.859 10.188 1 98.81 171 SER A N 1
ATOM 1277 C CA . SER A 1 171 ? 4.152 17.016 10.086 1 98.81 171 SER A CA 1
ATOM 1278 C C . SER A 1 171 ? 3.533 16.766 11.461 1 98.81 171 SER A C 1
ATOM 1280 O O . SER A 1 171 ? 2.311 16.781 11.602 1 98.81 171 SER A O 1
ATOM 1282 N N . ILE A 1 172 ? 4.379 16.5 12.461 1 98.81 172 ILE A N 1
ATOM 1283 C CA . ILE A 1 172 ? 3.912 16.297 13.828 1 98.81 172 ILE A CA 1
ATOM 1284 C C . ILE A 1 172 ? 3.217 17.578 14.32 1 98.81 172 ILE A C 1
ATOM 1286 O O . ILE A 1 172 ? 2.135 17.5 14.906 1 98.81 172 ILE A O 1
ATOM 1290 N N . VAL A 1 173 ? 3.818 18.719 14.07 1 98.88 173 VAL A N 1
ATOM 1291 C CA . VAL A 1 173 ? 3.236 19.984 14.508 1 98.88 173 VAL A CA 1
ATOM 1292 C C . VAL A 1 173 ? 1.867 20.172 13.859 1 98.88 173 VAL A C 1
ATOM 1294 O O . VAL A 1 173 ? 0.885 20.469 14.547 1 98.88 173 VAL A O 1
ATOM 1297 N N . ALA A 1 174 ? 1.793 20 12.594 1 98.81 174 ALA A N 1
ATOM 1298 C CA . ALA A 1 174 ? 0.536 20.188 11.875 1 98.81 174 ALA A CA 1
ATOM 1299 C C . ALA A 1 174 ? -0.561 19.281 12.438 1 98.81 174 ALA A C 1
ATOM 1301 O O . ALA A 1 174 ? -1.671 19.75 12.711 1 98.81 174 ALA A O 1
ATOM 1302 N N . CYS A 1 175 ? -0.283 18.031 12.633 1 98.69 175 CYS A N 1
ATOM 1303 C CA . CYS A 1 175 ? -1.281 17.078 13.102 1 98.69 175 CYS A CA 1
ATOM 1304 C C . CYS A 1 175 ? -1.638 17.344 14.555 1 98.69 175 CYS A C 1
ATOM 1306 O O . CYS A 1 175 ? -2.783 17.125 14.969 1 98.69 175 CYS A O 1
ATOM 1308 N N . THR A 1 176 ? -0.647 17.734 15.352 1 98.44 176 THR A N 1
ATOM 1309 C CA . THR A 1 176 ? -0.904 18.062 16.75 1 98.44 176 THR A CA 1
ATOM 1310 C C . THR A 1 176 ? -1.919 19.188 16.859 1 98.44 176 THR A C 1
ATOM 1312 O O . THR A 1 176 ? -2.809 19.156 17.719 1 98.44 176 THR A O 1
ATOM 1315 N N . PHE A 1 177 ? -1.82 20.156 16.016 1 98.44 177 PHE A N 1
ATOM 1316 C CA . PHE A 1 177 ? -2.703 21.312 16.125 1 98.44 177 PHE A CA 1
ATOM 1317 C C . PHE A 1 177 ? -4.008 21.078 15.367 1 98.44 177 PHE A C 1
ATOM 1319 O O . PHE A 1 177 ? -5 21.766 15.594 1 98.44 177 PHE A O 1
ATOM 1326 N N . LEU A 1 178 ? -4.051 20.094 14.477 1 98.06 178 LEU A N 1
ATOM 1327 C CA . LEU A 1 178 ? -5.301 19.672 13.852 1 98.06 178 LEU A CA 1
ATOM 1328 C C . LEU A 1 178 ? -6.172 18.906 14.852 1 98.06 178 LEU A C 1
ATOM 1330 O O . LEU A 1 178 ? -7.402 18.984 14.789 1 98.06 178 LEU A O 1
ATOM 1334 N N . LEU A 1 179 ? -5.543 18.203 15.781 1 96.25 179 LEU A N 1
ATOM 1335 C CA . LEU A 1 179 ? -6.207 17.312 16.719 1 96.25 179 LEU A CA 1
ATOM 1336 C C . LEU A 1 179 ? -7.273 18.047 17.516 1 96.25 179 LEU A C 1
ATOM 1338 O O . LEU A 1 179 ? -8.43 17.609 17.578 1 96.25 179 LEU A O 1
ATOM 1342 N N . PRO A 1 180 ? -6.996 19.25 18.141 1 94.69 180 PRO A N 1
ATOM 1343 C CA . PRO A 1 180 ? -8.039 19.938 18.906 1 94.69 180 PRO A CA 1
ATOM 1344 C C . PRO A 1 180 ? -9.195 20.406 18.031 1 94.69 180 PRO A C 1
ATOM 1346 O O . PRO A 1 180 ? -10.344 20.453 18.484 1 94.69 180 PRO A O 1
ATOM 1349 N N . ILE A 1 181 ? -8.969 20.75 16.812 1 95.31 181 ILE A N 1
ATOM 1350 C CA . ILE A 1 181 ? -10.039 21.172 15.898 1 95.31 181 ILE A CA 1
ATOM 1351 C C . ILE A 1 181 ? -10.969 19.984 15.625 1 95.31 181 ILE A C 1
ATOM 1353 O O . ILE A 1 181 ? -12.188 20.125 15.688 1 95.31 181 ILE A O 1
ATOM 1357 N N . VAL A 1 182 ? -10.391 18.828 15.359 1 94.38 182 VAL A N 1
ATOM 1358 C CA . VAL A 1 182 ? -11.164 17.625 15.07 1 94.38 182 VAL A CA 1
ATOM 1359 C C . VAL A 1 182 ? -11.93 17.203 16.312 1 94.38 182 VAL A C 1
ATOM 1361 O O . VAL A 1 182 ? -13.094 16.797 16.234 1 94.38 182 VAL A O 1
ATOM 1364 N N . LEU A 1 183 ? -11.266 17.266 17.453 1 91.31 183 LEU A N 1
ATOM 1365 C CA . LEU A 1 183 ? -11.93 16.938 18.703 1 91.31 183 LEU A CA 1
ATOM 1366 C C . LEU A 1 183 ? -13.109 17.859 18.969 1 91.31 183 LEU A C 1
ATOM 1368 O O . LEU A 1 183 ? -14.156 17.406 19.438 1 91.31 183 LEU A O 1
ATOM 1372 N N . TYR A 1 184 ? -12.953 19.094 18.703 1 90.44 184 TYR A N 1
ATOM 1373 C CA . TYR A 1 184 ? -14.039 20.047 18.875 1 90.44 184 TYR A CA 1
ATOM 1374 C C . TYR A 1 184 ? -15.203 19.719 17.938 1 90.44 184 TYR A C 1
ATOM 1376 O O . TYR A 1 184 ? -16.359 19.75 18.359 1 90.44 184 TYR A O 1
ATOM 1384 N N . LYS A 1 185 ? -14.922 19.469 16.734 1 90.12 185 LYS A N 1
ATOM 1385 C CA . LYS A 1 185 ? -15.961 19.109 15.789 1 90.12 185 LYS A CA 1
ATOM 1386 C C . LYS A 1 185 ? -16.703 17.844 16.219 1 90.12 185 LYS A C 1
ATOM 1388 O O . LYS A 1 185 ? -17.922 17.75 16.062 1 90.12 185 LYS A O 1
ATOM 1393 N N . LEU A 1 186 ? -15.898 16.906 16.688 1 88.75 186 LEU A N 1
ATOM 1394 C CA . LEU A 1 186 ? -16.5 15.68 17.188 1 88.75 186 LEU A CA 1
ATOM 1395 C C . LEU A 1 186 ? -17.406 15.969 18.391 1 88.75 186 LEU A C 1
ATOM 1397 O O . LEU A 1 186 ? -18.484 15.406 18.5 1 88.75 186 LEU A O 1
ATOM 1401 N N . TYR A 1 187 ? -16.922 16.812 19.281 1 84.88 187 TYR A N 1
ATOM 1402 C CA . TYR A 1 187 ? -17.703 17.219 20.438 1 84.88 187 TYR A CA 1
ATOM 1403 C C . TYR A 1 187 ? -19.016 17.844 20.031 1 84.88 187 TYR A C 1
ATOM 1405 O O . TYR A 1 187 ? -20.078 17.484 20.562 1 84.88 187 TYR A O 1
ATOM 1413 N N . VAL A 1 188 ? -19.016 18.719 19.109 1 84.88 188 VAL A N 1
ATOM 1414 C CA . VAL A 1 188 ? -20.203 19.406 18.625 1 84.88 188 VAL A CA 1
ATOM 1415 C C . VAL A 1 188 ? -21.141 18.391 17.969 1 84.88 188 VAL A C 1
ATOM 1417 O O . VAL A 1 188 ? -22.359 18.453 18.156 1 84.88 188 VAL A O 1
ATOM 1420 N N . ALA A 1 189 ? -20.594 17.516 17.219 1 84.31 189 ALA A N 1
ATOM 1421 C CA . ALA A 1 189 ? -21.391 16.516 16.516 1 84.31 189 ALA A CA 1
ATOM 1422 C C . ALA A 1 189 ? -22.094 15.594 17.516 1 84.31 189 ALA A C 1
ATOM 1424 O O . ALA A 1 189 ? -23.234 15.188 17.281 1 84.31 189 ALA A O 1
ATOM 1425 N N . LEU A 1 190 ? -21.453 15.258 18.531 1 81.88 190 LEU A N 1
ATOM 1426 C CA . LEU A 1 190 ? -22 14.344 19.516 1 81.88 190 LEU A CA 1
ATOM 1427 C C . LEU A 1 190 ? -23.047 15.047 20.375 1 81.88 190 LEU A C 1
ATOM 1429 O O . LEU A 1 190 ? -23.984 14.414 20.859 1 81.88 190 LEU A O 1
ATOM 1433 N N . ASP A 1 191 ? -22.891 16.281 20.609 1 76.56 191 ASP A N 1
ATOM 1434 C CA . ASP A 1 191 ? -23.844 17.062 21.406 1 76.56 191 ASP A CA 1
ATOM 1435 C C . ASP A 1 191 ? -25.141 17.297 20.625 1 76.56 191 ASP A C 1
ATOM 1437 O O . ASP A 1 191 ? -26.219 17.297 21.219 1 76.56 191 ASP A O 1
ATOM 1441 N N . THR A 1 192 ? -25.047 17.531 19.422 1 68.62 192 THR A N 1
ATOM 1442 C CA . THR A 1 192 ? -26.219 17.812 18.594 1 68.62 192 THR A CA 1
ATOM 1443 C C . THR A 1 192 ? -27.016 16.531 18.344 1 68.62 192 THR A C 1
ATOM 1445 O O . THR A 1 192 ? -28.188 16.594 17.969 1 68.62 192 THR A O 1
ATOM 1448 N N . THR A 1 193 ? -26.406 15.406 18.422 1 60.97 193 THR A N 1
ATOM 1449 C CA . THR A 1 193 ? -27.156 14.164 18.25 1 60.97 193 THR A CA 1
ATOM 1450 C C . THR A 1 193 ? -27.812 13.742 19.547 1 60.97 193 THR A C 1
ATOM 1452 O O . THR A 1 193 ? -27.703 12.586 19.969 1 60.97 193 THR A O 1
ATOM 1455 N N . ARG A 1 194 ? -28.547 14.75 20.297 1 54.69 194 ARG A N 1
ATOM 1456 C CA . ARG A 1 194 ? -29.281 14.602 21.562 1 54.69 194 ARG A CA 1
ATOM 1457 C C . ARG A 1 194 ? -30.203 13.391 21.5 1 54.69 194 ARG A C 1
ATOM 1459 O O . ARG A 1 194 ? -30.422 12.719 22.516 1 54.69 194 ARG A O 1
ATOM 1466 N N . TYR A 1 195 ? -30.656 13.156 20.266 1 51.97 195 TYR A N 1
ATOM 1467 C CA . TYR A 1 195 ? -31.656 12.102 20.203 1 51.97 195 TYR A CA 1
ATOM 1468 C C . TYR A 1 195 ? -31.031 10.734 20.422 1 51.97 195 TYR A C 1
ATOM 1470 O O . TYR A 1 195 ? -31.734 9.734 20.609 1 51.97 195 TYR A O 1
ATOM 1478 N N . ALA A 1 196 ? -29.688 10.766 20.453 1 57.59 196 ALA A N 1
ATOM 1479 C CA . ALA A 1 196 ? -29.047 9.461 20.578 1 57.59 196 ALA A CA 1
ATOM 1480 C C . ALA A 1 196 ? -28.5 9.25 21.984 1 57.59 196 ALA A C 1
ATOM 1482 O O . ALA A 1 196 ? -27.531 8.508 22.172 1 57.59 196 ALA A O 1
ATOM 1483 N N . GLU A 1 197 ? -29.047 10.062 22.859 1 61.94 197 GLU A N 1
ATOM 1484 C CA . GLU A 1 197 ? -28.609 9.969 24.25 1 61.94 197 GLU A CA 1
ATOM 1485 C C . GLU A 1 197 ? -28.797 8.562 24.797 1 61.94 197 GLU A C 1
ATOM 1487 O O . GLU A 1 197 ? -28.094 8.141 25.719 1 61.94 197 GLU A O 1
ATOM 1492 N N . HIS A 1 198 ? -29.609 7.844 24.078 1 66.69 198 HIS A N 1
ATOM 1493 C CA . HIS A 1 198 ? -29.891 6.488 24.547 1 66.69 198 HIS A CA 1
ATOM 1494 C C . HIS A 1 198 ? -28.828 5.512 24.078 1 66.69 198 HIS A C 1
ATOM 1496 O O . HIS A 1 198 ? -28.719 4.402 24.594 1 66.69 198 HIS A O 1
ATOM 1502 N N . LEU A 1 199 ? -28 6 23.234 1 72.75 199 LEU A N 1
ATOM 1503 C CA . LEU A 1 199 ? -26.984 5.105 22.703 1 72.75 199 LEU A CA 1
ATOM 1504 C C . LEU A 1 199 ? -25.75 5.105 23.578 1 72.75 199 LEU A C 1
ATOM 1506 O O . LEU A 1 199 ? -25.422 6.113 24.219 1 72.75 199 LEU A O 1
ATOM 1510 N N . ALA A 1 200 ? -25.125 3.936 23.672 1 75.38 200 ALA A N 1
ATOM 1511 C CA . ALA A 1 200 ? -23.828 3.83 24.359 1 75.38 200 ALA A CA 1
ATOM 1512 C C . ALA A 1 200 ? -22.797 4.75 23.719 1 75.38 200 ALA A C 1
ATOM 1514 O O . ALA A 1 200 ? -22.875 5.051 22.516 1 75.38 200 ALA A O 1
ATOM 1515 N N . PRO A 1 201 ? -21.953 5.27 24.531 1 72.38 201 PRO A N 1
ATOM 1516 C CA . PRO A 1 201 ? -20.953 6.203 24.031 1 72.38 201 PRO A CA 1
ATOM 1517 C C . PRO A 1 201 ? -20.25 5.695 22.781 1 72.38 201 PRO A C 1
ATOM 1519 O O . PRO A 1 201 ? -20.047 6.453 21.828 1 72.38 201 PRO A O 1
ATOM 1522 N N . TRP A 1 202 ? -19.984 4.469 22.766 1 75.88 202 TRP A N 1
ATOM 1523 C CA . TRP A 1 202 ? -19.281 3.881 21.625 1 75.88 202 TRP A CA 1
ATOM 1524 C C . TRP A 1 202 ? -20.156 3.906 20.375 1 75.88 202 TRP A C 1
ATOM 1526 O O . TRP A 1 202 ? -19.656 4.133 19.266 1 75.88 202 TRP A O 1
ATOM 1536 N N . GLN A 1 203 ? -21.328 3.709 20.562 1 77.56 203 GLN A N 1
ATOM 1537 C CA . GLN A 1 203 ? -22.266 3.719 19.438 1 77.56 203 GLN A CA 1
ATOM 1538 C C . GLN A 1 203 ? -22.422 5.125 18.875 1 77.56 203 GLN A C 1
ATOM 1540 O O . GLN A 1 203 ? -22.609 5.297 17.656 1 77.56 203 GLN A O 1
ATOM 1545 N N . ARG A 1 204 ? -22.375 6.062 19.781 1 78.88 204 ARG A N 1
ATOM 1546 C CA . ARG A 1 204 ? -22.469 7.453 19.359 1 78.88 204 ARG A CA 1
ATOM 1547 C C . ARG A 1 204 ? -21.266 7.855 18.516 1 78.88 204 ARG A C 1
ATOM 1549 O O . ARG A 1 204 ? -21.406 8.547 17.516 1 78.88 204 ARG A O 1
ATOM 1556 N N . LEU A 1 205 ? -20.125 7.449 18.953 1 81.69 205 LEU A N 1
ATOM 1557 C CA . LEU A 1 205 ? -18.891 7.73 18.203 1 81.69 205 LEU A CA 1
ATOM 1558 C C . LEU A 1 205 ? -18.938 7.086 16.828 1 81.69 205 LEU A C 1
ATOM 1560 O O . LEU A 1 205 ? -18.547 7.707 15.828 1 81.69 205 LEU A O 1
ATOM 1564 N N . LEU A 1 206 ? -19.516 5.914 16.797 1 83.81 206 LEU A N 1
ATOM 1565 C CA . LEU A 1 206 ? -19.578 5.152 15.562 1 83.81 206 LEU A CA 1
ATOM 1566 C C . LEU A 1 206 ? -20.562 5.789 14.578 1 83.81 206 LEU A C 1
ATOM 1568 O O . LEU A 1 206 ? -20.516 5.512 13.383 1 83.81 206 LEU A O 1
ATOM 1572 N N . SER A 1 207 ? -21.438 6.59 15.117 1 85.69 207 SER A N 1
ATOM 1573 C CA . SER A 1 207 ? -22.422 7.254 14.273 1 85.69 207 SER A CA 1
ATOM 1574 C C . SER A 1 207 ? -21.797 8.391 13.477 1 85.69 207 SER A C 1
ATOM 1576 O O . SER A 1 207 ? -22.438 8.969 12.602 1 85.69 207 SER A O 1
ATOM 1578 N N . HIS A 1 208 ? -20.516 8.734 13.742 1 88.56 208 HIS A N 1
ATOM 1579 C CA . HIS A 1 208 ? -19.766 9.742 13.008 1 88.56 208 HIS A CA 1
ATOM 1580 C C . HIS A 1 208 ? -18.469 9.156 12.453 1 88.56 208 HIS A C 1
ATOM 1582 O O . HIS A 1 208 ? -17.375 9.586 12.836 1 88.56 208 HIS A O 1
ATOM 1588 N N . PRO A 1 209 ? -18.562 8.305 11.477 1 89.75 209 PRO A N 1
ATOM 1589 C CA . PRO A 1 209 ? -17.406 7.535 11.008 1 89.75 209 PRO A CA 1
ATOM 1590 C C . PRO A 1 209 ? -16.312 8.414 10.414 1 89.75 209 PRO A C 1
ATOM 1592 O O . PRO A 1 209 ? -15.117 8.109 10.547 1 89.75 209 PRO A O 1
ATOM 1595 N N . SER A 1 210 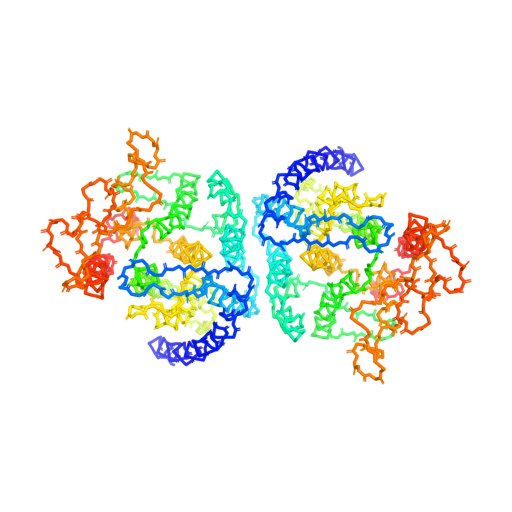? -16.703 9.469 9.742 1 93.19 210 SER A N 1
ATOM 1596 C CA . SER A 1 210 ? -15.703 10.336 9.125 1 93.19 210 SER A CA 1
ATOM 1597 C C . SER A 1 210 ? -14.836 11.023 10.18 1 93.19 210 SER A C 1
ATOM 1599 O O . SER A 1 210 ? -13.602 10.984 10.094 1 93.19 210 SER A O 1
ATOM 1601 N N . LEU A 1 211 ? -15.477 11.633 11.188 1 93 211 LEU A N 1
ATOM 1602 C CA . LEU A 1 211 ? -14.75 12.312 12.258 1 93 211 LEU A CA 1
ATOM 1603 C C . LEU A 1 211 ? -13.93 11.32 13.07 1 93 211 LEU A C 1
ATOM 1605 O O . LEU A 1 211 ? -12.789 11.609 13.453 1 93 211 LEU A O 1
ATOM 1609 N N . LEU A 1 212 ? -14.547 10.18 13.352 1 91.88 212 LEU A N 1
ATOM 1610 C CA . LEU A 1 212 ? -13.828 9.148 14.094 1 91.88 212 LEU A CA 1
ATOM 1611 C C . LEU A 1 212 ? -12.609 8.664 13.32 1 91.88 212 LEU A C 1
ATOM 1613 O O . LEU A 1 212 ? -11.539 8.469 13.906 1 91.88 212 LEU A O 1
ATOM 1617 N N . SER A 1 213 ? -12.75 8.43 12.016 1 94.81 213 SER A N 1
ATOM 1618 C CA . SER A 1 213 ? -11.625 8.023 11.18 1 94.81 213 SER A CA 1
ATOM 1619 C C . SER A 1 213 ? -10.508 9.07 11.211 1 94.81 213 SER A C 1
ATOM 1621 O O . SER A 1 213 ? -9.328 8.719 11.305 1 94.81 213 SER A O 1
ATOM 1623 N N . SER A 1 214 ? -10.898 10.312 11.109 1 96.06 214 SER A N 1
ATOM 1624 C CA . SER A 1 214 ? -9.922 11.398 11.18 1 96.06 214 SER A CA 1
ATOM 1625 C C . SER A 1 214 ? -9.156 11.359 12.5 1 96.06 214 SER A C 1
ATOM 1627 O O . SER A 1 214 ? -7.93 11.5 12.523 1 96.06 214 SER A O 1
ATOM 1629 N N . LEU A 1 215 ? -9.867 11.18 13.562 1 94.62 215 LEU A N 1
ATOM 1630 C CA . LEU A 1 215 ? -9.258 11.117 14.891 1 94.62 215 LEU A CA 1
ATOM 1631 C C . LEU A 1 215 ? -8.289 9.945 14.984 1 94.62 215 LEU A C 1
ATOM 1633 O O . LEU A 1 215 ? -7.164 10.109 15.469 1 94.62 215 LEU A O 1
ATOM 1637 N N . VAL A 1 216 ? -8.672 8.773 14.539 1 94.19 216 VAL A N 1
ATOM 1638 C CA . VAL A 1 216 ? -7.852 7.57 14.586 1 94.19 216 VAL A CA 1
ATOM 1639 C C . VAL A 1 216 ? -6.574 7.789 13.781 1 94.19 216 VAL A C 1
ATOM 1641 O O . VAL A 1 216 ? -5.477 7.465 14.234 1 94.19 216 VAL A O 1
ATOM 1644 N N . ILE A 1 217 ? -6.703 8.359 12.617 1 97.06 217 ILE A N 1
ATOM 1645 C CA . ILE A 1 217 ? -5.59 8.617 11.711 1 97.06 217 ILE A CA 1
ATOM 1646 C C . ILE A 1 217 ? -4.586 9.555 12.375 1 97.06 217 ILE A C 1
ATOM 1648 O O . ILE A 1 217 ? -3.381 9.297 12.359 1 97.06 217 ILE A O 1
ATOM 1652 N N . ILE A 1 218 ? -5.082 10.609 13.031 1 97.69 218 ILE A N 1
ATOM 1653 C CA . ILE A 1 218 ? -4.211 11.609 13.648 1 97.69 218 ILE A CA 1
ATOM 1654 C C . ILE A 1 218 ? -3.467 10.992 14.828 1 97.69 218 ILE A C 1
ATOM 1656 O O . ILE A 1 218 ? -2.244 11.117 14.93 1 97.69 218 ILE A O 1
ATOM 1660 N N . VAL A 1 219 ? -4.18 10.297 15.688 1 96.81 219 VAL A N 1
ATOM 1661 C CA . VAL A 1 219 ? -3.602 9.758 16.906 1 96.81 219 VAL A CA 1
ATOM 1662 C C . VAL A 1 219 ? -2.574 8.68 16.562 1 96.81 219 VAL A C 1
ATOM 1664 O O . VAL A 1 219 ? -1.478 8.656 17.125 1 96.81 219 VAL A O 1
ATOM 1667 N N . CYS A 1 220 ? -2.877 7.812 15.617 1 97.5 220 CYS A N 1
ATOM 1668 C CA . CYS A 1 220 ? -1.944 6.777 15.18 1 97.5 220 CYS A CA 1
ATOM 1669 C C . CYS A 1 220 ? -0.697 7.395 14.555 1 97.5 220 CYS A C 1
ATOM 1671 O O . CYS A 1 220 ? 0.42 6.945 14.82 1 97.5 220 CYS A O 1
ATOM 1673 N N . PHE A 1 221 ? -0.936 8.391 13.758 1 98.69 221 PHE A N 1
ATOM 1674 C CA . PHE A 1 221 ? 0.174 9.047 13.078 1 98.69 221 PHE A CA 1
ATOM 1675 C C . PHE A 1 221 ? 1.143 9.656 14.094 1 98.69 221 PHE A C 1
ATOM 1677 O O . PHE A 1 221 ? 2.359 9.5 13.961 1 98.69 221 PHE A O 1
ATOM 1684 N N . LEU A 1 222 ? 0.59 10.367 15.039 1 98.44 222 LEU A N 1
ATOM 1685 C CA . LEU A 1 222 ? 1.431 10.992 16.047 1 98.44 222 LEU A CA 1
ATOM 1686 C C . LEU A 1 222 ? 2.213 9.945 16.828 1 98.44 222 LEU A C 1
ATOM 1688 O O . LEU A 1 222 ? 3.395 10.141 17.125 1 98.44 222 LEU A O 1
ATOM 1692 N N . ALA A 1 223 ? 1.605 8.859 17.109 1 98.38 223 ALA A N 1
ATOM 1693 C CA . ALA A 1 223 ? 2.25 7.789 17.875 1 98.38 223 ALA A CA 1
ATOM 1694 C C . ALA A 1 223 ? 3.414 7.184 17.094 1 98.38 223 ALA A C 1
ATOM 1696 O O . ALA A 1 223 ? 4.469 6.898 17.672 1 98.38 223 ALA A O 1
ATOM 1697 N N . VAL A 1 224 ? 3.244 7.012 15.82 1 98.75 224 VAL A N 1
ATOM 1698 C CA . VAL A 1 224 ? 4.273 6.312 15.062 1 98.75 224 VAL A CA 1
ATOM 1699 C C . VAL A 1 224 ? 5.344 7.305 14.602 1 98.75 224 VAL A C 1
ATOM 1701 O O . VAL A 1 224 ? 6.457 6.906 14.258 1 98.75 224 VAL A O 1
ATOM 1704 N N . SER A 1 225 ? 5.051 8.594 14.555 1 98.75 225 SER A N 1
ATOM 1705 C CA . SER A 1 225 ? 5.988 9.602 14.062 1 98.75 225 SER A CA 1
ATOM 1706 C C . SER A 1 225 ? 6.918 10.078 15.18 1 98.75 225 SER A C 1
ATOM 1708 O O . SER A 1 225 ? 8.031 10.539 14.906 1 98.75 225 SER A O 1
ATOM 1710 N N . HIS A 1 226 ? 6.5 9.953 16.406 1 98.31 226 HIS A N 1
ATOM 1711 C CA . HIS A 1 226 ? 7.293 10.453 17.531 1 98.31 226 HIS A CA 1
ATOM 1712 C C . HIS A 1 226 ? 8.656 9.773 17.578 1 98.31 226 HIS A C 1
ATOM 1714 O O . HIS A 1 226 ? 9.688 10.445 17.641 1 98.31 226 HIS A O 1
ATOM 1720 N N . PRO A 1 227 ? 8.742 8.461 17.547 1 98.44 227 PRO A N 1
ATOM 1721 C CA . PRO A 1 227 ? 10.062 7.824 17.609 1 98.44 227 PRO A CA 1
ATOM 1722 C C . PRO A 1 227 ? 10.93 8.141 16.406 1 98.44 227 PRO A C 1
ATOM 1724 O O . PRO A 1 227 ? 12.156 8.203 16.516 1 98.44 227 PRO A O 1
ATOM 1727 N N . VAL A 1 228 ? 10.359 8.328 15.281 1 98.25 228 VAL A N 1
ATOM 1728 C CA . VAL A 1 228 ? 11.117 8.703 14.094 1 98.25 228 VAL A CA 1
ATOM 1729 C C . VAL A 1 228 ? 11.75 10.078 14.289 1 98.25 228 VAL A C 1
ATOM 1731 O O . VAL A 1 228 ? 12.891 10.305 13.883 1 98.25 228 VAL A O 1
ATOM 1734 N N . TYR A 1 229 ? 10.969 10.961 14.844 1 98.62 229 TYR A N 1
ATOM 1735 C CA . TYR A 1 229 ? 11.492 12.289 15.109 1 98.62 229 TYR A CA 1
ATOM 1736 C C . TYR A 1 229 ? 12.711 12.227 16.031 1 98.62 229 TYR A C 1
ATOM 1738 O O . TYR A 1 229 ? 13.703 12.93 15.805 1 98.62 229 TYR A O 1
ATOM 1746 N N . LEU A 1 230 ? 12.68 11.414 17.031 1 98.06 230 LEU A N 1
ATOM 1747 C CA . LEU A 1 230 ? 13.773 11.281 18 1 98.06 230 LEU A CA 1
ATOM 1748 C C . LEU A 1 230 ? 15.039 10.789 17.312 1 98.06 230 LEU A C 1
ATOM 1750 O O . LEU A 1 230 ? 16.141 11.188 17.688 1 98.06 230 LEU A O 1
ATOM 1754 N N . LEU A 1 231 ? 14.891 10.008 16.312 1 98 231 LEU A N 1
ATOM 1755 C CA . LEU A 1 231 ? 16.031 9.453 15.594 1 98 231 LEU A CA 1
ATOM 1756 C C . LEU A 1 231 ? 16.5 10.391 14.484 1 98 231 LEU A C 1
ATOM 1758 O O . LEU A 1 231 ? 17.672 10.406 14.133 1 98 231 LEU A O 1
ATOM 1762 N N . ASN A 1 232 ? 15.539 11.141 13.984 1 98.06 232 ASN A N 1
ATOM 1763 C CA . ASN A 1 232 ? 15.797 11.953 12.797 1 98.06 232 ASN A CA 1
ATOM 1764 C C . ASN A 1 232 ? 16.219 13.367 13.164 1 98.06 232 ASN A C 1
ATOM 1766 O O . ASN A 1 232 ? 16.812 14.07 12.344 1 98.06 232 ASN A O 1
ATOM 1770 N N . ARG A 1 233 ? 15.969 13.82 14.352 1 97.44 233 ARG A N 1
ATOM 1771 C CA . ARG A 1 233 ? 16.375 15.164 14.766 1 97.44 233 ARG A CA 1
ATOM 1772 C C . ARG A 1 233 ? 17.906 15.273 14.828 1 97.44 233 ARG A C 1
ATOM 1774 O O . ARG A 1 233 ? 18.609 14.258 14.844 1 97.44 233 ARG A O 1
ATOM 1781 N N . TYR A 1 234 ? 18.422 16.469 14.836 1 94.75 234 TYR A N 1
ATOM 1782 C CA . TYR A 1 234 ? 19.859 16.719 14.805 1 94.75 234 TYR A CA 1
ATOM 1783 C C . TYR A 1 234 ? 20.531 16.219 16.078 1 94.75 234 TYR A C 1
ATOM 1785 O O . TYR A 1 234 ? 20.109 16.547 17.188 1 94.75 234 TYR A O 1
ATOM 1793 N N . PRO A 1 235 ? 21.609 15.492 16.016 1 93.94 235 PRO A N 1
ATOM 1794 C CA . PRO A 1 235 ? 22.156 14.906 14.797 1 93.94 235 PRO A CA 1
ATOM 1795 C C . PRO A 1 235 ? 21.422 13.633 14.375 1 93.94 235 PRO A C 1
ATOM 1797 O O . PRO A 1 235 ? 21.219 12.734 15.188 1 93.94 235 PRO A O 1
ATOM 1800 N N . SER A 1 236 ? 21.141 13.609 13.125 1 95.19 236 SER A N 1
ATOM 1801 C CA . SER A 1 236 ? 20.266 12.547 12.625 1 95.19 236 SER A CA 1
ATOM 1802 C C . SER A 1 236 ? 20.984 11.195 12.656 1 95.19 236 SER A C 1
ATOM 1804 O O . SER A 1 236 ? 22.156 11.102 12.297 1 95.19 236 SER A O 1
ATOM 1806 N N . ARG A 1 237 ? 20.266 10.219 13.039 1 95.31 237 ARG A N 1
ATOM 1807 C CA . ARG A 1 237 ? 20.75 8.836 13 1 95.31 237 ARG A CA 1
ATOM 1808 C C . ARG A 1 237 ? 20.125 8.078 11.828 1 95.31 237 ARG A C 1
ATOM 1810 O O . ARG A 1 237 ? 20.641 7.035 11.422 1 95.31 237 ARG A O 1
ATOM 1817 N N . VAL A 1 238 ? 18.984 8.609 11.391 1 96.81 238 VAL A N 1
ATOM 1818 C CA . VAL A 1 238 ? 18.312 8.039 10.227 1 96.81 238 VAL A CA 1
ATOM 1819 C C . VAL A 1 238 ? 17.688 9.156 9.391 1 96.81 238 VAL A C 1
ATOM 1821 O O . VAL A 1 238 ? 17.266 10.18 9.922 1 96.81 238 VAL A O 1
ATOM 1824 N N . PHE A 1 239 ? 17.672 9.008 8.102 1 96.88 239 PHE A N 1
ATOM 1825 C CA . PHE A 1 239 ? 16.891 9.852 7.195 1 96.88 239 PHE A CA 1
ATOM 1826 C C . PHE A 1 239 ? 15.562 9.195 6.855 1 96.88 239 PHE A C 1
ATOM 1828 O O . PHE A 1 239 ? 15.461 7.965 6.805 1 96.88 239 PHE A O 1
ATOM 1835 N N . VAL A 1 240 ? 14.578 9.938 6.621 1 97.38 240 VAL A N 1
ATOM 1836 C CA . VAL A 1 240 ? 13.227 9.383 6.613 1 97.38 240 VAL A CA 1
ATOM 1837 C C . VAL A 1 240 ? 12.828 9.023 5.184 1 97.38 240 VAL A C 1
ATOM 1839 O O . VAL A 1 240 ? 12 8.133 4.973 1 97.38 240 VAL A O 1
ATOM 1842 N N . GLY A 1 241 ? 13.344 9.703 4.141 1 96.5 241 GLY A N 1
ATOM 1843 C CA . GLY A 1 241 ? 13.078 9.383 2.746 1 96.5 241 GLY A CA 1
ATOM 1844 C C . GLY A 1 241 ? 11.781 9.969 2.238 1 96.5 241 GLY A C 1
ATOM 1845 O O . GLY A 1 241 ? 10.992 10.516 3.018 1 96.5 241 GLY A O 1
ATOM 1846 N N . ASP A 1 242 ? 11.531 9.789 0.93 1 97 242 ASP A N 1
ATOM 1847 C CA . ASP A 1 242 ? 10.289 10.219 0.297 1 97 242 ASP A CA 1
ATOM 1848 C C . ASP A 1 242 ? 9.094 9.453 0.85 1 97 242 ASP A C 1
ATOM 1850 O O . ASP A 1 242 ? 7.984 9.977 0.917 1 97 242 ASP A O 1
ATOM 1854 N N . ILE A 1 243 ? 9.32 8.227 1.257 1 98.44 243 ILE A N 1
ATOM 1855 C CA . ILE A 1 243 ? 8.242 7.402 1.803 1 98.44 243 ILE A CA 1
ATOM 1856 C C . ILE A 1 243 ? 7.586 8.125 2.977 1 98.44 243 ILE A C 1
ATOM 1858 O O . ILE A 1 243 ? 6.359 8.18 3.07 1 98.44 243 ILE A O 1
ATOM 1862 N N . TYR A 1 244 ? 8.383 8.703 3.838 1 98.75 244 TYR A N 1
ATOM 1863 C CA . TYR A 1 244 ? 7.793 9.375 4.988 1 98.75 244 TYR A CA 1
ATOM 1864 C C . TYR A 1 244 ? 7.031 10.625 4.559 1 98.75 244 TYR A C 1
ATOM 1866 O O . TYR A 1 244 ? 5.941 10.906 5.07 1 98.75 244 TYR A O 1
ATOM 1874 N N . ALA A 1 245 ? 7.676 11.453 3.695 1 98.19 245 ALA A N 1
ATOM 1875 C CA . ALA A 1 245 ? 7.039 12.695 3.264 1 98.19 245 ALA A CA 1
ATOM 1876 C C . ALA A 1 245 ? 5.672 12.422 2.639 1 98.19 245 ALA A C 1
ATOM 1878 O O . ALA A 1 245 ? 4.688 13.094 2.967 1 98.19 245 ALA A O 1
ATOM 1879 N N . TYR A 1 246 ? 5.586 11.438 1.775 1 98.56 246 TYR A N 1
ATOM 1880 C CA . TYR A 1 246 ? 4.328 11.086 1.12 1 98.56 246 TYR A CA 1
ATOM 1881 C C . TYR A 1 246 ? 3.336 10.508 2.119 1 98.56 246 TYR A C 1
ATOM 1883 O O . TYR A 1 246 ? 2.143 10.812 2.068 1 98.56 246 TYR A O 1
ATOM 1891 N N . PHE A 1 247 ? 3.824 9.656 3.031 1 98.81 247 PHE A N 1
ATOM 1892 C CA . PHE A 1 247 ? 3.023 9.102 4.113 1 98.81 247 PHE A CA 1
ATOM 1893 C C . PHE A 1 247 ? 2.436 10.211 4.98 1 98.81 247 PHE A C 1
ATOM 1895 O O . PHE A 1 247 ? 1.216 10.297 5.137 1 98.81 247 PHE A O 1
ATOM 1902 N N . ALA A 1 248 ? 3.271 11.086 5.445 1 98.88 248 ALA A N 1
ATOM 1903 C CA . ALA A 1 248 ? 2.867 12.133 6.383 1 98.88 248 ALA A CA 1
ATOM 1904 C C . ALA A 1 248 ? 1.916 13.125 5.719 1 98.88 248 ALA A C 1
ATOM 1906 O O . ALA A 1 248 ? 0.889 13.492 6.297 1 98.88 248 ALA A O 1
ATOM 1907 N N . GLY A 1 249 ? 2.287 13.57 4.523 1 98.75 249 GLY A N 1
ATOM 1908 C CA . GLY A 1 249 ? 1.415 14.484 3.807 1 98.75 249 GLY A CA 1
ATOM 1909 C C . GLY A 1 249 ? 0.04 13.906 3.529 1 98.75 249 GLY A C 1
ATOM 1910 O O . GLY A 1 249 ? -0.968 14.602 3.646 1 98.75 249 GLY A O 1
ATOM 1911 N N . SER A 1 250 ? 0.019 12.625 3.143 1 98.81 250 SER A N 1
ATOM 1912 C CA . SER A 1 250 ? -1.258 11.984 2.848 1 98.81 250 SER A CA 1
ATOM 1913 C C . SER A 1 250 ? -2.088 11.797 4.113 1 98.81 250 SER A C 1
ATOM 1915 O O . SER A 1 250 ? -3.318 11.875 4.07 1 98.81 250 SER A O 1
ATOM 1917 N N . VAL A 1 251 ? -1.439 11.469 5.199 1 98.88 251 VAL A N 1
ATOM 1918 C CA . VAL A 1 251 ? -2.135 11.344 6.477 1 98.88 251 VAL A CA 1
ATOM 1919 C C . VAL A 1 251 ? -2.791 12.672 6.84 1 98.88 251 VAL A C 1
ATOM 1921 O O . VAL A 1 251 ? -3.975 12.719 7.188 1 98.88 251 VAL A O 1
ATOM 1924 N N . PHE A 1 252 ? -2.035 13.734 6.754 1 98.88 252 PHE A N 1
ATOM 1925 C CA . PHE A 1 252 ? -2.533 15.062 7.105 1 98.88 252 PHE A CA 1
ATOM 1926 C C . PHE A 1 252 ? -3.729 15.438 6.242 1 98.88 252 PHE A C 1
ATOM 1928 O O . PHE A 1 252 ? -4.766 15.859 6.758 1 98.88 252 PHE A O 1
ATOM 1935 N N . ALA A 1 253 ? -3.58 15.273 4.973 1 98.75 253 ALA A N 1
ATOM 1936 C CA . ALA A 1 253 ? -4.66 15.609 4.047 1 98.75 253 ALA A CA 1
ATOM 1937 C C . ALA A 1 253 ? -5.895 14.758 4.32 1 98.75 253 ALA A C 1
ATOM 1939 O O . ALA A 1 253 ? -7.023 15.258 4.289 1 98.75 253 ALA A O 1
ATOM 1940 N N . SER A 1 254 ? -5.707 13.477 4.543 1 98.62 254 SER A N 1
ATOM 1941 C CA . SER A 1 254 ? -6.82 12.578 4.812 1 98.62 254 SER A CA 1
ATOM 1942 C C . SER A 1 254 ? -7.586 13 6.059 1 98.62 254 SER A C 1
ATOM 1944 O O . SER A 1 254 ? -8.82 13.008 6.066 1 98.62 254 SER A O 1
ATOM 1946 N N . ALA A 1 255 ? -6.836 13.32 7.086 1 98.38 255 ALA A N 1
ATOM 1947 C CA . ALA A 1 255 ? -7.477 13.773 8.32 1 98.38 255 ALA A CA 1
ATOM 1948 C C . ALA A 1 255 ? -8.297 15.039 8.078 1 98.38 255 ALA A C 1
ATOM 1950 O O . ALA A 1 255 ? -9.422 15.164 8.578 1 98.38 255 ALA A O 1
ATOM 1951 N N . CYS A 1 256 ? -7.77 15.969 7.324 1 97.88 256 CYS A N 1
ATOM 1952 C CA . CYS A 1 256 ? -8.461 17.219 7.02 1 97.88 256 CYS A CA 1
ATOM 1953 C C . CYS A 1 256 ? -9.719 16.953 6.203 1 97.88 256 CYS A C 1
ATOM 1955 O O . CYS A 1 256 ? -10.781 17.5 6.5 1 97.88 256 CYS A O 1
ATOM 1957 N N . ILE A 1 257 ? -9.594 16.141 5.23 1 97.25 257 ILE A N 1
ATOM 1958 C CA . ILE A 1 257 ? -10.695 15.875 4.309 1 97.25 257 ILE A CA 1
ATOM 1959 C C . ILE A 1 257 ? -11.82 15.156 5.047 1 97.25 257 ILE A C 1
ATOM 1961 O O . ILE A 1 257 ? -12.992 15.531 4.918 1 97.25 257 ILE A O 1
ATOM 1965 N N . LEU A 1 258 ? -11.508 14.172 5.84 1 96.06 258 LEU A N 1
ATOM 1966 C CA . LEU A 1 258 ? -12.523 13.383 6.531 1 96.06 258 LEU A CA 1
ATOM 1967 C C . LEU A 1 258 ? -13.195 14.203 7.629 1 96.06 258 LEU A C 1
ATOM 1969 O O . LEU A 1 258 ? -14.367 13.984 7.938 1 96.06 258 LEU A O 1
ATOM 1973 N N . SER A 1 259 ? -12.492 15.164 8.211 1 95.31 259 SER A N 1
ATOM 1974 C CA . SER A 1 259 ? -13.078 16 9.25 1 95.31 259 SER A CA 1
ATOM 1975 C C . SER A 1 259 ? -13.656 17.281 8.68 1 95.31 259 SER A C 1
ATOM 1977 O O . SER A 1 259 ? -14.086 18.172 9.422 1 95.31 259 SER A O 1
ATOM 1979 N N . ASP A 1 260 ? -13.578 17.406 7.379 1 94 260 ASP A N 1
ATOM 1980 C CA . ASP A 1 260 ? -14.086 18.594 6.695 1 94 260 ASP A CA 1
ATOM 1981 C C . ASP A 1 260 ? -13.43 19.859 7.238 1 94 260 ASP A C 1
ATOM 1983 O O . ASP A 1 260 ? -14.117 20.812 7.605 1 94 260 ASP A O 1
ATOM 1987 N N . THR A 1 261 ? -12.156 19.859 7.449 1 94.56 261 THR A N 1
ATOM 1988 C CA . THR A 1 261 ? -11.352 21 7.859 1 94.56 261 THR A CA 1
ATOM 1989 C C . THR A 1 261 ? -10.547 21.547 6.684 1 94.56 261 THR A C 1
ATOM 1991 O O . THR A 1 261 ? -9.336 21.734 6.785 1 94.56 261 THR A O 1
ATOM 1994 N N . LEU A 1 262 ? -11.281 21.844 5.656 1 94.81 262 LEU A N 1
ATOM 1995 C CA . LEU A 1 262 ? -10.688 22.141 4.355 1 94.81 262 LEU A CA 1
ATOM 1996 C C . LEU A 1 262 ? -10.172 23.578 4.305 1 94.81 262 LEU A C 1
ATOM 1998 O O . LEU A 1 262 ? -9.414 23.938 3.398 1 94.81 262 LEU A O 1
ATOM 2002 N N . ILE A 1 263 ? -10.508 24.438 5.242 1 92.81 263 ILE A N 1
ATOM 2003 C CA . ILE A 1 263 ? -9.969 25.797 5.316 1 92.81 263 ILE A CA 1
ATOM 2004 C C . ILE A 1 263 ? -8.859 25.859 6.359 1 92.81 263 ILE A C 1
ATOM 2006 O O . ILE A 1 263 ? -7.754 26.328 6.074 1 92.81 263 ILE A O 1
ATOM 2010 N N . ALA A 1 264 ? -9.117 25.375 7.559 1 94.5 264 ALA A N 1
ATOM 2011 C CA . ALA A 1 264 ? -8.133 25.359 8.633 1 94.5 264 ALA A CA 1
ATOM 2012 C C . ALA A 1 264 ? -6.918 24.516 8.266 1 94.5 264 ALA A C 1
ATOM 2014 O O . ALA A 1 264 ? -5.789 24.844 8.625 1 94.5 264 ALA A O 1
ATOM 2015 N N . GLY A 1 265 ? -7.141 23.438 7.574 1 96.38 265 GLY A N 1
ATOM 2016 C CA . GLY A 1 265 ? -6.086 22.5 7.215 1 96.38 265 GLY A CA 1
ATOM 2017 C C . GLY A 1 265 ? -4.934 23.156 6.48 1 96.38 265 GLY A C 1
ATOM 2018 O O . GLY A 1 265 ? -3.807 23.188 6.98 1 96.38 265 GLY A O 1
ATOM 2019 N N . PRO A 1 266 ? -5.266 23.734 5.312 1 97 266 PRO A N 1
ATOM 2020 C CA . PRO A 1 266 ? -4.203 24.422 4.574 1 97 266 PRO A CA 1
ATOM 2021 C C . PRO A 1 266 ? -3.512 25.5 5.398 1 97 266 PRO A C 1
ATOM 2023 O O . PRO A 1 266 ? -2.316 25.75 5.223 1 97 266 PRO A O 1
ATOM 2026 N N . LEU A 1 267 ? -4.191 26.141 6.289 1 97.31 267 LEU A N 1
ATOM 2027 C CA . LEU A 1 267 ? -3.586 27.188 7.109 1 97.31 267 LEU A CA 1
ATOM 2028 C C . LEU A 1 267 ? -2.566 26.594 8.078 1 97.31 267 LEU A C 1
ATOM 2030 O O . LEU A 1 267 ? -1.589 27.266 8.438 1 97.31 267 LEU A O 1
ATOM 2034 N N . LEU A 1 268 ? -2.754 25.375 8.5 1 98.44 268 LEU A N 1
ATOM 2035 C CA . LEU A 1 268 ? -1.792 24.688 9.352 1 98.44 268 LEU A CA 1
ATOM 2036 C C . LEU A 1 268 ? -0.535 24.312 8.57 1 98.44 268 LEU A C 1
ATOM 2038 O O . LEU A 1 268 ? 0.493 23.984 9.156 1 98.44 268 LEU A O 1
ATOM 2042 N N . PHE A 1 269 ? -0.608 24.359 7.234 1 98.5 269 PHE A N 1
ATOM 2043 C CA . PHE A 1 269 ? 0.494 24.109 6.312 1 98.5 269 PHE A CA 1
ATOM 2044 C C . PHE A 1 269 ? 1.015 25.406 5.715 1 98.5 269 PHE A C 1
ATOM 2046 O O . PHE A 1 269 ? 1.607 25.406 4.633 1 98.5 269 PHE A O 1
ATOM 2053 N N . LEU A 1 270 ? 0.849 26.484 6.402 1 98.31 270 LEU A N 1
ATOM 2054 C CA . LEU A 1 270 ? 1.207 27.781 5.84 1 98.31 270 LEU A CA 1
ATOM 2055 C C . LEU A 1 270 ? 2.695 27.844 5.52 1 98.31 270 LEU A C 1
ATOM 2057 O O . LEU A 1 270 ? 3.086 28.312 4.453 1 98.31 270 LEU A O 1
ATOM 2061 N N . PRO A 1 271 ? 3.617 27.422 6.398 1 98.5 271 PRO A N 1
ATOM 2062 C CA . PRO A 1 271 ? 5.031 27.422 6.02 1 98.5 271 PRO A CA 1
ATOM 2063 C C . PRO A 1 271 ? 5.316 26.578 4.777 1 98.5 271 PRO A C 1
ATOM 2065 O O . PRO A 1 271 ? 6.133 26.969 3.938 1 98.5 271 PRO A O 1
ATOM 2068 N N . GLN A 1 272 ? 4.676 25.453 4.684 1 98.38 272 GLN A N 1
ATOM 2069 C CA . GLN A 1 272 ? 4.848 24.594 3.52 1 98.38 272 GLN A CA 1
ATOM 2070 C C . GLN A 1 272 ? 4.352 25.266 2.248 1 98.38 272 GLN A C 1
ATOM 2072 O O . GLN A 1 272 ? 4.957 25.125 1.184 1 98.38 272 GLN A O 1
ATOM 2077 N N . ILE A 1 273 ? 3.254 25.953 2.377 1 98.19 273 ILE A N 1
ATOM 2078 C CA . ILE A 1 273 ? 2.719 26.703 1.247 1 98.19 273 ILE A CA 1
ATOM 2079 C C . ILE A 1 273 ? 3.705 27.797 0.839 1 98.19 273 ILE A C 1
ATOM 2081 O O . ILE A 1 273 ? 3.998 27.969 -0.347 1 98.19 273 ILE A O 1
ATOM 2085 N N . LEU A 1 274 ? 4.223 28.5 1.804 1 97.94 274 LEU A N 1
ATOM 2086 C CA . LEU A 1 274 ? 5.203 29.547 1.531 1 97.94 274 LEU A CA 1
ATOM 2087 C C . LEU A 1 274 ? 6.453 28.969 0.875 1 97.94 274 LEU A C 1
ATOM 2089 O O . LEU A 1 274 ? 6.992 29.547 -0.067 1 97.94 274 LEU A O 1
ATOM 2093 N N . ASN A 1 275 ? 6.922 27.891 1.412 1 97.94 275 ASN A N 1
ATOM 2094 C CA . ASN A 1 275 ? 8.07 27.219 0.812 1 97.94 275 ASN A CA 1
ATOM 2095 C C . ASN A 1 275 ? 7.809 26.844 -0.644 1 97.94 275 ASN A C 1
ATOM 2097 O O . ASN A 1 275 ? 8.688 26.984 -1.494 1 97.94 275 ASN A O 1
ATOM 2101 N N . PHE A 1 276 ? 6.629 26.344 -0.869 1 96.44 276 PHE A N 1
ATOM 2102 C CA . PHE A 1 276 ? 6.246 25.953 -2.223 1 96.44 276 PHE A CA 1
ATOM 2103 C C . PHE A 1 276 ? 6.25 27.172 -3.15 1 96.44 276 PHE A C 1
ATOM 2105 O O . PHE A 1 276 ? 6.805 27.109 -4.25 1 96.44 276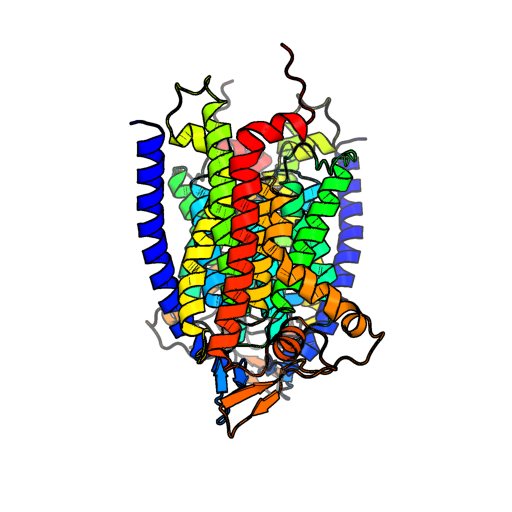 PHE A O 1
ATOM 2112 N N . VAL A 1 277 ? 5.648 28.219 -2.732 1 96.31 277 VAL A N 1
ATOM 2113 C CA . VAL A 1 277 ? 5.555 29.422 -3.539 1 96.31 277 VAL A CA 1
ATOM 2114 C C . VAL A 1 277 ? 6.957 29.938 -3.859 1 96.31 277 VAL A C 1
ATOM 2116 O O . VAL A 1 277 ? 7.246 30.297 -5.004 1 96.31 277 VAL A O 1
ATOM 2119 N N . LEU A 1 278 ? 7.828 29.906 -2.912 1 95.44 278 LEU A N 1
ATOM 2120 C CA . LEU A 1 278 ? 9.203 30.344 -3.1 1 95.44 278 LEU A CA 1
ATOM 2121 C C . LEU A 1 278 ? 9.938 29.438 -4.09 1 95.44 278 LEU A C 1
ATOM 2123 O O . LEU A 1 278 ? 10.82 29.906 -4.816 1 95.44 278 LEU A O 1
ATOM 2127 N N . SER A 1 279 ? 9.484 28.188 -4.129 1 95 279 SER A N 1
ATOM 2128 C CA . SER A 1 279 ? 10.195 27.188 -4.91 1 95 279 SER A CA 1
ATOM 2129 C C . SER A 1 279 ? 9.68 27.141 -6.344 1 95 279 SER A C 1
ATOM 2131 O O . SER A 1 279 ? 10.32 26.562 -7.223 1 95 279 SER A O 1
ATOM 2133 N N . VAL A 1 280 ? 8.586 27.688 -6.672 1 92.62 280 VAL A N 1
ATOM 2134 C CA . VAL A 1 280 ? 7.855 27.562 -7.93 1 92.62 280 VAL A CA 1
ATOM 2135 C C . VAL A 1 280 ? 8.758 27.953 -9.094 1 92.62 280 VAL A C 1
ATOM 2137 O O . VAL A 1 280 ? 8.852 27.234 -10.086 1 92.62 280 VAL A O 1
ATOM 2140 N N . PRO A 1 281 ? 9.469 29.062 -9.031 1 91.5 281 PRO A N 1
ATOM 2141 C CA . PRO A 1 281 ? 10.305 29.438 -10.18 1 91.5 281 PRO A CA 1
ATOM 2142 C C . PRO A 1 281 ? 11.352 28.391 -10.523 1 91.5 281 PRO A C 1
ATOM 2144 O O . PRO A 1 281 ? 11.688 28.203 -11.695 1 91.5 281 PRO A O 1
ATOM 2147 N N . GLN A 1 282 ? 11.805 27.719 -9.578 1 89.81 282 GLN A N 1
ATOM 2148 C CA . GLN A 1 282 ? 12.828 26.703 -9.797 1 89.81 282 GLN A CA 1
ATOM 2149 C C . GLN A 1 282 ? 12.211 25.359 -10.18 1 89.81 282 GLN A C 1
ATOM 2151 O O . GLN A 1 282 ? 12.727 24.656 -11.055 1 89.81 282 GLN A O 1
ATOM 2156 N N . LEU A 1 283 ? 11.117 25.062 -9.617 1 83.31 283 LEU A N 1
ATOM 2157 C CA . LEU A 1 283 ? 10.461 23.781 -9.875 1 83.31 283 LEU A CA 1
ATOM 2158 C C . LEU A 1 283 ? 9.906 23.734 -11.297 1 83.31 283 LEU A C 1
ATOM 2160 O O . LEU A 1 283 ? 9.844 22.672 -11.914 1 83.31 283 LEU A O 1
ATOM 2164 N N . PHE A 1 284 ? 9.578 24.875 -11.836 1 85.19 284 PHE A N 1
ATOM 2165 C CA . PHE A 1 284 ? 8.992 24.938 -13.172 1 85.19 284 PHE A CA 1
ATOM 2166 C C . PHE A 1 284 ? 10.031 25.328 -14.211 1 85.19 284 PHE A C 1
ATOM 2168 O O . PHE A 1 284 ? 9.703 25.578 -15.375 1 85.19 284 PHE A O 1
ATOM 2175 N N . GLY A 1 285 ? 11.242 25.562 -13.812 1 85 285 GLY A N 1
ATOM 2176 C CA . GLY A 1 285 ? 12.352 25.766 -14.719 1 85 285 GLY A CA 1
ATOM 2177 C C . GLY A 1 285 ? 12.492 27.203 -15.195 1 85 285 GLY A C 1
ATOM 2178 O O . GLY A 1 285 ? 13.117 27.469 -16.219 1 85 285 GLY A O 1
ATOM 2179 N N . ILE A 1 286 ? 11.867 28.078 -14.516 1 88.25 286 ILE A N 1
ATOM 2180 C CA . ILE A 1 286 ? 12.008 29.484 -14.867 1 88.25 286 ILE A CA 1
ATOM 2181 C C . ILE A 1 286 ? 13.406 29.984 -14.5 1 88.25 286 ILE A C 1
ATOM 2183 O O . ILE A 1 286 ? 14 30.781 -15.234 1 88.25 286 ILE A O 1
ATOM 2187 N N . VAL A 1 287 ? 13.922 29.516 -13.367 1 89.38 287 VAL A N 1
ATOM 2188 C CA . VAL A 1 287 ? 15.297 29.719 -12.922 1 89.38 287 VAL A CA 1
ATOM 2189 C C . VAL A 1 287 ? 15.969 28.375 -12.688 1 89.38 287 VAL A C 1
ATOM 2191 O O . VAL A 1 287 ? 15.305 27.375 -12.414 1 89.38 287 VAL A O 1
ATOM 2194 N N . PRO A 1 288 ? 17.234 28.344 -12.922 1 85.94 288 PRO A N 1
ATOM 2195 C CA . PRO A 1 288 ? 17.953 27.078 -12.711 1 85.94 288 PRO A CA 1
ATOM 2196 C C . PRO A 1 288 ? 17.75 26.531 -11.305 1 85.94 288 PRO A C 1
ATOM 2198 O O . PRO A 1 288 ? 17.75 27.297 -10.328 1 85.94 288 PRO A O 1
ATOM 2201 N N . CYS A 1 289 ? 17.469 25.281 -11.219 1 83.06 289 CYS A N 1
ATOM 2202 C CA . CYS A 1 289 ? 17.266 24.594 -9.953 1 83.06 289 CYS A CA 1
ATOM 2203 C C . CYS A 1 289 ? 18.469 23.719 -9.617 1 83.06 289 CYS A C 1
ATOM 2205 O O . CYS A 1 289 ? 18.734 22.734 -10.312 1 83.06 289 CYS A O 1
ATOM 2207 N N . PRO A 1 290 ? 19.141 24.047 -8.609 1 78.5 290 PRO A N 1
ATOM 2208 C CA . PRO A 1 290 ? 20.25 23.172 -8.219 1 78.5 290 PRO A CA 1
ATOM 2209 C C . PRO A 1 290 ? 19.781 21.812 -7.73 1 78.5 290 PRO A C 1
ATOM 2211 O O . PRO A 1 290 ? 18.625 21.656 -7.359 1 78.5 290 PRO A O 1
ATOM 2214 N N . ARG A 1 291 ? 20.641 20.859 -7.762 1 71.38 291 ARG A N 1
ATOM 2215 C CA . ARG A 1 291 ? 20.328 19.5 -7.352 1 71.38 291 ARG A CA 1
ATOM 2216 C C . ARG A 1 291 ? 19.906 19.453 -5.883 1 71.38 291 ARG A C 1
ATOM 2218 O O . ARG A 1 291 ? 18.984 18.719 -5.516 1 71.38 291 ARG A O 1
ATOM 2225 N N . HIS A 1 292 ? 20.734 20.219 -5.164 1 76.62 292 HIS A N 1
ATOM 2226 C CA . HIS A 1 292 ? 20.438 20.297 -3.736 1 76.62 292 HIS A CA 1
ATOM 2227 C C . HIS A 1 292 ? 20.297 21.75 -3.293 1 76.62 292 HIS A C 1
ATOM 2229 O O . HIS A 1 292 ? 21.219 22.547 -3.473 1 76.62 292 HIS A O 1
ATOM 2235 N N . ARG A 1 293 ? 19.172 22.125 -2.855 1 87.69 293 ARG A N 1
ATOM 2236 C CA . ARG A 1 293 ? 18.922 23.484 -2.406 1 87.69 293 ARG A CA 1
ATOM 2237 C C . ARG A 1 293 ? 19.188 23.625 -0.911 1 87.69 293 ARG A C 1
ATOM 2239 O O . ARG A 1 293 ? 18.344 24.172 -0.179 1 87.69 293 ARG A O 1
ATOM 2246 N N . LEU A 1 294 ? 20.375 23.188 -0.528 1 90.44 294 LEU A N 1
ATOM 2247 C CA . LEU A 1 294 ? 20.766 23.203 0.878 1 90.44 294 LEU A CA 1
ATOM 2248 C C . LEU A 1 294 ? 21.453 24.516 1.238 1 90.44 294 LEU A C 1
ATOM 2250 O O . LEU A 1 294 ? 22.016 25.188 0.366 1 90.44 294 LEU A O 1
ATOM 2254 N N . PRO A 1 295 ? 21.406 24.875 2.498 1 93.56 295 PRO A N 1
ATOM 2255 C CA . PRO A 1 295 ? 22.25 25.984 2.949 1 93.56 295 PRO A CA 1
ATOM 2256 C C . PRO A 1 295 ? 23.734 25.641 2.988 1 93.56 295 PRO A C 1
ATOM 2258 O O . PRO A 1 295 ? 24.094 24.469 2.803 1 93.56 295 PRO A O 1
ATOM 2261 N N . ARG A 1 296 ? 24.516 26.641 3.115 1 90.88 296 ARG A N 1
ATOM 2262 C CA . ARG A 1 296 ? 25.969 26.438 3.189 1 90.88 296 ARG A CA 1
ATOM 2263 C C . ARG A 1 296 ? 26.406 26.203 4.629 1 90.88 296 ARG A C 1
ATOM 2265 O O . ARG A 1 296 ? 26.047 26.969 5.527 1 90.88 296 ARG A O 1
ATOM 2272 N N . PHE A 1 297 ? 27.203 25.219 4.801 1 90.5 297 PHE A N 1
ATOM 2273 C CA . PHE A 1 297 ? 27.703 24.859 6.125 1 90.5 297 PHE A CA 1
ATOM 2274 C C . PHE A 1 297 ? 29.094 25.453 6.34 1 90.5 297 PHE A C 1
ATOM 2276 O O . PHE A 1 297 ? 29.984 25.297 5.5 1 90.5 297 PHE A O 1
ATOM 2283 N N . SER A 1 298 ? 29.234 26.141 7.41 1 89.94 298 SER A N 1
ATOM 2284 C CA . SER A 1 298 ? 30.547 26.656 7.816 1 89.94 298 SER A CA 1
ATOM 2285 C C . SER A 1 298 ? 31.219 25.719 8.82 1 89.94 298 SER A C 1
ATOM 2287 O O . SER A 1 298 ? 30.781 25.625 9.969 1 89.94 298 SER A O 1
ATOM 2289 N N . GLN A 1 299 ? 32.25 25.172 8.469 1 86.38 299 GLN A N 1
ATOM 2290 C CA . GLN A 1 299 ? 32.969 24.234 9.328 1 86.38 299 GLN A CA 1
ATOM 2291 C C . GLN A 1 299 ? 33.562 24.953 10.539 1 86.38 299 GLN A C 1
ATOM 2293 O O . GLN A 1 299 ? 33.594 24.406 11.641 1 86.38 299 GLN A O 1
ATOM 2298 N N . ASP A 1 300 ? 33.969 26.172 10.367 1 87.06 300 ASP A N 1
ATOM 2299 C CA . ASP A 1 300 ? 34.656 26.938 11.406 1 87.06 300 ASP A CA 1
ATOM 2300 C C . ASP A 1 300 ? 33.688 27.312 12.523 1 87.06 300 ASP A C 1
ATOM 2302 O O . ASP A 1 300 ? 34.062 27.328 13.703 1 87.06 300 ASP A O 1
ATOM 2306 N N . HIS A 1 301 ? 32.469 27.531 12.141 1 89.94 301 HIS A N 1
ATOM 2307 C CA . HIS A 1 301 ? 31.531 28.062 13.117 1 89.94 301 HIS A CA 1
ATOM 2308 C C . HIS A 1 301 ? 30.453 27.047 13.453 1 89.94 301 HIS A C 1
ATOM 2310 O O . HIS A 1 301 ? 29.734 27.188 14.445 1 89.94 301 HIS A O 1
ATOM 2316 N N . GLY A 1 302 ? 30.328 26.031 12.586 1 90.06 302 GLY A N 1
ATOM 2317 C CA . GLY A 1 302 ? 29.297 25.016 12.797 1 90.06 302 GLY A CA 1
ATOM 2318 C C . GLY A 1 302 ? 27.891 25.531 12.523 1 90.06 302 GLY A C 1
ATOM 2319 O O . GLY A 1 302 ? 26.938 25.125 13.188 1 90.06 302 GLY A O 1
ATOM 2320 N N . THR A 1 303 ? 27.797 26.562 11.688 1 94.44 303 THR A N 1
ATOM 2321 C CA . THR A 1 303 ? 26.5 27.203 11.406 1 94.44 303 THR A CA 1
ATOM 2322 C C . THR A 1 303 ? 26.156 27.094 9.922 1 94.44 303 THR A C 1
ATOM 2324 O O . THR A 1 303 ? 27.016 26.766 9.102 1 94.44 303 THR A O 1
ATOM 2327 N N . LEU A 1 304 ? 24.922 27.266 9.656 1 95.81 304 LEU A N 1
ATOM 2328 C CA . LEU A 1 304 ? 24.406 27.281 8.297 1 95.81 304 LEU A CA 1
ATOM 2329 C C . LEU A 1 304 ? 24.094 28.703 7.855 1 95.81 304 LEU A C 1
ATOM 2331 O O . LEU A 1 304 ? 23.609 29.516 8.648 1 95.81 304 LEU A O 1
ATOM 2335 N N . THR A 1 305 ? 24.469 28.953 6.598 1 95.69 305 THR A N 1
ATOM 2336 C CA . THR A 1 305 ? 24.188 30.266 6.008 1 95.69 305 THR A CA 1
ATOM 2337 C C . THR A 1 305 ? 23.328 30.109 4.762 1 95.69 305 THR A C 1
ATOM 2339 O O . THR A 1 305 ? 23.5 29.172 3.982 1 95.69 305 THR A O 1
ATOM 2342 N N . GLY A 1 306 ? 22.422 31.047 4.637 1 95.75 306 GLY A N 1
ATOM 2343 C CA . GLY A 1 306 ? 21.516 30.969 3.51 1 95.75 306 GLY A CA 1
ATOM 2344 C C . GLY A 1 306 ? 22.156 31.312 2.186 1 95.75 306 GLY A C 1
ATOM 2345 O O . GLY A 1 306 ? 23.031 32.188 2.123 1 95.75 306 GLY A O 1
ATOM 2346 N N . VAL A 1 307 ? 21.734 30.609 1.171 1 94.12 307 VAL A N 1
ATOM 2347 C CA . VAL A 1 307 ? 22.172 30.859 -0.196 1 94.12 307 VAL A CA 1
ATOM 2348 C C . VAL A 1 307 ? 21.062 31.531 -0.988 1 94.12 307 VAL A C 1
ATOM 2350 O O . VAL A 1 307 ? 19.969 31 -1.115 1 94.12 307 VAL A O 1
ATOM 2353 N N . ALA A 1 308 ? 21.281 32.625 -1.572 1 91.94 308 ALA A N 1
ATOM 2354 C CA . ALA A 1 308 ? 20.281 33.469 -2.213 1 91.94 308 ALA A CA 1
ATOM 2355 C C . ALA A 1 308 ? 19.625 32.75 -3.393 1 91.94 308 ALA A C 1
ATOM 2357 O O . ALA A 1 308 ? 18.438 32.938 -3.652 1 91.94 308 ALA A O 1
ATOM 2358 N N . THR A 1 309 ? 20.344 31.922 -4.082 1 92.31 309 THR A N 1
ATOM 2359 C CA . THR A 1 309 ? 19.859 31.297 -5.305 1 92.31 309 THR A CA 1
ATOM 2360 C C . THR A 1 309 ? 19.047 30.047 -4.98 1 92.31 309 THR A C 1
ATOM 2362 O O . THR A 1 309 ? 18.406 29.469 -5.863 1 92.31 309 THR A O 1
ATOM 2365 N N . HIS A 1 310 ? 19.125 29.641 -3.748 1 94.06 310 HIS A N 1
ATOM 2366 C CA . HIS A 1 310 ? 18.297 28.531 -3.311 1 94.06 310 HIS A CA 1
ATOM 2367 C C . HIS A 1 310 ? 16.938 29.016 -2.818 1 94.06 310 HIS A C 1
ATOM 2369 O O . HIS A 1 310 ? 16.797 29.406 -1.661 1 94.06 310 HIS A O 1
ATOM 2375 N N . LEU A 1 311 ? 16 28.875 -3.652 1 94.19 311 LEU A N 1
ATOM 2376 C CA . LEU A 1 311 ? 14.703 29.484 -3.402 1 94.19 311 LEU A CA 1
ATOM 2377 C C . LEU A 1 311 ? 13.797 28.562 -2.602 1 94.19 311 LEU A C 1
ATOM 2379 O O . LEU A 1 311 ? 12.805 28.047 -3.125 1 94.19 311 LEU A O 1
ATOM 2383 N N . ASN A 1 312 ? 14.031 28.391 -1.394 1 95.69 312 ASN A N 1
ATOM 2384 C CA . ASN A 1 312 ? 13.18 27.703 -0.433 1 95.69 312 ASN A CA 1
ATOM 2385 C C . ASN A 1 312 ? 13.141 28.438 0.908 1 95.69 312 ASN A C 1
ATOM 2387 O O . ASN A 1 312 ? 13.883 29.391 1.117 1 95.69 312 ASN A O 1
ATOM 2391 N N . LEU A 1 313 ? 12.305 28.078 1.694 1 97.44 313 LEU A N 1
ATOM 2392 C CA . LEU A 1 313 ? 12.031 28.797 2.934 1 97.44 313 LEU A CA 1
ATOM 2393 C C . LEU A 1 313 ? 13.219 28.719 3.885 1 97.44 313 LEU A C 1
ATOM 2395 O O . LEU A 1 313 ? 13.5 29.672 4.613 1 97.44 313 LEU A O 1
ATOM 2399 N N . ILE A 1 314 ? 13.992 27.641 3.918 1 97.5 314 ILE A N 1
ATOM 2400 C CA . ILE A 1 314 ? 15.133 27.438 4.805 1 97.5 314 ILE A CA 1
ATOM 2401 C C . ILE A 1 314 ? 16.219 28.469 4.508 1 97.5 314 ILE A C 1
ATOM 2403 O O . ILE A 1 314 ? 16.672 29.172 5.41 1 97.5 314 ILE A O 1
ATOM 2407 N N . ASN A 1 315 ? 16.594 28.562 3.26 1 96.81 315 ASN A N 1
ATOM 2408 C CA . ASN A 1 315 ? 17.656 29.484 2.85 1 96.81 315 ASN A CA 1
ATOM 2409 C C . ASN A 1 315 ? 17.234 30.938 3.018 1 96.81 315 ASN A C 1
ATOM 2411 O O . ASN A 1 315 ? 18 31.766 3.502 1 96.81 315 ASN A O 1
ATOM 2415 N N . GLN A 1 316 ? 15.992 31.234 2.625 1 97 316 GLN A N 1
ATOM 2416 C CA . GLN A 1 316 ? 15.531 32.594 2.738 1 97 316 GLN A CA 1
ATOM 2417 C C . GLN A 1 316 ? 15.391 33.031 4.199 1 97 316 GLN A C 1
ATOM 2419 O O . GLN A 1 316 ? 15.648 34.188 4.551 1 97 316 GLN A O 1
ATOM 2424 N N . TYR A 1 317 ? 14.961 32.125 5.043 1 98 317 TYR A N 1
ATOM 2425 C CA . TYR A 1 317 ? 14.906 32.406 6.477 1 98 317 TYR A CA 1
ATOM 2426 C C . TYR A 1 317 ? 16.297 32.688 7.031 1 98 317 TYR A C 1
ATOM 2428 O O . TYR A 1 317 ? 16.469 33.656 7.789 1 98 317 TYR A O 1
ATOM 2436 N N . LEU A 1 318 ? 17.297 31.953 6.672 1 97.75 318 LEU A N 1
ATOM 2437 C CA . LEU A 1 318 ? 18.672 32.125 7.133 1 97.75 318 LEU A CA 1
ATOM 2438 C C . LEU A 1 318 ? 19.25 33.469 6.645 1 97.75 318 LEU A C 1
ATOM 2440 O O . LEU A 1 318 ? 20.031 34.094 7.344 1 97.75 318 LEU A O 1
ATOM 2444 N N . ARG A 1 319 ? 18.859 33.812 5.48 1 97.06 319 ARG A N 1
ATOM 2445 C CA . ARG A 1 319 ? 19.359 35.062 4.922 1 97.06 319 ARG A CA 1
ATOM 2446 C C . ARG A 1 319 ? 18.844 36.25 5.723 1 97.06 319 ARG A C 1
ATOM 2448 O O . ARG A 1 319 ? 19.562 37.25 5.906 1 97.06 319 ARG A O 1
ATOM 2455 N N . ILE A 1 320 ? 17.656 36.188 6.148 1 97.38 320 ILE A N 1
ATOM 2456 C CA . ILE A 1 320 ? 17.047 37.281 6.898 1 97.38 320 ILE A CA 1
ATOM 2457 C C . ILE A 1 320 ? 17.453 37.188 8.367 1 97.38 320 ILE A C 1
ATOM 2459 O O . ILE A 1 320 ? 17.828 38.188 8.969 1 97.38 320 ILE A O 1
ATOM 2463 N N . ARG A 1 321 ? 17.438 36 8.984 1 96.94 321 ARG A N 1
ATOM 2464 C CA . ARG A 1 321 ? 17.672 35.719 10.398 1 96.94 321 ARG A CA 1
ATOM 2465 C C . ARG A 1 321 ? 19.156 35.781 10.734 1 96.94 321 ARG A C 1
ATOM 2467 O O . ARG A 1 321 ? 19.531 36.156 11.844 1 96.94 321 ARG A O 1
ATOM 2474 N N . GLY A 1 322 ? 20.047 35.375 9.766 1 96.88 322 GLY A N 1
ATOM 2475 C CA . GLY A 1 322 ? 21.453 35.156 10.023 1 96.88 322 GLY A CA 1
ATOM 2476 C C . GLY A 1 322 ? 21.812 33.688 10.258 1 96.88 322 GLY A C 1
ATOM 2477 O O . GLY A 1 322 ? 20.922 32.844 10.359 1 96.88 322 GLY A O 1
ATOM 2478 N N . PRO A 1 323 ? 23.094 33.438 10.328 1 96.88 323 PRO A N 1
ATOM 2479 C CA . PRO A 1 323 ? 23.562 32.062 10.453 1 96.88 323 PRO A CA 1
ATOM 2480 C C . PRO A 1 323 ? 23.094 31.391 11.742 1 96.88 323 PRO A C 1
ATOM 2482 O O . PRO A 1 323 ? 23.078 32.031 12.797 1 96.88 323 PRO A O 1
ATOM 2485 N N . LEU A 1 324 ? 22.734 30.188 11.688 1 97.44 324 LEU A N 1
ATOM 2486 C CA . LEU A 1 324 ? 22.297 29.391 12.828 1 97.44 324 LEU A CA 1
ATOM 2487 C C . LEU A 1 324 ? 22.859 27.969 12.758 1 97.44 324 LEU A C 1
ATOM 2489 O O . LEU A 1 324 ? 23.188 27.484 11.672 1 97.44 324 LEU A O 1
ATOM 2493 N N . SER A 1 325 ? 22.984 27.359 13.922 1 96.19 325 SER A N 1
ATOM 2494 C CA . SER A 1 325 ? 23.219 25.922 13.906 1 96.19 325 SER A CA 1
ATOM 2495 C C . SER A 1 325 ? 22.016 25.172 13.336 1 96.19 325 SER A C 1
ATOM 2497 O O . SER A 1 325 ? 20.891 25.672 13.367 1 96.19 325 SER A O 1
ATOM 2499 N N . GLU A 1 326 ? 22.25 24.078 12.812 1 96.06 326 GLU A N 1
ATOM 2500 C CA . GLU A 1 326 ? 21.156 23.297 12.227 1 96.06 326 GLU A CA 1
ATOM 2501 C C . GLU A 1 326 ? 20.078 23 13.25 1 96.06 326 GLU A C 1
ATOM 2503 O O . GLU A 1 326 ? 18.875 23.078 12.945 1 96.06 326 GLU A O 1
ATOM 2508 N N . LYS A 1 327 ? 20.5 22.578 14.438 1 96.5 327 LYS A N 1
ATOM 2509 C CA . LYS A 1 327 ? 19.562 22.281 15.523 1 96.5 327 LYS A CA 1
ATOM 2510 C C . LYS A 1 327 ? 18.688 23.484 15.836 1 96.5 327 LYS A C 1
ATOM 2512 O O . LYS A 1 327 ? 17.469 23.344 15.953 1 96.5 327 LYS A O 1
ATOM 2517 N N . ARG A 1 328 ? 19.25 24.609 15.969 1 97.56 328 ARG A N 1
ATOM 2518 C CA . ARG A 1 328 ? 18.516 25.828 16.281 1 97.56 328 ARG A CA 1
ATOM 2519 C C . ARG A 1 328 ? 17.609 26.234 15.133 1 97.56 328 ARG A C 1
ATOM 2521 O O . ARG A 1 328 ? 16.484 26.703 15.352 1 97.56 328 ARG A O 1
ATOM 2528 N N . LEU A 1 329 ? 18.125 26.141 13.945 1 98 329 LEU A N 1
ATOM 2529 C CA . LEU A 1 329 ? 17.344 26.469 12.758 1 98 329 LEU A CA 1
ATOM 2530 C C . LEU A 1 329 ? 16.062 25.641 12.719 1 98 329 LEU A C 1
ATOM 2532 O O . LEU A 1 329 ? 14.969 26.188 12.539 1 98 329 LEU A O 1
ATOM 2536 N N . CYS A 1 330 ? 16.188 24.359 12.891 1 98.19 330 CYS A N 1
ATOM 2537 C CA . CYS A 1 330 ? 15.039 23.469 12.875 1 98.19 330 CYS A CA 1
ATOM 2538 C C . CYS A 1 330 ? 14.039 23.859 13.961 1 98.19 330 CYS A C 1
ATOM 2540 O O . CYS A 1 330 ? 12.836 23.922 13.711 1 98.19 330 CYS A O 1
ATOM 2542 N N . ARG A 1 331 ? 14.523 24.094 15.133 1 98.38 331 ARG A N 1
ATOM 2543 C CA . ARG A 1 331 ? 13.664 24.469 16.266 1 98.38 331 ARG A CA 1
ATOM 2544 C C . ARG A 1 331 ? 12.906 25.75 15.969 1 98.38 331 ARG A C 1
ATOM 2546 O O . ARG A 1 331 ? 11.719 25.859 16.281 1 98.38 331 ARG A O 1
ATOM 2553 N N . GLU A 1 332 ? 13.578 26.734 15.406 1 98.62 332 GLU A N 1
ATOM 2554 C CA . GLU A 1 332 ? 12.938 28 15.109 1 98.62 332 GLU A CA 1
ATOM 2555 C C . GLU A 1 332 ? 11.859 27.844 14.047 1 98.62 332 GLU A C 1
ATOM 2557 O O . GLU A 1 332 ? 10.766 28.406 14.172 1 98.62 332 GLU A O 1
ATOM 2562 N N . LEU A 1 333 ? 12.164 27.125 13.031 1 98.69 333 LEU A N 1
ATOM 2563 C CA . LEU A 1 333 ? 11.195 26.922 11.961 1 98.69 333 LEU A CA 1
ATOM 2564 C C . LEU A 1 333 ? 9.969 26.188 12.469 1 98.69 333 LEU A C 1
ATOM 2566 O O . LEU A 1 333 ? 8.836 26.547 12.133 1 98.69 333 LEU A O 1
ATOM 2570 N N . LEU A 1 334 ? 10.156 25.156 13.266 1 98.81 334 LEU A N 1
ATOM 2571 C CA . LEU A 1 334 ? 9.047 24.406 13.844 1 98.81 334 LEU A CA 1
ATOM 2572 C C . LEU A 1 334 ? 8.25 25.281 14.805 1 98.81 334 LEU A C 1
ATOM 2574 O O . LEU A 1 334 ? 7.02 25.172 14.875 1 98.81 334 LEU A O 1
ATOM 2578 N N . SER A 1 335 ? 8.977 26.094 15.578 1 98.75 335 SER A N 1
ATOM 2579 C CA . SER A 1 335 ? 8.305 27.016 16.5 1 98.75 335 SER A CA 1
ATOM 2580 C C . SER A 1 335 ? 7.43 28.016 15.742 1 98.75 335 SER A C 1
ATOM 2582 O O . SER A 1 335 ? 6.328 28.328 16.188 1 98.75 335 SER A O 1
ATOM 2584 N N . ILE A 1 336 ? 7.938 28.516 14.672 1 98.56 336 ILE A N 1
ATOM 2585 C CA . ILE A 1 336 ? 7.164 29.438 13.844 1 98.56 336 ILE A CA 1
ATOM 2586 C C . ILE A 1 336 ? 5.883 28.75 13.375 1 98.56 336 ILE A C 1
ATOM 2588 O O . ILE A 1 336 ? 4.793 29.328 13.469 1 98.56 336 ILE A O 1
ATOM 2592 N N . GLN A 1 337 ? 5.98 27.531 12.891 1 98.75 337 GLN A N 1
ATOM 2593 C CA . GLN A 1 337 ? 4.797 26.797 12.461 1 98.75 337 GLN A CA 1
ATOM 2594 C C . GLN A 1 337 ? 3.838 26.562 13.633 1 98.75 337 GLN A C 1
ATOM 2596 O O . GLN A 1 337 ? 2.621 26.656 13.469 1 98.75 337 GLN A O 1
ATOM 2601 N N . ALA A 1 338 ? 4.367 26.25 14.781 1 98.75 338 ALA A N 1
ATOM 2602 C CA . ALA A 1 338 ? 3.539 26.031 15.961 1 98.75 338 ALA A CA 1
ATOM 2603 C C . ALA A 1 338 ? 2.77 27.281 16.344 1 98.75 338 ALA A C 1
ATOM 2605 O O . ALA A 1 338 ? 1.59 27.219 16.703 1 98.75 338 ALA A O 1
ATOM 2606 N N . ILE A 1 339 ? 3.438 28.391 16.312 1 98.5 339 ILE A N 1
ATOM 2607 C CA . ILE A 1 339 ? 2.812 29.656 16.672 1 98.5 339 ILE A CA 1
ATOM 2608 C C . ILE A 1 339 ? 1.691 29.969 15.68 1 98.5 339 ILE A C 1
ATOM 2610 O O . ILE A 1 339 ? 0.579 30.312 16.078 1 98.5 339 ILE A O 1
ATOM 2614 N N . ILE A 1 340 ? 1.986 29.859 14.43 1 98.06 340 ILE A N 1
ATOM 2615 C CA . ILE A 1 340 ? 0.978 30.094 13.398 1 98.06 340 ILE A CA 1
ATOM 2616 C C . ILE A 1 340 ? -0.2 29.141 13.609 1 98.06 340 ILE A C 1
ATOM 2618 O O . ILE A 1 340 ? -1.358 29.562 13.578 1 98.06 340 ILE A O 1
ATOM 2622 N N . SER A 1 341 ? 0.087 27.891 13.828 1 98.31 341 SER A N 1
ATOM 2623 C CA . SER A 1 341 ? -0.939 26.875 14.008 1 98.31 341 SER A CA 1
ATOM 2624 C C . SER A 1 341 ? -1.787 27.156 15.242 1 98.31 341 SER A C 1
ATOM 2626 O O . SER A 1 341 ? -2.988 26.875 15.25 1 98.31 341 SER A O 1
ATOM 2628 N N . ALA A 1 342 ? -1.148 27.656 16.312 1 97.69 342 ALA A N 1
ATOM 2629 C CA . ALA A 1 342 ? -1.89 28.016 17.516 1 97.69 342 ALA A CA 1
ATOM 2630 C C . ALA A 1 342 ? -2.93 29.094 17.203 1 97.69 342 ALA A C 1
ATOM 2632 O O . ALA A 1 342 ? -4.051 29.047 17.719 1 97.69 342 ALA A O 1
ATOM 2633 N N . PHE A 1 343 ? -2.588 30.062 16.438 1 96.81 343 PHE A N 1
ATOM 2634 C CA . PHE A 1 343 ? -3.523 31.109 16.047 1 96.81 343 PHE A CA 1
ATOM 2635 C C . PHE A 1 343 ? -4.672 30.531 15.227 1 96.81 343 PHE A C 1
ATOM 2637 O O . PHE A 1 343 ? -5.82 30.953 15.375 1 96.81 343 PHE A O 1
ATOM 2644 N N . VAL A 1 344 ? -4.355 29.578 14.367 1 96.19 344 VAL A N 1
ATOM 2645 C CA . VAL A 1 344 ? -5.379 28.938 13.547 1 96.19 344 VAL A CA 1
ATOM 2646 C C . VAL A 1 344 ? -6.367 28.188 14.445 1 96.19 344 VAL A C 1
ATOM 2648 O O . VAL A 1 344 ? -7.582 28.297 14.258 1 96.19 344 VAL A O 1
ATOM 2651 N N . VAL A 1 345 ? -5.875 27.453 15.383 1 95.81 345 VAL A N 1
ATOM 2652 C CA . VAL A 1 345 ? -6.719 26.703 16.297 1 95.81 345 VAL A CA 1
ATOM 2653 C C . VAL A 1 345 ? -7.605 27.656 17.094 1 95.81 345 VAL A C 1
ATOM 2655 O O . VAL A 1 345 ? -8.805 27.422 17.25 1 95.81 345 VAL A O 1
ATOM 2658 N N . LEU A 1 346 ? -6.996 28.766 17.625 1 93.5 346 LEU A N 1
ATOM 2659 C CA . LEU A 1 346 ? -7.746 29.75 18.391 1 93.5 346 LEU A CA 1
ATOM 2660 C C . LEU A 1 346 ? -8.859 30.359 17.562 1 93.5 346 LEU A C 1
ATOM 2662 O O . LEU A 1 346 ? -9.977 30.562 18.047 1 93.5 346 LEU A O 1
ATOM 2666 N N . PHE A 1 347 ? -8.562 30.594 16.375 1 89.94 347 PHE A N 1
ATOM 2667 C CA . PHE A 1 347 ? -9.539 31.203 15.484 1 89.94 347 PHE A CA 1
ATOM 2668 C C . PHE A 1 347 ? -10.695 30.25 15.211 1 89.94 347 PHE A C 1
ATOM 2670 O O . PHE A 1 347 ? -11.859 30.641 15.234 1 89.94 347 PHE A O 1
ATOM 2677 N N . PHE A 1 348 ? -10.469 28.984 14.953 1 86.94 348 PHE A N 1
ATOM 2678 C CA . PHE A 1 348 ? -11.492 28.047 14.508 1 86.94 348 PHE A CA 1
ATOM 2679 C C . PHE A 1 348 ? -12.188 27.406 15.695 1 86.94 348 PHE A C 1
ATOM 2681 O O . PHE A 1 348 ? -13.328 26.938 15.578 1 86.94 348 PHE A O 1
ATOM 2688 N N . VAL A 1 349 ? -11.586 27.312 16.75 1 82.75 349 VAL A N 1
ATOM 2689 C CA . VAL A 1 349 ? -12.227 26.734 17.922 1 82.75 349 VAL A CA 1
ATOM 2690 C C . VAL A 1 349 ? -12.898 27.828 18.734 1 82.75 349 VAL A C 1
ATOM 2692 O O . VAL A 1 349 ? -14.016 27.656 19.219 1 82.75 349 VAL A O 1
ATOM 2695 N N . LEU A 1 350 ? -12.25 29 18.969 1 68.5 350 LEU A N 1
ATOM 2696 C CA . LEU A 1 350 ? -12.828 30.047 19.797 1 68.5 350 LEU A CA 1
ATOM 2697 C C . LEU A 1 350 ? -13.781 30.922 18.984 1 68.5 350 LEU A C 1
ATOM 2699 O O . LEU A 1 350 ? -14.836 31.328 19.484 1 68.5 350 LEU A O 1
ATOM 2703 N N . ALA A 1 351 ? -13.352 31.312 17.812 1 56.69 351 ALA A N 1
ATOM 2704 C CA . ALA A 1 351 ? -14.195 32.25 17.078 1 56.69 351 ALA A CA 1
ATOM 2705 C C . ALA A 1 351 ? -15.477 31.578 16.594 1 56.69 351 ALA A C 1
ATOM 2707 O O . ALA A 1 351 ? -16.484 32.25 16.391 1 56.69 351 ALA A O 1
ATOM 2708 N N . ARG A 1 352 ? -15.445 30.297 16.031 1 53.44 352 ARG A N 1
ATOM 2709 C CA . ARG A 1 352 ? -16.641 29.656 15.492 1 53.44 352 ARG A CA 1
ATOM 2710 C C . ARG A 1 352 ? -17.594 29.25 16.609 1 53.44 352 ARG A C 1
ATOM 2712 O O . ARG A 1 352 ? -18.719 28.812 16.344 1 53.44 352 ARG A O 1
ATOM 2719 N N . GLY A 1 353 ? -17.234 29.031 17.844 1 45.16 353 GLY A N 1
ATOM 2720 C CA . GLY A 1 353 ? -18.391 29.125 18.719 1 45.16 353 GLY A CA 1
ATOM 2721 C C . GLY A 1 353 ? -19.328 30.266 18.359 1 45.16 353 GLY A C 1
ATOM 2722 O O . GLY A 1 353 ? -20.547 30.125 18.438 1 45.16 353 GLY A O 1
ATOM 2723 N N . LYS A 1 354 ? -18.969 31.422 17.984 1 41.56 354 LYS A N 1
ATOM 2724 C CA . LYS A 1 354 ? -19.766 32.562 17.516 1 41.56 354 LYS A CA 1
ATOM 2725 C C . LYS A 1 354 ? -19.844 32.562 15.992 1 41.56 354 LYS A C 1
ATOM 2727 O O . LYS A 1 354 ? -20.891 32.906 15.422 1 41.56 354 LYS A O 1
ATOM 2732 N N . VAL A 1 355 ? -18.891 32.188 15.133 1 38.28 355 VAL A N 1
ATOM 2733 C CA . VAL A 1 355 ? -18.719 32.5 13.711 1 38.28 355 VAL A CA 1
ATOM 2734 C C . VAL A 1 355 ? -19.25 31.328 12.875 1 38.28 355 VAL A C 1
ATOM 2736 O O . VAL A 1 355 ? -19.484 31.469 11.68 1 38.28 355 VAL A O 1
ATOM 2739 N N . GLU A 1 356 ? -19.141 30.156 13.242 1 39.25 356 GLU A N 1
ATOM 2740 C CA . GLU A 1 356 ? -19.641 29.125 12.336 1 39.25 356 GLU A CA 1
ATOM 2741 C C . GLU A 1 356 ? -21.094 29.375 11.945 1 39.25 356 GLU A C 1
ATOM 2743 O O . GLU A 1 356 ? -21.578 28.828 10.961 1 39.25 356 GLU A O 1
ATOM 2748 N N . ASN A 1 357 ? -21.891 30.016 12.719 1 34.97 357 ASN A N 1
ATOM 2749 C CA . ASN A 1 357 ? -23.188 30.453 12.242 1 34.97 357 ASN A CA 1
ATOM 2750 C C . ASN A 1 357 ? -23.062 31.438 11.078 1 34.97 357 ASN A C 1
ATOM 2752 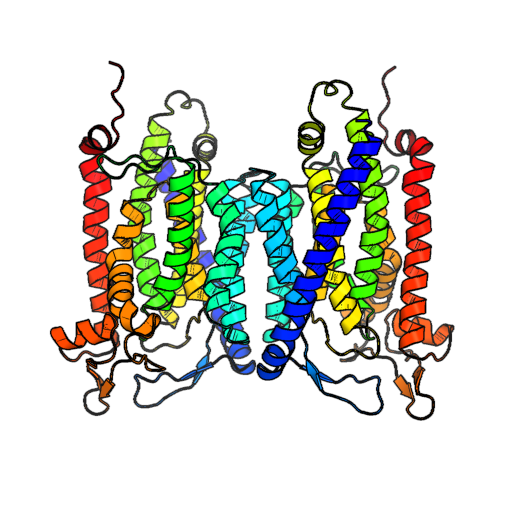O O . ASN A 1 357 ? -23.938 31.469 10.195 1 34.97 357 ASN A O 1
ATOM 2756 N N . SER A 1 358 ? -22.156 32.406 11.086 1 33.78 358 SER A N 1
ATOM 2757 C CA . SER A 1 358 ? -22.062 33.438 10.062 1 33.78 358 SER A CA 1
ATOM 2758 C C . SER A 1 358 ? -21.344 32.938 8.82 1 33.78 358 SER A C 1
ATOM 2760 O O . SER A 1 358 ? -21.547 33.469 7.723 1 33.78 358 SER A O 1
ATOM 2762 N N . PHE A 1 359 ? -20.203 32.219 8.922 1 32.97 359 PHE A N 1
ATOM 2763 C CA . PHE A 1 359 ? -19.547 31.766 7.695 1 32.97 359 PHE A CA 1
ATOM 2764 C C . PHE A 1 359 ? -20.266 30.562 7.098 1 32.97 359 PHE A C 1
ATOM 2766 O O . PHE A 1 359 ? -20.094 30.266 5.918 1 32.97 359 PHE A O 1
ATOM 2773 N N . VAL A 1 360 ? -20.891 29.625 7.941 1 32.44 360 VAL A N 1
ATOM 2774 C CA . VAL A 1 360 ? -21.797 28.594 7.438 1 32.44 360 VAL A CA 1
ATOM 2775 C C . VAL A 1 360 ? -23.203 29.172 7.312 1 32.44 360 VAL A C 1
ATOM 2777 O O . VAL A 1 360 ? -23.719 29.781 8.25 1 32.44 360 VAL A O 1
ATOM 2780 N N . GLY A 1 361 ? -23.547 29.844 6.277 1 32.09 361 GLY A N 1
ATOM 2781 C CA . GLY A 1 361 ? -24.875 30.281 5.891 1 32.09 361 GLY A CA 1
ATOM 2782 C C . GLY A 1 361 ? -25.969 29.375 6.41 1 32.09 361 GLY A C 1
ATOM 2783 O O . GLY A 1 361 ? -27.031 29.25 5.777 1 32.09 361 GLY A O 1
ATOM 2784 N N . VAL A 1 362 ? -25.781 28.484 7.332 1 30.17 362 VAL A N 1
ATOM 2785 C CA . VAL A 1 362 ? -27 27.797 7.707 1 30.17 362 VAL A CA 1
ATOM 2786 C C . VAL A 1 362 ? -27.953 28.766 8.414 1 30.17 362 VAL A C 1
ATOM 2788 O O . VAL A 1 362 ? -27.609 29.312 9.461 1 30.17 362 VAL A O 1
ATOM 2791 N N . HIS A 1 363 ? -28.859 29.531 7.746 1 29.23 363 HIS A N 1
ATOM 2792 C CA . HIS A 1 363 ? -30.125 30.094 8.203 1 29.23 363 HIS A CA 1
ATOM 2793 C C . HIS A 1 363 ? -30.875 29.109 9.086 1 29.23 363 HIS A C 1
ATOM 2795 O O . HIS A 1 363 ? -31.188 28 8.656 1 29.23 363 HIS A O 1
ATOM 2801 N N . ARG A 1 364 ? -30.594 29.047 10.328 1 26.95 364 ARG A N 1
ATOM 2802 C CA . ARG A 1 364 ? -31.625 28.469 11.18 1 26.95 364 ARG A CA 1
ATOM 2803 C C . ARG A 1 364 ? -33 29.078 10.891 1 26.95 364 ARG A C 1
ATOM 2805 O O . ARG A 1 364 ? -33.125 30.312 10.93 1 26.95 364 ARG A O 1
ATOM 2812 N N . LYS A 1 365 ? -33.906 28.516 10.031 1 28.62 365 LYS A N 1
ATOM 2813 C CA . LYS A 1 365 ? -35.312 28.797 10.25 1 28.62 365 LYS A CA 1
ATOM 2814 C C . LYS A 1 365 ? -35.656 28.703 11.734 1 28.62 365 LYS A C 1
ATOM 2816 O O . LYS A 1 365 ? -35.469 27.672 12.359 1 28.62 365 LYS A O 1
ATOM 2821 N N . LEU A 1 366 ? -35.562 29.75 12.43 1 21.47 366 LEU A N 1
ATOM 2822 C CA . LEU A 1 366 ? -36.531 29.859 13.5 1 21.47 366 LEU A CA 1
ATOM 2823 C C . LEU A 1 366 ? -37.938 29.641 12.969 1 21.47 366 LEU A C 1
ATOM 2825 O O . LEU A 1 366 ? -38.312 30.172 11.914 1 21.47 366 LEU A O 1
ATOM 2829 N N . MET B 1 1 ? -32.781 -5.441 -23.75 1 44.69 1 MET B N 1
ATOM 2830 C CA . MET B 1 1 ? -31.5 -6.125 -23.891 1 44.69 1 MET B CA 1
ATOM 2831 C C . MET B 1 1 ? -31.422 -7.316 -22.938 1 44.69 1 MET B C 1
ATOM 2833 O O . MET B 1 1 ? -31.625 -7.176 -21.734 1 44.69 1 MET B O 1
ATOM 2837 N N . THR B 1 2 ? -31.469 -8.516 -23.438 1 57.28 2 THR B N 1
ATOM 2838 C CA . THR B 1 2 ? -31.469 -9.742 -22.656 1 57.28 2 THR B CA 1
ATOM 2839 C C . THR B 1 2 ? -30.234 -9.812 -21.766 1 57.28 2 THR B C 1
ATOM 2841 O O . THR B 1 2 ? -29.234 -9.141 -22.016 1 57.28 2 THR B O 1
ATOM 2844 N N . PHE B 1 3 ? -30.469 -10.375 -20.594 1 62.38 3 PHE B N 1
ATOM 2845 C CA . PHE B 1 3 ? -29.391 -10.602 -19.641 1 62.38 3 PHE B CA 1
ATOM 2846 C C . PHE B 1 3 ? -28.141 -11.102 -20.344 1 62.38 3 PHE B C 1
ATOM 2848 O O . PHE B 1 3 ? -27.031 -10.688 -20 1 62.38 3 PHE B O 1
ATOM 2855 N N . LEU B 1 4 ? -28.328 -11.828 -21.422 1 63.5 4 LEU B N 1
ATOM 2856 C CA . LEU B 1 4 ? -27.203 -12.383 -22.172 1 63.5 4 LEU B CA 1
ATOM 2857 C C . LEU B 1 4 ? -26.469 -11.281 -22.953 1 63.5 4 LEU B C 1
ATOM 2859 O O . LEU B 1 4 ? -25.25 -11.273 -23 1 63.5 4 LEU B O 1
ATOM 2863 N N . ALA B 1 5 ? -27.281 -10.406 -23.531 1 63.91 5 ALA B N 1
ATOM 2864 C CA . ALA B 1 5 ? -26.688 -9.312 -24.281 1 63.91 5 ALA B CA 1
ATOM 2865 C C . ALA B 1 5 ? -25.875 -8.391 -23.375 1 63.91 5 ALA B C 1
ATOM 2867 O O . ALA B 1 5 ? -24.797 -7.93 -23.75 1 63.91 5 ALA B O 1
ATOM 2868 N N . LEU B 1 6 ? -26.328 -8.266 -22.25 1 64.69 6 LEU B N 1
ATOM 2869 C CA . LEU B 1 6 ? -25.641 -7.43 -21.266 1 64.69 6 LEU B CA 1
ATOM 2870 C C . LEU B 1 6 ? -24.328 -8.062 -20.844 1 64.69 6 LEU B C 1
ATOM 2872 O O . LEU B 1 6 ? -23.297 -7.371 -20.766 1 64.69 6 LEU B O 1
ATOM 2876 N N . PHE B 1 7 ? -24.344 -9.289 -20.703 1 71.12 7 PHE B N 1
ATOM 2877 C CA . PHE B 1 7 ? -23.141 -10.016 -20.312 1 71.12 7 PHE B CA 1
ATOM 2878 C C . PHE B 1 7 ? -22.094 -9.977 -21.438 1 71.12 7 PHE B C 1
ATOM 2880 O O . PHE B 1 7 ? -20.906 -9.859 -21.172 1 71.12 7 PHE B O 1
ATOM 2887 N N . LEU B 1 8 ? -22.641 -10.039 -22.594 1 67.5 8 LEU B N 1
ATOM 2888 C CA . LEU B 1 8 ? -21.734 -10 -23.75 1 67.5 8 LEU B CA 1
ATOM 2889 C C . LEU B 1 8 ? -21.109 -8.617 -23.891 1 67.5 8 LEU B C 1
ATOM 2891 O O . LEU B 1 8 ? -19.906 -8.508 -24.172 1 67.5 8 LEU B O 1
ATOM 2895 N N . LEU B 1 9 ? -21.922 -7.598 -23.688 1 66.12 9 LEU B N 1
ATOM 2896 C CA . LEU B 1 9 ? -21.422 -6.23 -23.766 1 66.12 9 LEU B CA 1
ATOM 2897 C C . LEU B 1 9 ? -20.391 -5.961 -22.672 1 66.12 9 LEU B C 1
ATOM 2899 O O . LEU B 1 9 ? -19.359 -5.348 -22.922 1 66.12 9 LEU B O 1
ATOM 2903 N N . ILE B 1 10 ? -20.672 -6.453 -21.547 1 73.19 10 ILE B N 1
ATOM 2904 C CA . ILE B 1 10 ? -19.766 -6.293 -20.422 1 73.19 10 ILE B CA 1
ATOM 2905 C C . ILE B 1 10 ? -18.469 -7.066 -20.688 1 73.19 10 ILE B C 1
ATOM 2907 O O . ILE B 1 10 ? -17.375 -6.582 -20.391 1 73.19 10 ILE B O 1
ATOM 2911 N N . GLY B 1 11 ? -18.688 -8.188 -21.328 1 75.75 11 GLY B N 1
ATOM 2912 C CA . GLY B 1 11 ? -17.531 -8.984 -21.688 1 75.75 11 GLY B CA 1
ATOM 2913 C C . GLY B 1 11 ? -16.641 -8.312 -22.703 1 75.75 11 GLY B C 1
ATOM 2914 O O . GLY B 1 11 ? -15.422 -8.258 -22.531 1 75.75 11 GLY B O 1
ATOM 2915 N N . LEU B 1 12 ? -17.297 -7.699 -23.719 1 73.25 12 LEU B N 1
ATOM 2916 C CA . LEU B 1 12 ? -16.531 -7.023 -24.766 1 73.25 12 LEU B CA 1
ATOM 2917 C C . LEU B 1 12 ? -15.836 -5.785 -24.219 1 73.25 12 LEU B C 1
ATOM 2919 O O . LEU B 1 12 ? -14.672 -5.531 -24.547 1 73.25 12 LEU B O 1
ATOM 2923 N N . ALA B 1 13 ? -16.547 -5.066 -23.453 1 77.81 13 ALA B N 1
ATOM 2924 C CA . ALA B 1 13 ? -15.961 -3.893 -22.828 1 77.81 13 ALA B CA 1
ATOM 2925 C C . ALA B 1 13 ? -14.789 -4.285 -21.938 1 77.81 13 ALA B C 1
ATOM 2927 O O . ALA B 1 13 ? -13.766 -3.594 -21.906 1 77.81 13 ALA B O 1
ATOM 2928 N N . SER B 1 14 ? -14.914 -5.367 -21.328 1 83.5 14 SER B N 1
ATOM 2929 C CA . SER B 1 14 ? -13.859 -5.852 -20.453 1 83.5 14 SER B CA 1
ATOM 2930 C C . SER B 1 14 ? -12.625 -6.27 -21.234 1 83.5 14 SER B C 1
ATOM 2932 O O . SER B 1 14 ? -11.492 -6.039 -20.812 1 83.5 14 SER B O 1
ATOM 2934 N N . ILE B 1 15 ? -12.906 -6.863 -22.375 1 85 15 ILE B N 1
ATOM 2935 C CA . ILE B 1 15 ? -11.797 -7.289 -23.219 1 85 15 ILE B CA 1
ATOM 2936 C C . ILE B 1 15 ? -11.047 -6.062 -23.75 1 85 15 ILE B C 1
ATOM 2938 O O . ILE B 1 15 ? -9.812 -6.02 -23.719 1 85 15 ILE B O 1
ATOM 2942 N N . PHE B 1 16 ? -11.805 -5.066 -24.172 1 86.62 16 PHE B N 1
ATOM 2943 C CA . PHE B 1 16 ? -11.188 -3.85 -24.688 1 86.62 16 PHE B CA 1
ATOM 2944 C C . PHE B 1 16 ? -10.414 -3.135 -23.594 1 86.62 16 PHE B C 1
ATOM 2946 O O . PHE B 1 16 ? -9.227 -2.84 -23.75 1 86.62 16 PHE B O 1
ATOM 2953 N N . CYS B 1 17 ? -11.016 -2.893 -22.484 1 89.75 17 CYS B N 1
ATOM 2954 C CA . CYS B 1 17 ? -10.359 -2.223 -21.359 1 89.75 17 CYS B CA 1
ATOM 2955 C C . CYS B 1 17 ? -9.188 -3.045 -20.844 1 89.75 17 CYS B C 1
ATOM 2957 O O . CYS B 1 17 ? -8.156 -2.49 -20.469 1 89.75 17 CYS B O 1
ATOM 2959 N N . GLY B 1 18 ? -9.406 -4.32 -20.938 1 93.94 18 GLY B N 1
ATOM 2960 C CA . GLY B 1 18 ? -8.336 -5.211 -20.531 1 93.94 18 GLY B CA 1
ATOM 2961 C C . GLY B 1 18 ? -7.117 -5.137 -21.438 1 93.94 18 GLY B C 1
ATOM 2962 O O . GLY B 1 18 ? -5.98 -5.168 -20.953 1 93.94 18 GLY B O 1
ATOM 2963 N N . SER B 1 19 ? -7.426 -5.008 -22.719 1 94.88 19 SER B N 1
ATOM 2964 C CA . SER B 1 19 ? -6.324 -4.91 -23.672 1 94.88 19 SER B CA 1
ATOM 2965 C C . SER B 1 19 ? -5.551 -3.609 -23.5 1 94.88 19 SER B C 1
ATOM 2967 O O . SER B 1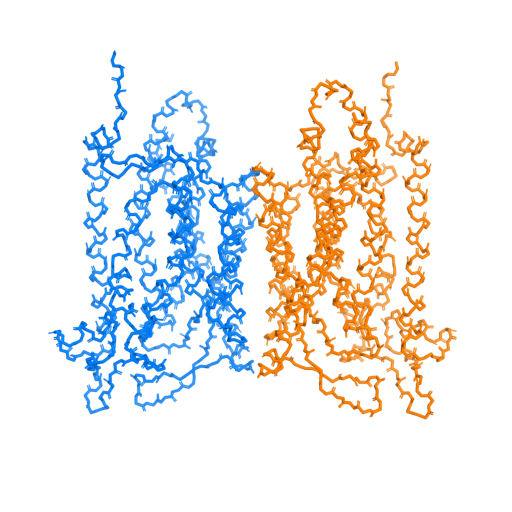 19 ? -4.324 -3.59 -23.609 1 94.88 19 SER B O 1
ATOM 2969 N N . VAL B 1 20 ? -6.195 -2.555 -23.25 1 95.94 20 VAL B N 1
ATOM 2970 C CA . VAL B 1 20 ? -5.555 -1.269 -23 1 95.94 20 VAL B CA 1
ATOM 2971 C C . VAL B 1 20 ? -4.73 -1.346 -21.719 1 95.94 20 VAL B C 1
ATOM 2973 O O . VAL B 1 20 ? -3.572 -0.918 -21.688 1 95.94 20 VAL B O 1
ATOM 2976 N N . LEU B 1 21 ? -5.352 -1.929 -20.734 1 97.56 21 LEU B N 1
ATOM 2977 C CA . LEU B 1 21 ? -4.664 -2.09 -19.453 1 97.56 21 LEU B CA 1
ATOM 2978 C C . LEU B 1 21 ? -3.424 -2.965 -19.609 1 97.56 21 LEU B C 1
ATOM 2980 O O . LEU B 1 21 ? -2.379 -2.676 -19.031 1 97.56 21 LEU B O 1
ATOM 2984 N N . SER B 1 22 ? -3.541 -3.984 -20.391 1 98.25 22 SER B N 1
ATOM 2985 C CA . SER B 1 22 ? -2.416 -4.871 -20.656 1 98.25 22 SER B CA 1
ATOM 2986 C C . SER B 1 22 ? -1.288 -4.133 -21.375 1 98.25 22 SER B C 1
ATOM 2988 O O . SER B 1 22 ? -0.119 -4.273 -21 1 98.25 22 SER B O 1
ATOM 2990 N N . SER B 1 23 ? -1.627 -3.354 -22.328 1 98.12 23 SER B N 1
ATOM 2991 C CA . SER B 1 23 ? -0.64 -2.594 -23.094 1 98.12 23 SER B CA 1
ATOM 2992 C C . SER B 1 23 ? 0.061 -1.562 -22.203 1 98.12 23 SER B C 1
ATOM 2994 O O . SER B 1 23 ? 1.277 -1.383 -22.312 1 98.12 23 SER B O 1
ATOM 2996 N N . LEU B 1 24 ? -0.66 -0.884 -21.406 1 97.56 24 LEU B N 1
ATOM 2997 C CA . LEU B 1 24 ? -0.085 0.096 -20.484 1 97.56 24 LEU B CA 1
ATOM 2998 C C . LEU B 1 24 ? 0.826 -0.58 -19.469 1 97.56 24 LEU B C 1
ATOM 3000 O O . LEU B 1 24 ? 1.859 -0.024 -19.094 1 97.56 24 LEU B O 1
ATOM 3004 N N . THR B 1 25 ? 0.43 -1.75 -19.031 1 98.5 25 THR B N 1
ATOM 3005 C CA . THR B 1 25 ? 1.243 -2.5 -18.078 1 98.5 25 THR B CA 1
ATOM 3006 C C . THR B 1 25 ? 2.578 -2.898 -18.703 1 98.5 25 THR B C 1
ATOM 3008 O O . THR B 1 25 ? 3.627 -2.785 -18.062 1 98.5 25 THR B O 1
ATOM 3011 N N . LEU B 1 26 ? 2.477 -3.375 -19.953 1 98.31 26 LEU B N 1
ATOM 3012 C CA . LEU B 1 26 ? 3.701 -3.732 -20.656 1 98.31 26 LEU B CA 1
ATOM 3013 C C . LEU B 1 26 ? 4.652 -2.543 -20.75 1 98.31 26 LEU B C 1
ATOM 3015 O O . LEU B 1 26 ? 5.848 -2.68 -20.469 1 98.31 26 LEU B O 1
ATOM 3019 N N . ARG B 1 27 ? 4.168 -1.409 -21.094 1 97.44 27 ARG B N 1
ATOM 3020 C CA . ARG B 1 27 ? 4.977 -0.201 -21.203 1 97.44 27 ARG B CA 1
ATOM 3021 C C . ARG B 1 27 ? 5.598 0.168 -19.859 1 97.44 27 ARG B C 1
ATOM 3023 O O . ARG B 1 27 ? 6.762 0.574 -19.797 1 97.44 27 ARG B O 1
ATOM 3030 N N . LEU B 1 28 ? 4.832 0.034 -18.828 1 97.12 28 LEU B N 1
ATOM 3031 C CA . LEU B 1 28 ? 5.32 0.376 -17.484 1 97.12 28 LEU B CA 1
ATOM 3032 C C . LEU B 1 28 ? 6.438 -0.569 -17.062 1 97.12 28 LEU B C 1
ATOM 3034 O O . LEU B 1 28 ? 7.438 -0.135 -16.484 1 97.12 28 LEU B O 1
ATOM 3038 N N . ILE B 1 29 ? 6.289 -1.837 -17.312 1 97.94 29 ILE B N 1
ATOM 3039 C CA . ILE B 1 29 ? 7.309 -2.818 -16.953 1 97.94 29 ILE B CA 1
ATOM 3040 C C . ILE B 1 29 ? 8.609 -2.494 -17.688 1 97.94 29 ILE B C 1
ATOM 3042 O O . ILE B 1 29 ? 9.688 -2.504 -17.078 1 97.94 29 ILE B O 1
ATOM 3046 N N . LEU B 1 30 ? 8.492 -2.203 -18.938 1 96.94 30 LEU B N 1
ATOM 3047 C CA . LEU B 1 30 ? 9.672 -1.93 -19.75 1 96.94 30 LEU B CA 1
ATOM 3048 C C . LEU B 1 30 ? 10.367 -0.653 -19.297 1 96.94 30 LEU B C 1
ATOM 3050 O O . LEU B 1 30 ? 11.594 -0.541 -19.375 1 96.94 30 LEU B O 1
ATOM 3054 N N . GLU B 1 31 ? 9.641 0.264 -18.797 1 95.5 31 GLU B N 1
ATOM 3055 C CA . GLU B 1 31 ? 10.203 1.499 -18.266 1 95.5 31 GLU B CA 1
ATOM 3056 C C . GLU B 1 31 ? 10.867 1.262 -16.906 1 95.5 31 GLU B C 1
ATOM 3058 O O . GLU B 1 31 ? 11.906 1.859 -16.609 1 95.5 31 GLU B O 1
ATOM 3063 N N . LEU B 1 32 ? 10.336 0.404 -16.094 1 96.19 32 LEU B N 1
ATOM 3064 C CA . LEU B 1 32 ? 10.781 0.191 -14.711 1 96.19 32 LEU B CA 1
ATOM 3065 C C . LEU B 1 32 ? 11.969 -0.762 -14.672 1 96.19 32 LEU B C 1
ATOM 3067 O O . LEU B 1 32 ? 12.828 -0.654 -13.789 1 96.19 32 LEU B O 1
ATOM 3071 N N . ALA B 1 33 ? 12.023 -1.68 -15.633 1 96 33 ALA B N 1
ATOM 3072 C CA . ALA B 1 33 ? 12.992 -2.768 -15.602 1 96 33 ALA B CA 1
ATOM 3073 C C . ALA B 1 33 ? 14.422 -2.229 -15.508 1 96 33 ALA B C 1
ATOM 3075 O O . ALA B 1 33 ? 15.188 -2.625 -14.625 1 96 33 ALA B O 1
ATOM 3076 N N . PRO B 1 34 ? 14.797 -1.258 -16.344 1 95.06 34 PRO B N 1
ATOM 3077 C CA . PRO B 1 34 ? 16.156 -0.726 -16.234 1 95.06 34 PRO B CA 1
ATOM 3078 C C . PRO B 1 34 ? 16.406 0.004 -14.922 1 95.06 34 PRO B C 1
ATOM 3080 O O . PRO B 1 34 ? 17.516 -0.02 -14.398 1 95.06 34 PRO B O 1
ATOM 3083 N N . LYS B 1 35 ? 15.453 0.644 -14.375 1 95.12 35 LYS B N 1
ATOM 3084 C CA . LYS B 1 35 ? 15.586 1.357 -13.109 1 95.12 35 LYS B CA 1
ATOM 3085 C C . LYS B 1 35 ? 15.781 0.385 -11.953 1 95.12 35 LYS B C 1
ATOM 3087 O O . LYS B 1 35 ? 16.547 0.66 -11.023 1 95.12 35 LYS B O 1
ATOM 3092 N N . LEU B 1 36 ? 15.047 -0.66 -12.008 1 95.12 36 LEU B N 1
ATOM 3093 C CA . LEU B 1 36 ? 15.172 -1.695 -10.992 1 95.12 36 LEU B CA 1
ATOM 3094 C C . LEU B 1 36 ? 16.562 -2.324 -11.023 1 95.12 36 LEU B C 1
ATOM 3096 O O . LEU B 1 36 ? 17.172 -2.553 -9.977 1 95.12 36 LEU B O 1
ATOM 3100 N N . GLU B 1 37 ? 17.016 -2.574 -12.195 1 93.75 37 GLU B N 1
ATOM 3101 C CA . GLU B 1 37 ? 18.359 -3.111 -12.352 1 93.75 37 GLU B CA 1
ATOM 3102 C C . GLU B 1 37 ? 19.406 -2.148 -11.797 1 93.75 37 GLU B C 1
ATOM 3104 O O . GLU B 1 37 ? 20.344 -2.566 -11.117 1 93.75 37 GLU B O 1
ATOM 3109 N N . LYS B 1 38 ? 19.219 -0.93 -12.047 1 92.06 38 LYS B N 1
ATOM 3110 C CA . LYS B 1 38 ? 20.141 0.099 -11.57 1 92.06 38 LYS B CA 1
ATOM 3111 C C . LYS B 1 38 ? 20.125 0.194 -10.047 1 92.06 38 LYS B C 1
ATOM 3113 O O . LYS B 1 38 ? 21.156 0.488 -9.43 1 92.06 38 LYS B O 1
ATOM 3118 N N . ALA B 1 39 ? 19.047 -0.161 -9.492 1 92 39 ALA B N 1
ATOM 3119 C CA . ALA B 1 39 ? 18.891 -0.116 -8.039 1 92 39 ALA B CA 1
ATOM 3120 C C . ALA B 1 39 ? 19.469 -1.37 -7.383 1 92 39 ALA B C 1
ATOM 3122 O O . ALA B 1 39 ? 19.359 -1.543 -6.168 1 92 39 ALA B O 1
ATOM 3123 N N . GLY B 1 40 ? 19.922 -2.27 -8.195 1 90.25 40 GLY B N 1
ATOM 3124 C CA . GLY B 1 40 ? 20.562 -3.477 -7.68 1 90.25 40 GLY B CA 1
ATOM 3125 C C . GLY B 1 40 ? 19.594 -4.648 -7.57 1 90.25 40 GLY B C 1
ATOM 3126 O O . GLY B 1 40 ? 19.938 -5.688 -7.004 1 90.25 40 GLY B O 1
ATOM 3127 N N . LEU B 1 41 ? 18.438 -4.441 -8.016 1 89.19 41 LEU B N 1
ATOM 3128 C CA . LEU B 1 41 ? 17.438 -5.508 -8.016 1 89.19 41 LEU B CA 1
ATOM 3129 C C . LEU B 1 41 ? 17.516 -6.312 -9.305 1 89.19 41 LEU B C 1
ATOM 3131 O O . LEU B 1 41 ? 16.75 -6.051 -10.242 1 89.19 41 LEU B O 1
ATOM 3135 N N . SER B 1 42 ? 18.344 -7.199 -9.305 1 83.94 42 SER B N 1
ATOM 3136 C CA . SER B 1 42 ? 18.578 -8.078 -10.453 1 83.94 42 SER B CA 1
ATOM 3137 C C . SER B 1 42 ? 19.016 -9.469 -10 1 83.94 42 SER B C 1
ATOM 3139 O O . SER B 1 42 ? 19.391 -9.664 -8.844 1 83.94 42 SER B O 1
ATOM 3141 N N . GLY B 1 43 ? 18.75 -10.391 -10.875 1 84.12 43 GLY B N 1
ATOM 3142 C CA . GLY B 1 43 ? 19.172 -11.766 -10.641 1 84.12 43 GLY B CA 1
ATOM 3143 C C . GLY B 1 43 ? 19.781 -12.422 -11.867 1 84.12 43 GLY B C 1
ATOM 3144 O O . GLY B 1 43 ? 19.766 -11.836 -12.953 1 84.12 43 GLY B O 1
ATOM 3145 N N . ARG B 1 44 ? 20.359 -13.562 -11.664 1 81.5 44 ARG B N 1
ATOM 3146 C CA . ARG B 1 44 ? 20.906 -14.352 -12.758 1 81.5 44 ARG B CA 1
ATOM 3147 C C . ARG B 1 44 ? 20.031 -15.562 -13.055 1 81.5 44 ARG B C 1
ATOM 3149 O O . ARG B 1 44 ? 19.516 -16.203 -12.133 1 81.5 44 ARG B O 1
ATOM 3156 N N . ASP B 1 45 ? 19.844 -15.75 -14.359 1 80.88 45 ASP B N 1
ATOM 3157 C CA . ASP B 1 45 ? 19.125 -16.953 -14.766 1 80.88 45 ASP B CA 1
ATOM 3158 C C . ASP B 1 45 ? 20.016 -18.188 -14.695 1 80.88 45 ASP B C 1
ATOM 3160 O O . ASP B 1 45 ? 20.859 -18.406 -15.578 1 80.88 45 ASP B O 1
ATOM 3164 N N . LEU B 1 46 ? 19.812 -19.031 -13.773 1 73.56 46 LEU B N 1
ATOM 3165 C CA . LEU B 1 46 ? 20.734 -20.109 -13.453 1 73.56 46 LEU B CA 1
ATOM 3166 C C . LEU B 1 46 ? 20.453 -21.344 -14.305 1 73.56 46 LEU B C 1
ATOM 3168 O O . LEU B 1 46 ? 21.266 -22.266 -14.367 1 73.56 46 LEU B O 1
ATOM 3172 N N . ASN B 1 47 ? 19.344 -21.344 -14.992 1 73.81 47 ASN B N 1
ATOM 3173 C CA . ASN B 1 47 ? 18.969 -22.516 -15.773 1 73.81 47 ASN B CA 1
ATOM 3174 C C . ASN B 1 47 ? 19.375 -22.359 -17.234 1 73.81 47 ASN B C 1
ATOM 3176 O O . ASN B 1 47 ? 18.719 -22.922 -18.125 1 73.81 47 ASN B O 1
ATOM 3180 N N . LYS B 1 48 ? 20.391 -21.453 -17.484 1 74.56 48 LYS B N 1
ATOM 3181 C CA . LYS B 1 48 ? 20.906 -21.25 -18.828 1 74.56 48 LYS B CA 1
ATOM 3182 C C . LYS B 1 48 ? 22.422 -21.359 -18.859 1 74.56 48 LYS B C 1
ATOM 3184 O O . LYS B 1 48 ? 23.078 -21.203 -17.828 1 74.56 48 LYS B O 1
ATOM 3189 N N . ALA B 1 49 ? 22.922 -21.625 -19.969 1 69 49 ALA B N 1
ATOM 3190 C CA . ALA B 1 49 ? 24.359 -21.766 -20.156 1 69 49 ALA B CA 1
ATOM 3191 C C . ALA B 1 49 ? 25.078 -20.438 -19.891 1 69 49 ALA B C 1
ATOM 3193 O O . ALA B 1 49 ? 26.125 -20.406 -19.25 1 69 49 ALA B O 1
ATOM 3194 N N . VAL B 1 50 ? 24.531 -19.359 -20.438 1 68.5 50 VAL B N 1
ATOM 3195 C CA . VAL B 1 50 ? 25.062 -18.016 -20.188 1 68.5 50 VAL B CA 1
ATOM 3196 C C . VAL B 1 50 ? 24.141 -17.266 -19.234 1 68.5 50 VAL B C 1
ATOM 3198 O O . VAL B 1 50 ? 22.969 -17.062 -19.531 1 68.5 50 VAL B O 1
ATOM 3201 N N . SER B 1 51 ? 24.766 -17.078 -18.125 1 70.75 51 SER B N 1
ATOM 3202 C CA . SER B 1 51 ? 23.953 -16.453 -17.094 1 70.75 51 SER B CA 1
ATOM 3203 C C . SER B 1 51 ? 23.875 -14.938 -17.281 1 70.75 51 SER B C 1
ATOM 3205 O O . SER B 1 51 ? 24.875 -14.242 -17.109 1 70.75 51 SER B O 1
ATOM 3207 N N . GLU B 1 52 ? 22.906 -14.469 -17.859 1 79 52 GLU B N 1
ATOM 3208 C CA . GLU B 1 52 ? 22.672 -13.039 -18.062 1 79 52 GLU B CA 1
ATOM 3209 C C . GLU B 1 52 ? 21.969 -12.43 -16.859 1 79 52 GLU B C 1
ATOM 3211 O O . GLU B 1 52 ? 21.156 -13.094 -16.203 1 79 52 GLU B O 1
ATOM 3216 N N . LYS B 1 53 ? 22.406 -11.234 -16.625 1 87.31 53 LYS B N 1
ATOM 3217 C CA . LYS B 1 53 ? 21.734 -10.477 -15.57 1 87.31 53 LYS B CA 1
ATOM 3218 C C . LYS B 1 53 ? 20.344 -10.008 -16.031 1 87.31 53 LYS B C 1
ATOM 3220 O O . LYS B 1 53 ? 20.203 -9.453 -17.125 1 87.31 53 LYS B O 1
ATOM 3225 N N . ILE B 1 54 ? 19.359 -10.359 -15.219 1 92.5 54 ILE B N 1
ATOM 3226 C CA . ILE B 1 54 ? 17.984 -10.039 -15.547 1 92.5 54 ILE B CA 1
ATOM 3227 C C . ILE B 1 54 ? 17.375 -9.164 -14.453 1 92.5 54 ILE B C 1
ATOM 3229 O O . ILE B 1 54 ? 17.547 -9.445 -13.266 1 92.5 54 ILE B O 1
ATOM 3233 N N . PRO B 1 55 ? 16.75 -8.07 -14.898 1 94 55 PRO B N 1
ATOM 3234 C CA . PRO B 1 55 ? 16.078 -7.266 -13.875 1 94 55 PRO B CA 1
ATOM 3235 C C . PRO B 1 55 ? 15.047 -8.055 -13.086 1 94 55 PRO B C 1
ATOM 3237 O O . PRO B 1 55 ? 14.336 -8.891 -13.648 1 94 55 PRO B O 1
ATOM 3240 N N . GLU B 1 56 ? 15.016 -7.801 -11.805 1 93.44 56 GLU B N 1
ATOM 3241 C CA . GLU B 1 56 ? 14.055 -8.438 -10.906 1 93.44 56 GLU B CA 1
ATOM 3242 C C . GLU B 1 56 ? 12.992 -7.445 -10.445 1 93.44 56 GLU B C 1
ATOM 3244 O O . GLU B 1 56 ? 13.102 -6.242 -10.703 1 93.44 56 GLU B O 1
ATOM 3249 N N . ASP B 1 57 ? 11.906 -7.93 -9.914 1 96.06 57 ASP B N 1
ATOM 3250 C CA . ASP B 1 57 ? 10.812 -7.164 -9.32 1 96.06 57 ASP B CA 1
ATOM 3251 C C . ASP B 1 57 ? 9.953 -6.504 -10.398 1 96.06 57 ASP B C 1
ATOM 3253 O O . ASP B 1 57 ? 9.445 -5.398 -10.203 1 96.06 57 ASP B O 1
ATOM 3257 N N . ALA B 1 58 ? 9.875 -7.148 -11.508 1 96.88 58 ALA B N 1
ATOM 3258 C CA . ALA B 1 58 ? 9 -6.66 -12.57 1 96.88 58 ALA B CA 1
ATOM 3259 C C . ALA B 1 58 ? 7.535 -6.723 -12.156 1 96.88 58 ALA B C 1
ATOM 3261 O O . ALA B 1 58 ? 6.68 -6.094 -12.781 1 96.88 58 ALA B O 1
ATOM 3262 N N . GLY B 1 59 ? 7.23 -7.469 -11.117 1 98.38 59 GLY B N 1
ATOM 3263 C CA . GLY B 1 59 ? 5.887 -7.527 -10.562 1 98.38 59 GLY B CA 1
ATOM 3264 C C . GLY B 1 59 ? 5.371 -6.176 -10.109 1 98.38 59 GLY B C 1
ATOM 3265 O O . GLY B 1 59 ? 4.172 -6 -9.891 1 98.38 59 GLY B O 1
ATOM 3266 N N . LEU B 1 60 ? 6.254 -5.203 -9.93 1 98.38 60 LEU B N 1
ATOM 3267 C CA . LEU B 1 60 ? 5.871 -3.848 -9.555 1 98.38 60 LEU B CA 1
ATOM 3268 C C . LEU B 1 60 ? 4.941 -3.238 -10.594 1 98.38 60 LEU B C 1
ATOM 3270 O O . LEU B 1 60 ? 3.992 -2.527 -10.25 1 98.38 60 LEU B O 1
ATOM 3274 N N . GLY B 1 61 ? 5.199 -3.512 -11.852 1 98.12 61 GLY B N 1
ATOM 3275 C CA . GLY B 1 61 ? 4.387 -2.986 -12.945 1 98.12 61 GLY B CA 1
ATOM 3276 C C . GLY B 1 61 ? 2.93 -3.398 -12.852 1 98.12 61 GLY B C 1
ATOM 3277 O O . GLY B 1 61 ? 2.049 -2.553 -12.688 1 98.12 61 GLY B O 1
ATOM 3278 N N . PRO B 1 62 ? 2.689 -4.727 -12.906 1 98.62 62 PRO B N 1
ATOM 3279 C CA . PRO B 1 62 ? 1.3 -5.184 -12.836 1 98.62 62 PRO B CA 1
ATOM 3280 C C . PRO B 1 62 ? 0.627 -4.824 -11.508 1 98.62 62 PRO B C 1
ATOM 3282 O O . PRO B 1 62 ? -0.566 -4.508 -11.484 1 98.62 62 PRO B O 1
ATOM 3285 N N . SER B 1 63 ? 1.341 -4.91 -10.398 1 98.5 63 SER B N 1
ATOM 3286 C CA . SER B 1 63 ? 0.756 -4.539 -9.117 1 98.5 63 SER B CA 1
ATOM 3287 C C . SER B 1 63 ? 0.316 -3.08 -9.109 1 98.5 63 SER B C 1
ATOM 3289 O O . SER B 1 63 ? -0.772 -2.756 -8.625 1 98.5 63 SER B O 1
ATOM 3291 N N . ALA B 1 64 ? 1.142 -2.176 -9.633 1 98.12 64 ALA B N 1
ATOM 3292 C CA . ALA B 1 64 ? 0.824 -0.752 -9.688 1 98.12 64 ALA B CA 1
ATOM 3293 C C . ALA B 1 64 ? -0.388 -0.492 -10.578 1 98.12 64 ALA B C 1
ATOM 3295 O O . ALA B 1 64 ? -1.307 0.234 -10.188 1 98.12 64 ALA B O 1
ATOM 3296 N N . MET B 1 65 ? -0.39 -1.07 -11.703 1 98.38 65 MET B N 1
ATOM 3297 C CA . MET B 1 65 ? -1.488 -0.852 -12.641 1 98.38 65 MET B CA 1
ATOM 3298 C C . MET B 1 65 ? -2.795 -1.406 -12.086 1 98.38 65 MET B C 1
ATOM 3300 O O . MET B 1 65 ? -3.861 -0.826 -12.305 1 98.38 65 MET B O 1
ATOM 3304 N N . PHE B 1 66 ? -2.705 -2.562 -11.492 1 98.38 66 PHE B N 1
ATOM 3305 C CA . PHE B 1 66 ? -3.863 -3.146 -10.82 1 98.38 66 PHE B CA 1
ATOM 3306 C C . PHE B 1 66 ? -4.43 -2.186 -9.781 1 98.38 66 PHE B C 1
ATOM 3308 O O . PHE B 1 66 ? -5.637 -1.937 -9.758 1 98.38 66 PHE B O 1
ATOM 3315 N N . LEU B 1 67 ? -3.592 -1.594 -8.977 1 96.75 67 LEU B N 1
ATOM 3316 C CA . LEU B 1 67 ? -4.02 -0.709 -7.898 1 96.75 67 LEU B CA 1
ATOM 3317 C C . LEU B 1 67 ? -4.613 0.579 -8.453 1 96.75 67 LEU B C 1
ATOM 3319 O O . LEU B 1 67 ? -5.582 1.108 -7.906 1 96.75 67 LEU B O 1
ATOM 3323 N N . LEU B 1 68 ? -4.031 1.119 -9.5 1 97.62 68 LEU B N 1
ATOM 3324 C CA . LEU B 1 68 ? -4.598 2.285 -10.172 1 97.62 68 LEU B CA 1
ATOM 3325 C C . LEU B 1 68 ? -6.004 1.991 -10.68 1 97.62 68 LEU B C 1
ATOM 3327 O O . LEU B 1 68 ? -6.906 2.818 -10.523 1 97.62 68 LEU B O 1
ATOM 3331 N N . THR B 1 69 ? -6.168 0.817 -11.195 1 96.69 69 THR B N 1
ATOM 3332 C CA . THR B 1 69 ? -7.465 0.445 -11.75 1 96.69 69 THR B CA 1
ATOM 3333 C C . THR B 1 69 ? -8.492 0.262 -10.633 1 96.69 69 THR B C 1
ATOM 3335 O O . THR B 1 69 ? -9.648 0.669 -10.781 1 96.69 69 THR B O 1
ATOM 3338 N N . ILE B 1 70 ? -8.094 -0.383 -9.547 1 95.31 70 ILE B N 1
ATOM 3339 C CA . ILE B 1 70 ? -8.984 -0.561 -8.406 1 95.31 70 ILE B CA 1
ATOM 3340 C C . ILE B 1 70 ? -9.406 0.803 -7.867 1 95.31 70 ILE B C 1
ATOM 3342 O O . ILE B 1 70 ? -10.562 0.988 -7.469 1 95.31 70 ILE B O 1
ATOM 3346 N N . SER B 1 71 ? -8.5 1.778 -7.836 1 95.81 71 SER B N 1
ATOM 3347 C CA . SER B 1 71 ? -8.812 3.133 -7.395 1 95.81 71 SER B CA 1
ATOM 3348 C C . SER B 1 71 ? -9.898 3.762 -8.266 1 95.81 71 SER B C 1
ATOM 3350 O O . SER B 1 71 ? -10.812 4.414 -7.758 1 95.81 71 SER B O 1
ATOM 3352 N N . LEU B 1 72 ? -9.82 3.574 -9.531 1 93.88 72 LEU B N 1
ATOM 3353 C CA . LEU B 1 72 ? -10.82 4.113 -10.445 1 93.88 72 LEU B CA 1
ATOM 3354 C C . LEU B 1 72 ? -12.172 3.434 -10.25 1 93.88 72 LEU B C 1
ATOM 3356 O O . LEU B 1 72 ? -13.211 4.094 -10.273 1 93.88 72 LEU B O 1
ATOM 3360 N N . TRP B 1 73 ? -12.148 2.133 -10.008 1 92.25 73 TRP B N 1
ATOM 3361 C CA . TRP B 1 73 ? -13.383 1.382 -9.797 1 92.25 73 TRP B CA 1
ATOM 3362 C C . TRP B 1 73 ? -14.055 1.8 -8.492 1 92.25 73 TRP B C 1
ATOM 3364 O O . TRP B 1 73 ? -15.273 1.67 -8.344 1 92.25 73 TRP B O 1
ATOM 3374 N N . SER B 1 74 ? -13.305 2.26 -7.551 1 87.44 74 SER B N 1
ATOM 3375 C CA . SER B 1 74 ? -13.867 2.682 -6.273 1 87.44 74 SER B CA 1
ATOM 3376 C C . SER B 1 74 ? -14.812 3.867 -6.453 1 87.44 74 SER B C 1
ATOM 3378 O O . SER B 1 74 ? -15.688 4.102 -5.617 1 87.44 74 SER B O 1
ATOM 3380 N N . LEU B 1 75 ? -14.711 4.637 -7.535 1 84.62 75 LEU B N 1
ATOM 3381 C CA . LEU B 1 75 ? -15.594 5.766 -7.816 1 84.62 75 LEU B CA 1
ATOM 3382 C C . LEU B 1 75 ? -16.922 5.285 -8.375 1 84.62 75 LEU B C 1
ATOM 3384 O O . LEU B 1 75 ? -17.938 5.969 -8.242 1 84.62 75 LEU B O 1
ATOM 3388 N N . VAL B 1 76 ? -16.859 4.18 -9.062 1 81.56 76 VAL B N 1
ATOM 3389 C CA . VAL B 1 76 ? -18.047 3.641 -9.711 1 81.56 76 VAL B CA 1
ATOM 3390 C C . VAL B 1 76 ? -18.859 2.822 -8.711 1 81.56 76 VAL B C 1
ATOM 3392 O O . VAL B 1 76 ? -20.094 2.75 -8.812 1 81.56 76 VAL B O 1
ATOM 3395 N N . MET B 1 77 ? -18.203 2.174 -7.891 1 76.12 77 MET B N 1
ATOM 3396 C CA . MET B 1 77 ? -18.844 1.41 -6.824 1 76.12 77 MET B CA 1
ATOM 3397 C C . MET B 1 77 ? -18.719 2.129 -5.484 1 76.12 77 MET B C 1
ATOM 3399 O O . MET B 1 77 ? -18.047 1.632 -4.57 1 76.12 77 MET B O 1
ATOM 3403 N N . PRO B 1 78 ? -19.359 3.287 -5.523 1 61.97 78 PRO B N 1
ATOM 3404 C CA . PRO B 1 78 ? -19.109 4.145 -4.363 1 61.97 78 PRO B CA 1
ATOM 3405 C C . PRO B 1 78 ? -19.484 3.48 -3.043 1 61.97 78 PRO B C 1
ATOM 3407 O O . PRO B 1 78 ? -20.469 2.73 -2.984 1 61.97 78 PRO B O 1
ATOM 3410 N N . ARG B 1 79 ? -18.75 3.535 -2.18 1 58.97 79 ARG B N 1
ATOM 3411 C CA . ARG B 1 79 ? -18.922 3.09 -0.8 1 58.97 79 ARG B CA 1
ATOM 3412 C C . ARG B 1 79 ? -18.875 1.568 -0.707 1 58.97 79 ARG B C 1
ATOM 3414 O O . ARG B 1 79 ? -19.391 0.984 0.243 1 58.97 79 ARG B O 1
ATOM 3421 N N . SER B 1 80 ? -18.344 1.039 -1.822 1 72.62 80 SER B N 1
ATOM 3422 C CA . SER B 1 80 ? -18.203 -0.406 -1.682 1 72.62 80 SER B CA 1
ATOM 3423 C C . SER B 1 80 ? -17.062 -0.751 -0.728 1 72.62 80 SER B C 1
ATOM 3425 O O . SER B 1 80 ? -15.891 -0.747 -1.12 1 72.62 80 SER B O 1
ATOM 3427 N N . SER B 1 81 ? -17.391 -1.014 0.386 1 84.75 81 SER B N 1
ATOM 3428 C CA . SER B 1 81 ? -16.453 -1.426 1.427 1 84.75 81 SER B CA 1
ATOM 3429 C C . SER B 1 81 ? -15.766 -2.732 1.06 1 84.75 81 SER B C 1
ATOM 3431 O O . SER B 1 81 ? -14.609 -2.957 1.437 1 84.75 81 SER B O 1
ATOM 3433 N N . THR B 1 82 ? -16.391 -3.459 0.119 1 90.69 82 THR B N 1
ATOM 3434 C CA . THR B 1 82 ? -15.852 -4.773 -0.218 1 90.69 82 THR B CA 1
ATOM 3435 C C . THR B 1 82 ? -14.641 -4.641 -1.141 1 90.69 82 THR B C 1
ATOM 3437 O O . THR B 1 82 ? -13.594 -5.23 -0.886 1 90.69 82 THR B O 1
ATOM 3440 N N . LEU B 1 83 ? -14.773 -3.848 -2.189 1 93.75 83 LEU B N 1
ATOM 3441 C CA . LEU B 1 83 ? -13.68 -3.666 -3.139 1 93.75 83 LEU B CA 1
ATOM 3442 C C . LEU B 1 83 ? -12.492 -2.986 -2.471 1 93.75 83 LEU B C 1
ATOM 3444 O O . LEU B 1 83 ? -11.344 -3.383 -2.684 1 93.75 83 LEU B O 1
ATOM 3448 N N . LEU B 1 84 ? -12.766 -2.037 -1.633 1 93.88 84 LEU B N 1
ATOM 3449 C CA . LEU B 1 84 ? -11.695 -1.293 -0.97 1 93.88 84 LEU B CA 1
ATOM 3450 C C . LEU B 1 84 ? -10.992 -2.164 0.063 1 93.88 84 LEU B C 1
ATOM 3452 O O . LEU B 1 84 ? -9.773 -2.045 0.254 1 93.88 84 LEU B O 1
ATOM 3456 N N . SER B 1 85 ? -11.773 -2.969 0.756 1 94.94 85 SER B N 1
ATOM 3457 C CA . SER B 1 85 ? -11.164 -3.898 1.702 1 94.94 85 SER B CA 1
ATOM 3458 C C . SER B 1 85 ? -10.195 -4.848 1.002 1 94.94 85 SER B C 1
ATOM 3460 O O . SER B 1 85 ? -9.07 -5.047 1.462 1 94.94 85 SER B O 1
ATOM 3462 N N . ALA B 1 86 ? -10.641 -5.395 -0.09 1 96.69 86 ALA B N 1
ATOM 3463 C CA . ALA B 1 86 ? -9.789 -6.285 -0.869 1 96.69 86 ALA B CA 1
ATOM 3464 C C . ALA B 1 86 ? -8.594 -5.535 -1.447 1 96.69 86 ALA B C 1
ATOM 3466 O O . ALA B 1 86 ? -7.461 -6.016 -1.38 1 96.69 86 ALA B O 1
ATOM 3467 N N . GLY B 1 87 ? -8.898 -4.363 -2.006 1 97.25 87 GLY B N 1
ATOM 3468 C CA . GLY B 1 87 ? -7.828 -3.549 -2.562 1 97.25 87 GLY B CA 1
ATOM 3469 C C . GLY B 1 87 ? -6.762 -3.189 -1.544 1 97.25 87 GLY B C 1
ATOM 3470 O O . GLY B 1 87 ? -5.566 -3.236 -1.846 1 97.25 87 GLY B O 1
ATOM 3471 N N . PHE B 1 88 ? -7.195 -2.801 -0.353 1 97.19 88 PHE B N 1
ATOM 3472 C CA . PHE B 1 88 ? -6.281 -2.48 0.736 1 97.19 88 PHE B CA 1
ATOM 3473 C C . PHE B 1 88 ? -5.379 -3.666 1.055 1 97.19 88 PHE B C 1
ATOM 3475 O O . PHE B 1 88 ? -4.16 -3.518 1.147 1 97.19 88 PHE B O 1
ATOM 3482 N N . SER B 1 89 ? -5.934 -4.801 1.171 1 98.31 89 SER B N 1
ATOM 3483 C CA . SER B 1 89 ? -5.195 -6 1.557 1 98.31 89 SER B CA 1
ATOM 3484 C C . SER B 1 89 ? -4.246 -6.445 0.45 1 98.31 89 SER B C 1
ATOM 3486 O O . SER B 1 89 ? -3.113 -6.848 0.722 1 98.31 89 SER B O 1
ATOM 3488 N N . ILE B 1 90 ? -4.68 -6.379 -0.777 1 98.75 90 ILE B N 1
ATOM 3489 C CA . ILE B 1 90 ? -3.844 -6.746 -1.914 1 98.75 90 ILE B CA 1
ATOM 3490 C C . ILE B 1 90 ? -2.66 -5.785 -2.016 1 98.75 90 ILE B C 1
ATOM 3492 O O . ILE B 1 90 ? -1.528 -6.211 -2.254 1 98.75 90 ILE B O 1
ATOM 3496 N N . MET B 1 91 ? -2.93 -4.535 -1.83 1 98.69 91 MET B N 1
ATOM 3497 C CA . MET B 1 91 ? -1.86 -3.541 -1.856 1 98.69 91 MET B CA 1
ATOM 3498 C C . MET B 1 91 ? -0.855 -3.791 -0.738 1 98.69 91 MET B C 1
ATOM 3500 O O . MET B 1 91 ? 0.355 -3.691 -0.951 1 98.69 91 MET B O 1
ATOM 3504 N N . ALA B 1 92 ? -1.399 -4.07 0.43 1 98.69 92 ALA B N 1
ATOM 3505 C CA . ALA B 1 92 ? -0.513 -4.348 1.557 1 98.69 92 ALA B CA 1
ATOM 3506 C C . ALA B 1 92 ? 0.388 -5.547 1.263 1 98.69 92 ALA B C 1
ATOM 3508 O O . ALA B 1 92 ? 1.571 -5.539 1.612 1 98.69 92 ALA B O 1
ATOM 3509 N N . SER B 1 93 ? -0.16 -6.555 0.663 1 98.69 93 SER B N 1
ATOM 3510 C CA . SER B 1 93 ? 0.617 -7.734 0.3 1 98.69 93 SER B CA 1
ATOM 3511 C C . SER B 1 93 ? 1.687 -7.398 -0.734 1 98.69 93 SER B C 1
ATOM 3513 O O . SER B 1 93 ? 2.826 -7.855 -0.627 1 98.69 93 SER B O 1
ATOM 3515 N N . SER B 1 94 ? 1.304 -6.609 -1.751 1 98.75 94 SER B N 1
ATOM 3516 C CA . SER B 1 94 ? 2.264 -6.176 -2.76 1 98.75 94 SER B CA 1
ATOM 3517 C C . SER B 1 94 ? 3.387 -5.352 -2.137 1 98.75 94 SER B C 1
ATOM 3519 O O . SER B 1 94 ? 4.559 -5.527 -2.477 1 98.75 94 SER B O 1
ATOM 3521 N N . PHE B 1 95 ? 2.959 -4.473 -1.231 1 98.69 95 PHE B N 1
ATOM 3522 C CA . PHE B 1 95 ? 3.92 -3.625 -0.531 1 98.69 95 PHE B CA 1
ATOM 3523 C C . PHE B 1 95 ? 4.898 -4.469 0.274 1 98.69 95 PHE B C 1
ATOM 3525 O O . PHE B 1 95 ? 6.109 -4.25 0.217 1 98.69 95 PHE B O 1
ATOM 3532 N N . LEU B 1 96 ? 4.406 -5.449 0.976 1 98.38 96 LEU B N 1
ATOM 3533 C CA . LEU B 1 96 ? 5.246 -6.359 1.744 1 98.38 96 LEU B CA 1
ATOM 3534 C C . LEU B 1 96 ? 6.227 -7.094 0.833 1 98.38 96 LEU B C 1
ATOM 3536 O O . LEU B 1 96 ? 7.41 -7.211 1.154 1 98.38 96 LEU B O 1
ATOM 3540 N N . GLY B 1 97 ? 5.73 -7.598 -0.299 1 98.12 97 GLY B N 1
ATOM 3541 C CA . GLY B 1 97 ? 6.59 -8.297 -1.245 1 98.12 97 GLY B CA 1
ATOM 3542 C C . GLY B 1 97 ? 7.711 -7.426 -1.778 1 98.12 97 GLY B C 1
ATOM 3543 O O . GLY B 1 97 ? 8.852 -7.879 -1.894 1 98.12 97 GLY B O 1
ATOM 3544 N N . PHE B 1 98 ? 7.418 -6.176 -2.084 1 98.31 98 PHE B N 1
ATOM 3545 C CA . PHE B 1 98 ? 8.438 -5.273 -2.609 1 98.31 98 PHE B CA 1
ATOM 3546 C C . PHE B 1 98 ? 9.484 -4.969 -1.551 1 98.31 98 PHE B C 1
ATOM 3548 O O . PHE B 1 98 ? 10.688 -4.938 -1.848 1 98.31 98 PHE B O 1
ATOM 3555 N N . VAL B 1 99 ? 9.039 -4.688 -0.328 1 98 99 VAL B N 1
ATOM 3556 C CA . VAL B 1 99 ? 9.969 -4.434 0.768 1 98 99 VAL B CA 1
ATOM 3557 C C . VAL B 1 99 ? 10.875 -5.645 0.968 1 98 99 VAL B C 1
ATOM 3559 O O . VAL B 1 99 ? 12.086 -5.492 1.173 1 98 99 VAL B O 1
ATOM 3562 N N . ASP B 1 100 ? 10.305 -6.82 0.898 1 96.44 100 ASP B N 1
ATOM 3563 C CA . ASP B 1 100 ? 11.086 -8.047 1.036 1 96.44 100 ASP B CA 1
ATOM 3564 C C . ASP B 1 100 ? 12.148 -8.148 -0.055 1 96.44 100 ASP B C 1
ATOM 3566 O O . ASP B 1 100 ? 13.289 -8.547 0.215 1 96.44 100 ASP B O 1
ATOM 3570 N N . ASP B 1 101 ? 11.789 -7.832 -1.245 1 96.69 101 ASP B N 1
ATOM 3571 C CA . ASP B 1 101 ? 12.719 -7.879 -2.365 1 96.69 101 ASP B CA 1
ATOM 3572 C C . ASP B 1 101 ? 13.883 -6.91 -2.152 1 96.69 101 ASP B C 1
ATOM 3574 O O . ASP B 1 101 ? 15.008 -7.184 -2.57 1 96.69 101 ASP B O 1
ATOM 3578 N N . VAL B 1 102 ? 13.609 -5.797 -1.482 1 96.25 102 VAL B N 1
ATOM 3579 C CA . VAL B 1 102 ? 14.602 -4.734 -1.341 1 96.25 102 VAL B CA 1
ATOM 3580 C C . VAL B 1 102 ? 15.492 -5.02 -0.134 1 96.25 102 VAL B C 1
ATOM 3582 O O . VAL B 1 102 ? 16.719 -4.902 -0.218 1 96.25 102 VAL B O 1
ATOM 3585 N N . VAL B 1 103 ? 14.852 -5.438 0.99 1 95.19 103 VAL B N 1
ATOM 3586 C CA . VAL B 1 103 ? 15.641 -5.434 2.217 1 95.19 103 VAL B CA 1
ATOM 3587 C C . VAL B 1 103 ? 15.828 -6.867 2.717 1 95.19 103 VAL B C 1
ATOM 3589 O O . VAL B 1 103 ? 16.562 -7.105 3.678 1 95.19 103 VAL B O 1
ATOM 3592 N N . ASN B 1 104 ? 15.195 -7.848 2.092 1 92.06 104 ASN B N 1
ATOM 3593 C CA . ASN B 1 104 ? 15.305 -9.25 2.484 1 92.06 104 ASN B CA 1
ATOM 3594 C C . ASN B 1 104 ? 14.867 -9.461 3.93 1 92.06 104 ASN B C 1
ATOM 3596 O O . ASN B 1 104 ? 15.68 -9.82 4.785 1 92.06 104 ASN B O 1
ATOM 3600 N N . LEU B 1 105 ? 13.594 -9.406 4.066 1 92.62 105 LEU B N 1
ATOM 3601 C CA . LEU B 1 105 ? 13 -9.523 5.395 1 92.62 105 LEU B CA 1
ATOM 3602 C C . LEU B 1 105 ? 13.141 -10.938 5.938 1 92.62 105 LEU B C 1
ATOM 3604 O O . LEU B 1 105 ? 13.172 -11.906 5.164 1 92.62 105 LEU B O 1
ATOM 3608 N N . ARG B 1 106 ? 13.172 -11.008 7.273 1 88.75 106 ARG B N 1
ATOM 3609 C CA . ARG B 1 106 ? 13.109 -12.312 7.914 1 88.75 106 ARG B CA 1
ATOM 3610 C C . ARG B 1 106 ? 11.766 -12.984 7.645 1 88.75 106 ARG B C 1
ATOM 3612 O O . ARG B 1 106 ? 10.742 -12.312 7.5 1 88.75 106 ARG B O 1
ATOM 3619 N N . TRP B 1 107 ? 11.742 -14.242 7.727 1 83.69 107 TRP B N 1
ATOM 3620 C CA . TRP B 1 107 ? 10.586 -15.047 7.34 1 83.69 107 TRP B CA 1
ATOM 3621 C C . TRP B 1 107 ? 9.398 -14.758 8.25 1 83.69 107 TRP B C 1
ATOM 3623 O O . TRP B 1 107 ? 8.242 -14.836 7.812 1 83.69 107 TRP B O 1
ATOM 3633 N N . ARG B 1 108 ? 9.602 -14.406 9.445 1 88.75 108 ARG B N 1
ATOM 3634 C CA . ARG B 1 108 ? 8.508 -14.211 10.398 1 88.75 108 ARG B CA 1
ATOM 3635 C C . ARG B 1 108 ? 7.625 -13.047 9.977 1 88.75 108 ARG B C 1
ATOM 3637 O O . ARG B 1 108 ? 6.41 -13.07 10.195 1 88.75 108 ARG B O 1
ATOM 3644 N N . TYR B 1 109 ? 8.211 -12.047 9.367 1 90.12 109 TYR B N 1
ATOM 3645 C CA . TYR B 1 109 ? 7.434 -10.891 8.945 1 90.12 109 TYR B CA 1
ATOM 3646 C C . TYR B 1 109 ? 6.492 -11.25 7.801 1 90.12 109 TYR B C 1
ATOM 3648 O O . TYR B 1 109 ? 5.441 -10.625 7.637 1 90.12 109 TYR B O 1
ATOM 3656 N N . LYS B 1 110 ? 6.836 -12.289 7.09 1 90.5 110 LYS B N 1
ATOM 3657 C CA . LYS B 1 110 ? 6.039 -12.727 5.949 1 90.5 110 LYS B CA 1
ATOM 3658 C C . LYS B 1 110 ? 4.789 -13.477 6.406 1 90.5 110 LYS B C 1
ATOM 3660 O O . LYS B 1 110 ? 3.863 -13.68 5.621 1 90.5 110 LYS B O 1
ATOM 3665 N N . LEU B 1 111 ? 4.801 -13.805 7.676 1 91.5 111 LEU B N 1
ATOM 3666 C CA . LEU B 1 111 ? 3.631 -14.438 8.273 1 91.5 111 LEU B CA 1
ATOM 3667 C C . LEU B 1 111 ? 2.875 -13.453 9.164 1 91.5 111 LEU B C 1
ATOM 3669 O O . LEU B 1 111 ? 1.648 -13.359 9.078 1 91.5 111 LEU B O 1
ATOM 3673 N N . ILE B 1 112 ? 3.57 -12.672 9.898 1 94.69 112 ILE B N 1
ATOM 3674 C CA . ILE B 1 112 ? 2.967 -11.812 10.906 1 94.69 112 ILE B CA 1
ATOM 3675 C C . ILE B 1 112 ? 2.262 -10.641 10.227 1 94.69 112 ILE B C 1
ATOM 3677 O O . ILE B 1 112 ? 1.11 -10.328 10.539 1 94.69 112 ILE B O 1
ATOM 3681 N N . VAL B 1 113 ? 2.926 -9.992 9.32 1 97.12 113 VAL B N 1
ATOM 3682 C CA . VAL B 1 113 ? 2.404 -8.781 8.695 1 97.12 113 VAL B CA 1
ATOM 3683 C C . VAL B 1 113 ? 1.111 -9.102 7.949 1 97.12 113 VAL B C 1
ATOM 3685 O O . VAL B 1 113 ? 0.08 -8.461 8.18 1 97.12 113 VAL B O 1
ATOM 3688 N N . PRO B 1 114 ? 1.065 -10.188 7.172 1 97.88 114 PRO B N 1
ATOM 3689 C CA . PRO B 1 114 ? -0.183 -10.508 6.473 1 97.88 114 PRO B CA 1
ATOM 3690 C C . PRO B 1 114 ? -1.299 -10.93 7.422 1 97.88 114 PRO B C 1
ATOM 3692 O O . PRO B 1 114 ? -2.479 -10.711 7.137 1 97.88 114 PRO B O 1
ATOM 3695 N N . SER B 1 115 ? -0.963 -11.523 8.562 1 97.81 115 SER B N 1
ATOM 3696 C CA . SER B 1 115 ? -1.981 -11.906 9.539 1 97.81 115 SER B CA 1
ATOM 3697 C C . SER B 1 115 ? -2.795 -10.695 9.992 1 97.81 115 SER B C 1
ATOM 3699 O O . SER B 1 115 ? -3.939 -10.844 10.422 1 97.81 115 SER B O 1
ATOM 3701 N N . ILE B 1 116 ? -2.238 -9.531 9.852 1 98 116 ILE B N 1
ATOM 3702 C CA . ILE B 1 116 ? -2.916 -8.312 10.281 1 98 116 ILE B CA 1
ATOM 3703 C C . ILE B 1 116 ? -3.439 -7.559 9.055 1 98 116 ILE B C 1
ATOM 3705 O O . ILE B 1 116 ? -4.602 -7.152 9.023 1 98 116 ILE B O 1
ATOM 3709 N N . THR B 1 117 ? -2.658 -7.453 7.992 1 98 117 THR B N 1
ATOM 3710 C CA . THR B 1 117 ? -2.984 -6.594 6.863 1 98 117 THR B CA 1
ATOM 3711 C C . THR B 1 117 ? -4.051 -7.238 5.98 1 98 117 THR B C 1
ATOM 3713 O O . THR B 1 117 ? -4.641 -6.574 5.125 1 98 117 THR B O 1
ATOM 3716 N N . LEU B 1 118 ? -4.34 -8.5 6.223 1 98.12 118 LEU B N 1
ATOM 3717 C CA . LEU B 1 118 ? -5.375 -9.18 5.445 1 98.12 118 LEU B CA 1
ATOM 3718 C C . LEU B 1 118 ? -6.703 -9.18 6.195 1 98.12 118 LEU B C 1
ATOM 3720 O O . LEU B 1 118 ? -7.723 -9.617 5.66 1 98.12 118 LEU B O 1
ATOM 3724 N N . LEU B 1 119 ? -6.727 -8.633 7.328 1 96.25 119 LEU B N 1
ATOM 3725 C CA . LEU B 1 119 ? -7.934 -8.625 8.148 1 96.25 119 LEU B CA 1
ATOM 3726 C C . LEU B 1 119 ? -9.039 -7.82 7.488 1 96.25 119 LEU B C 1
ATOM 3728 O O . LEU B 1 119 ? -10.211 -8.203 7.547 1 96.25 119 LEU B O 1
ATOM 3732 N N . PRO B 1 120 ? -8.781 -6.629 6.867 1 95.19 120 PRO B N 1
ATOM 3733 C CA . PRO B 1 120 ? -9.859 -5.93 6.164 1 95.19 120 PRO B CA 1
ATOM 3734 C C . PRO B 1 120 ? -10.562 -6.812 5.137 1 95.19 120 PRO B C 1
ATOM 3736 O O . PRO B 1 120 ? -11.789 -6.785 5.027 1 95.19 120 PRO B O 1
ATOM 3739 N N . LEU B 1 121 ? -9.812 -7.605 4.418 1 96.06 121 LEU B N 1
ATOM 3740 C CA . LEU B 1 121 ? -10.391 -8.531 3.455 1 96.06 121 LEU B CA 1
ATOM 3741 C C . LEU B 1 121 ? -11.281 -9.555 4.152 1 96.06 121 LEU B C 1
ATOM 3743 O O . LEU B 1 121 ? -12.406 -9.805 3.705 1 96.06 121 LEU B O 1
ATOM 3747 N N . VAL B 1 122 ? -10.812 -10.117 5.215 1 95 122 VAL B N 1
ATOM 3748 C CA . VAL B 1 122 ? -11.555 -11.125 5.965 1 95 122 VAL B CA 1
ATOM 3749 C C . VAL B 1 122 ? -12.828 -10.516 6.527 1 95 122 VAL B C 1
ATOM 3751 O O . VAL B 1 122 ? -13.883 -11.164 6.551 1 95 122 VAL B O 1
ATOM 3754 N N . GLY B 1 123 ? -12.719 -9.273 6.984 1 91.69 123 GLY B N 1
ATOM 3755 C CA . GLY B 1 123 ? -13.883 -8.562 7.492 1 91.69 123 GLY B CA 1
ATOM 3756 C C . GLY B 1 123 ? -14.953 -8.336 6.434 1 91.69 123 GLY B C 1
ATOM 3757 O O . GLY B 1 123 ? -16.141 -8.227 6.754 1 91.69 123 GLY B O 1
ATOM 3758 N N . ALA B 1 124 ? -14.562 -8.297 5.191 1 90.81 124 ALA B N 1
ATOM 3759 C CA . ALA B 1 124 ? -15.477 -8.031 4.086 1 90.81 124 ALA B CA 1
ATOM 3760 C C . ALA B 1 124 ? -16.203 -9.312 3.658 1 90.81 124 ALA B C 1
ATOM 3762 O O . ALA B 1 124 ? -17.125 -9.266 2.842 1 90.81 124 ALA B O 1
ATOM 3763 N N . TYR B 1 125 ? -15.75 -10.43 4.176 1 90.69 125 TYR B N 1
ATOM 3764 C CA . TYR B 1 125 ? -16.422 -11.688 3.857 1 90.69 125 TYR B CA 1
ATOM 3765 C C . TYR B 1 125 ? -17.859 -11.688 4.383 1 90.69 125 TYR B C 1
ATOM 3767 O O . TYR B 1 125 ? -18.094 -11.438 5.566 1 90.69 125 TYR B O 1
ATOM 3775 N N . SER B 1 126 ? -18.844 -11.922 3.555 1 81.44 126 SER B N 1
ATOM 3776 C CA . SER B 1 126 ? -20.266 -11.875 3.918 1 81.44 126 SER B CA 1
ATOM 3777 C C . SER B 1 126 ? -20.922 -13.234 3.729 1 81.44 126 SER B C 1
ATOM 3779 O O . SER B 1 126 ? -22.156 -13.344 3.752 1 81.44 126 SER B O 1
ATOM 3781 N N . GLY B 1 127 ? -20.188 -14.219 3.545 1 77.38 127 GLY B N 1
ATOM 3782 C CA . GLY B 1 127 ? -20.781 -15.523 3.334 1 77.38 127 GLY B CA 1
ATOM 3783 C C . GLY B 1 127 ? -21.359 -16.125 4.602 1 77.38 127 GLY B C 1
ATOM 3784 O O . GLY B 1 127 ? -21.156 -15.609 5.695 1 77.38 127 GLY B O 1
ATOM 3785 N N . SER B 1 128 ? -22.266 -17.047 4.418 1 70.06 128 SER B N 1
ATOM 3786 C CA . SER B 1 128 ? -23.031 -17.656 5.496 1 70.06 128 SER B CA 1
ATOM 3787 C C . SER B 1 128 ? -22.203 -18.688 6.258 1 70.06 128 SER B C 1
ATOM 3789 O O . SER B 1 128 ? -22.672 -19.266 7.242 1 70.06 128 SER B O 1
ATOM 3791 N N . GLY B 1 129 ? -20.969 -18.781 5.938 1 75.25 129 GLY B N 1
ATOM 3792 C CA . GLY B 1 129 ? -20.172 -19.781 6.605 1 75.25 129 GLY B CA 1
ATOM 3793 C C . GLY B 1 129 ? -19.75 -20.922 5.684 1 75.25 129 GLY B C 1
ATOM 3794 O O . GLY B 1 129 ? -20.359 -21.125 4.629 1 75.25 129 GLY B O 1
ATOM 3795 N N . LEU B 1 130 ? -18.75 -21.578 6.043 1 78.88 130 LEU B N 1
ATOM 3796 C CA . LEU B 1 130 ? -18.172 -22.656 5.254 1 78.88 130 LEU B CA 1
ATOM 3797 C C . LEU B 1 130 ? -18.672 -24.016 5.742 1 78.88 130 LEU B C 1
ATOM 3799 O O . LEU B 1 130 ? -18.672 -24.281 6.945 1 78.88 130 LEU B O 1
ATOM 3803 N N . SER B 1 131 ? -19.344 -24.75 4.895 1 72.12 131 SER B N 1
ATOM 3804 C CA . SER B 1 131 ? -19.75 -26.109 5.203 1 72.12 131 SER B CA 1
ATOM 3805 C C . SER B 1 131 ? -18.828 -27.125 4.504 1 72.12 131 SER B C 1
ATOM 3807 O O . SER B 1 131 ? -18.688 -27.094 3.281 1 72.12 131 SER B O 1
ATOM 3809 N N . LEU B 1 132 ? -18.141 -27.844 5.203 1 76.12 132 LEU B N 1
ATOM 3810 C CA . LEU B 1 132 ? -17.297 -28.938 4.707 1 76.12 132 LEU B CA 1
ATOM 3811 C C . LEU B 1 132 ? -17.969 -30.281 4.953 1 76.12 132 LEU B C 1
ATOM 3813 O O . LEU B 1 132 ? -17.75 -30.906 5.992 1 76.12 132 LEU B O 1
ATOM 3817 N N . GLY B 1 133 ? -18.75 -30.734 4.008 1 67.75 133 GLY B N 1
ATOM 3818 C CA . GLY B 1 133 ? -19.562 -31.906 4.262 1 67.75 133 GLY B CA 1
ATOM 3819 C C . GLY B 1 133 ? -20.516 -31.75 5.43 1 67.75 133 GLY B C 1
ATOM 3820 O O . GLY B 1 133 ? -21.281 -30.781 5.473 1 67.75 133 GLY B O 1
ATOM 3821 N N . PRO B 1 134 ? -20.234 -32.594 6.402 1 71.94 134 PRO B N 1
ATOM 3822 C CA . PRO B 1 134 ? -21.078 -32.531 7.594 1 71.94 134 PRO B CA 1
ATOM 3823 C C . PRO B 1 134 ? -20.641 -31.469 8.578 1 71.94 134 PRO B C 1
ATOM 3825 O O . PRO B 1 134 ? -21.391 -31.094 9.477 1 71.94 134 PRO B O 1
ATOM 3828 N N . LEU B 1 135 ? -19.5 -30.984 8.367 1 78.31 135 LEU B N 1
ATOM 3829 C CA . LEU B 1 135 ? -18.969 -30 9.312 1 78.31 135 LEU B CA 1
ATOM 3830 C C . LEU B 1 135 ? -19.312 -28.578 8.875 1 78.31 135 LEU B C 1
ATOM 3832 O O . LEU B 1 135 ? -18.969 -28.172 7.762 1 78.31 135 LEU B O 1
ATOM 3836 N N . ARG B 1 136 ? -20.078 -27.969 9.742 1 83.81 136 ARG B N 1
ATOM 3837 C CA . ARG B 1 136 ? -20.391 -26.562 9.531 1 83.81 136 ARG B CA 1
ATOM 3838 C C . ARG B 1 136 ? -19.531 -25.672 10.414 1 83.81 136 ARG B C 1
ATOM 3840 O O . ARG B 1 136 ? -19.547 -25.797 11.641 1 83.81 136 ARG B O 1
ATOM 3847 N N . LEU B 1 137 ? -18.781 -24.844 9.719 1 88 137 LEU B N 1
ATOM 3848 C CA . LEU B 1 137 ? -17.938 -23.938 10.477 1 88 137 LEU B CA 1
ATOM 3849 C C . LEU B 1 137 ? -18.719 -22.703 10.906 1 88 137 LEU B C 1
ATOM 3851 O O . LEU B 1 137 ? -19.578 -22.203 10.164 1 88 137 LEU B O 1
ATOM 3855 N N . THR B 1 138 ? -18.469 -22.297 12.117 1 86.56 138 THR B N 1
ATOM 3856 C CA . THR B 1 138 ? -19.031 -21.031 12.578 1 86.56 138 THR B CA 1
ATOM 3857 C C . THR B 1 138 ? -18.484 -19.859 11.766 1 86.56 138 THR B C 1
ATOM 3859 O O . THR B 1 138 ? -17.547 -20.031 10.977 1 86.56 138 THR B O 1
ATOM 3862 N N . SER B 1 139 ? -19.109 -18.75 11.914 1 86.69 139 SER B N 1
ATOM 3863 C CA . SER B 1 139 ? -18.656 -17.531 11.227 1 86.69 139 SER B CA 1
ATOM 3864 C C . SER B 1 139 ? -17.219 -17.203 11.578 1 86.69 139 SER B C 1
ATOM 3866 O O . SER B 1 139 ? -16.422 -16.875 10.695 1 86.69 139 SER B O 1
ATOM 3868 N N . SER B 1 140 ? -16.906 -17.312 12.852 1 88.88 140 SER B N 1
ATOM 3869 C CA . SER B 1 140 ? -15.547 -17 13.305 1 88.88 140 SER B CA 1
ATOM 3870 C C . SER B 1 140 ? -14.539 -17.984 12.75 1 88.88 140 SER B C 1
ATOM 3872 O O . SER B 1 140 ? -13.43 -17.609 12.359 1 88.88 140 SER B O 1
ATOM 3874 N N . MET B 1 141 ? -14.914 -19.203 12.656 1 93.06 141 MET B N 1
ATOM 3875 C CA . MET B 1 141 ? -14.031 -20.234 12.109 1 93.06 141 MET B CA 1
ATOM 3876 C C . MET B 1 141 ? -13.844 -20.047 10.609 1 93.06 141 MET B C 1
ATOM 3878 O O . MET B 1 141 ? -12.75 -20.266 10.086 1 93.06 141 MET B O 1
ATOM 3882 N N . THR B 1 142 ? -14.922 -19.719 10 1 94.38 142 THR B N 1
ATOM 3883 C CA . THR B 1 142 ? -14.836 -19.469 8.562 1 94.38 142 THR B CA 1
ATOM 3884 C C . THR B 1 142 ? -13.914 -18.297 8.266 1 94.38 142 THR B C 1
ATOM 3886 O O . THR B 1 142 ? -13.133 -18.328 7.32 1 94.38 142 THR B O 1
ATOM 3889 N N . LYS B 1 143 ? -14 -17.281 9.102 1 94.19 143 LYS B N 1
ATOM 3890 C CA . LYS B 1 143 ? -13.133 -16.125 8.922 1 94.19 143 LYS B CA 1
ATOM 3891 C C . LYS B 1 143 ? -11.672 -16.484 9.18 1 94.19 143 LYS B C 1
ATOM 3893 O O . LYS B 1 143 ? -10.781 -15.992 8.484 1 94.19 143 LYS B O 1
ATOM 3898 N N . LEU B 1 144 ? -11.453 -17.266 10.148 1 95.62 144 LEU B N 1
ATOM 3899 C CA . LEU B 1 144 ? -10.102 -17.75 10.391 1 95.62 144 LEU B CA 1
ATOM 3900 C C . LEU B 1 144 ? -9.578 -18.547 9.195 1 95.62 144 LEU B C 1
ATOM 3902 O O . LEU B 1 144 ? -8.422 -18.391 8.805 1 95.62 144 LEU B O 1
ATOM 3906 N N . TYR B 1 145 ? -10.445 -19.406 8.672 1 95.94 145 TYR B N 1
ATOM 3907 C CA . TYR B 1 145 ? -10.094 -20.141 7.469 1 95.94 145 TYR B CA 1
ATOM 3908 C C . TYR B 1 145 ? -9.719 -19.203 6.336 1 95.94 145 TYR B C 1
ATOM 3910 O O . TYR B 1 145 ? -8.719 -19.406 5.641 1 95.94 145 TYR B O 1
ATOM 3918 N N . CYS B 1 146 ? -10.523 -18.156 6.164 1 97.25 146 CYS B N 1
ATOM 3919 C CA . CYS B 1 146 ? -10.258 -17.172 5.117 1 97.25 146 CYS B CA 1
ATOM 3920 C C . CYS B 1 146 ? -8.891 -16.531 5.309 1 97.25 146 CYS B C 1
ATOM 3922 O O . CYS B 1 146 ? -8.141 -16.359 4.352 1 97.25 146 CYS B O 1
ATOM 3924 N N . LEU B 1 147 ? -8.609 -16.172 6.535 1 97.88 147 LEU B N 1
ATOM 3925 C CA . LEU B 1 147 ? -7.336 -15.531 6.84 1 97.88 147 LEU B CA 1
ATOM 3926 C C . LEU B 1 147 ? -6.168 -16.453 6.516 1 97.88 147 LEU B C 1
ATOM 3928 O O . LEU B 1 147 ? -5.215 -16.047 5.852 1 97.88 147 LEU B O 1
ATOM 3932 N N . LEU B 1 148 ? -6.23 -17.641 6.953 1 97.5 148 LEU B N 1
ATOM 3933 C CA . LEU B 1 148 ? -5.164 -18.609 6.73 1 97.5 148 LEU B CA 1
ATOM 3934 C C . LEU B 1 148 ? -5.016 -18.922 5.242 1 97.5 148 LEU B C 1
ATOM 3936 O O . LEU B 1 148 ? -3.895 -19.078 4.746 1 97.5 148 LEU B O 1
ATOM 3940 N N . PHE B 1 149 ? -6.141 -19.047 4.598 1 97.56 149 PHE B N 1
ATOM 3941 C CA . PHE B 1 149 ? -6.137 -19.312 3.162 1 97.56 149 PHE B CA 1
ATOM 3942 C C . PHE B 1 149 ? -5.441 -18.172 2.414 1 97.56 149 PHE B C 1
ATOM 3944 O O . PHE B 1 149 ? -4.652 -18.422 1.5 1 97.56 149 PHE B O 1
ATOM 3951 N N . ALA B 1 150 ? -5.738 -16.938 2.807 1 98.44 150 ALA B N 1
ATOM 3952 C CA . ALA B 1 150 ? -5.133 -15.781 2.152 1 98.44 150 ALA B CA 1
ATOM 3953 C C . ALA B 1 150 ? -3.625 -15.742 2.387 1 98.44 150 ALA B C 1
ATOM 3955 O O . ALA B 1 150 ? -2.852 -15.477 1.463 1 98.44 150 ALA B O 1
ATOM 3956 N N . ILE B 1 151 ? -3.213 -15.992 3.592 1 98 151 ILE B N 1
ATOM 3957 C CA . ILE B 1 151 ? -1.79 -16.047 3.912 1 98 151 ILE B CA 1
ATOM 3958 C C . ILE B 1 151 ? -1.127 -17.172 3.117 1 98 151 ILE B C 1
ATOM 3960 O O . ILE B 1 151 ? -0.067 -16.969 2.52 1 98 151 ILE B O 1
ATOM 3964 N N . PHE B 1 152 ? -1.769 -18.266 3.078 1 97.12 152 PHE B N 1
ATOM 3965 C CA . PHE B 1 152 ? -1.247 -19.438 2.387 1 97.12 152 PHE B CA 1
ATOM 3966 C C . PHE B 1 152 ? -1.077 -19.156 0.898 1 97.12 152 PHE B C 1
ATOM 3968 O O . PHE B 1 152 ? -0.058 -19.531 0.305 1 97.12 152 PHE B O 1
ATOM 3975 N N . SER B 1 153 ? -2.061 -18.578 0.3 1 98.25 153 SER B N 1
ATOM 3976 C CA . SER B 1 153 ? -2.064 -18.375 -1.145 1 98.25 153 SER B CA 1
ATOM 3977 C C . SER B 1 153 ? -0.869 -17.531 -1.584 1 98.25 153 SER B C 1
ATOM 3979 O O . SER B 1 153 ? -0.239 -17.828 -2.602 1 98.25 153 SER B O 1
ATOM 3981 N N . GLN B 1 154 ? -0.542 -16.469 -0.857 1 97.69 154 GLN B N 1
ATOM 3982 C CA . GLN B 1 154 ? 0.602 -15.625 -1.191 1 97.69 154 GLN B CA 1
ATOM 3983 C C . GLN B 1 154 ? 1.907 -16.406 -1.111 1 97.69 154 GLN B C 1
ATOM 3985 O O . GLN B 1 154 ? 2.736 -16.344 -2.021 1 97.69 154 GLN B O 1
ATOM 3990 N N . ASN B 1 155 ? 2.027 -17.156 -0.086 1 94.94 155 ASN B N 1
ATOM 3991 C CA . ASN B 1 155 ? 3.246 -17.938 0.129 1 94.94 155 ASN B CA 1
ATOM 3992 C C . ASN B 1 155 ? 3.34 -19.109 -0.837 1 94.94 155 ASN B C 1
ATOM 3994 O O . ASN B 1 155 ? 4.438 -19.5 -1.245 1 94.94 155 ASN B O 1
ATOM 3998 N N . ALA B 1 156 ? 2.221 -19.656 -1.147 1 97.31 156 ALA B N 1
ATOM 3999 C CA . ALA B 1 156 ? 2.188 -20.812 -2.049 1 97.31 156 ALA B CA 1
ATOM 4000 C C . ALA B 1 156 ? 2.693 -20.438 -3.438 1 97.31 156 ALA B C 1
ATOM 4002 O O . ALA B 1 156 ? 3.457 -21.188 -4.051 1 97.31 156 ALA B O 1
ATOM 4003 N N . VAL B 1 157 ? 2.26 -19.312 -3.939 1 98.06 157 VAL B N 1
ATOM 4004 C CA . VAL B 1 157 ? 2.752 -18.844 -5.234 1 98.06 157 VAL B CA 1
ATOM 4005 C C . VAL B 1 157 ? 4.254 -18.594 -5.152 1 98.06 157 VAL B C 1
ATOM 4007 O O . VAL B 1 157 ? 5 -18.922 -6.078 1 98.06 157 VAL B O 1
ATOM 4010 N N . ASN B 1 158 ? 4.734 -18.047 -4.059 1 94.94 158 ASN B N 1
ATOM 4011 C CA . ASN B 1 158 ? 6.133 -17.672 -3.865 1 94.94 158 ASN B CA 1
ATOM 4012 C C . ASN B 1 158 ? 7.039 -18.891 -3.824 1 94.94 158 ASN B C 1
ATOM 4014 O O . ASN B 1 158 ? 8.172 -18.859 -4.316 1 94.94 158 ASN B O 1
ATOM 4018 N N . ILE B 1 159 ? 6.578 -19.969 -3.232 1 94 159 ILE B N 1
ATOM 4019 C CA . ILE B 1 159 ? 7.441 -21.125 -3.033 1 94 159 ILE B CA 1
ATOM 4020 C C . ILE B 1 159 ? 7.391 -22.031 -4.266 1 94 159 ILE B C 1
ATOM 4022 O O . ILE B 1 159 ? 8.305 -22.812 -4.5 1 94 159 ILE B O 1
ATOM 4026 N N . TYR B 1 160 ? 6.277 -22.031 -4.969 1 97 160 TYR B N 1
ATOM 4027 C CA . TYR B 1 160 ? 6.191 -22.781 -6.215 1 97 160 TYR B CA 1
ATOM 4028 C C . TYR B 1 160 ? 6.793 -21.984 -7.371 1 97 160 TYR B C 1
ATOM 4030 O O . TYR B 1 160 ? 6.078 -21.547 -8.266 1 97 160 TYR B O 1
ATOM 4038 N N . ALA B 1 161 ? 8.125 -21.859 -7.336 1 94.44 161 ALA B N 1
ATOM 4039 C CA . ALA B 1 161 ? 8.922 -21.016 -8.227 1 94.44 161 ALA B CA 1
ATOM 4040 C C . ALA B 1 161 ? 10.234 -21.703 -8.602 1 94.44 161 ALA B C 1
ATOM 4042 O O . ALA B 1 161 ? 10.523 -22.812 -8.117 1 94.44 161 ALA B O 1
ATOM 4043 N N . GLY B 1 162 ? 10.992 -21.078 -9.562 1 91.5 162 GLY B N 1
ATOM 4044 C CA . GLY B 1 162 ? 12.305 -21.625 -9.883 1 91.5 162 GLY B CA 1
ATOM 4045 C C . GLY B 1 162 ? 12.523 -21.797 -11.375 1 91.5 162 GLY B C 1
ATOM 4046 O O . GLY B 1 162 ? 13.641 -22.062 -11.812 1 91.5 162 GLY B O 1
ATOM 4047 N N . ILE B 1 163 ? 11.492 -21.703 -12.039 1 95 163 ILE B N 1
ATOM 4048 C CA . ILE B 1 163 ? 11.641 -21.734 -13.484 1 95 163 ILE B CA 1
ATOM 4049 C C . ILE B 1 163 ? 10.883 -20.578 -14.117 1 95 163 ILE B C 1
ATOM 4051 O O . ILE B 1 163 ? 9.875 -20.125 -13.57 1 95 163 ILE B O 1
ATOM 4055 N N . ASN B 1 164 ? 11.305 -20.156 -15.328 1 95.94 164 ASN B N 1
ATOM 4056 C CA . ASN B 1 164 ? 10.75 -18.984 -16 1 95.94 164 ASN B CA 1
ATOM 4057 C C . ASN B 1 164 ? 9.281 -19.188 -16.344 1 95.94 164 ASN B C 1
ATOM 4059 O O . ASN B 1 164 ? 8.906 -20.203 -16.938 1 95.94 164 ASN B O 1
ATOM 4063 N N . GLY B 1 165 ? 8.461 -18.266 -15.867 1 97.94 165 GLY B N 1
ATOM 4064 C CA . GLY B 1 165 ? 7.074 -18.219 -16.297 1 97.94 165 GLY B CA 1
ATOM 4065 C C . GLY B 1 165 ? 6.129 -18.922 -15.344 1 97.94 165 GLY B C 1
ATOM 4066 O O . GLY B 1 165 ? 4.914 -18.75 -15.422 1 97.94 165 GLY B O 1
ATOM 4067 N N . LEU B 1 166 ? 6.633 -19.688 -14.422 1 98.38 166 LEU B N 1
ATOM 4068 C CA . LEU B 1 166 ? 5.777 -20.562 -13.617 1 98.38 166 LEU B CA 1
ATOM 4069 C C . LEU B 1 166 ? 4.965 -19.75 -12.617 1 98.38 166 LEU B C 1
ATOM 4071 O O . LEU B 1 166 ? 3.762 -19.969 -12.461 1 98.38 166 LEU B O 1
ATOM 4075 N N . GLU B 1 167 ? 5.586 -18.797 -11.914 1 98.25 167 GLU B N 1
ATOM 4076 C CA . GLU B 1 167 ? 4.879 -18 -10.914 1 98.25 167 GLU B CA 1
ATOM 4077 C C . GLU B 1 167 ? 3.721 -17.234 -11.539 1 98.25 167 GLU B C 1
ATOM 4079 O O . GLU B 1 167 ? 2.607 -17.234 -11.016 1 98.25 167 GLU B O 1
ATOM 4084 N N . VAL B 1 168 ? 3.992 -16.609 -12.648 1 98.81 168 VAL B N 1
ATOM 4085 C CA . VAL B 1 168 ? 2.959 -15.82 -13.32 1 98.81 168 VAL B CA 1
ATOM 4086 C C . VAL B 1 168 ? 1.928 -16.75 -13.953 1 98.81 168 VAL B C 1
ATOM 4088 O O . VAL B 1 168 ? 0.721 -16.547 -13.82 1 98.81 168 VAL B O 1
ATOM 4091 N N . GLY B 1 169 ? 2.426 -17.781 -14.602 1 98.88 169 GLY B N 1
ATOM 4092 C CA . GLY B 1 169 ? 1.549 -18.719 -15.289 1 98.88 169 GLY B CA 1
ATOM 4093 C C . GLY B 1 169 ? 0.583 -19.422 -14.359 1 98.88 169 GLY B C 1
ATOM 4094 O O . GLY B 1 169 ? -0.607 -19.547 -14.664 1 98.88 169 GLY B O 1
ATOM 4095 N N . GLN B 1 170 ? 1.061 -19.922 -13.25 1 98.88 170 GLN B N 1
ATOM 4096 C CA . GLN B 1 170 ? 0.207 -20.641 -12.312 1 98.88 170 GLN B CA 1
ATOM 4097 C C . GLN B 1 170 ? -0.928 -19.766 -11.805 1 98.88 170 GLN B C 1
ATOM 4099 O O . GLN B 1 170 ? -2.053 -20.234 -11.617 1 98.88 170 GLN B O 1
ATOM 4104 N N . SER B 1 171 ? -0.622 -18.516 -11.57 1 98.81 171 SER B N 1
ATOM 4105 C CA . SER B 1 171 ? -1.608 -17.562 -11.07 1 98.81 171 SER B CA 1
ATOM 4106 C C . SER B 1 171 ? -2.646 -17.234 -12.133 1 98.81 171 SER B C 1
ATOM 4108 O O . SER B 1 171 ? -3.838 -17.125 -11.836 1 98.81 171 SER B O 1
ATOM 4110 N N . ILE B 1 172 ? -2.186 -17.031 -13.375 1 98.81 172 ILE B N 1
ATOM 4111 C CA . ILE B 1 172 ? -3.09 -16.766 -14.492 1 98.81 172 ILE B CA 1
ATOM 4112 C C . ILE B 1 172 ? -4.039 -17.953 -14.672 1 98.81 172 ILE B C 1
ATOM 4114 O O . ILE B 1 172 ? -5.246 -17.766 -14.844 1 98.81 172 ILE B O 1
ATOM 4118 N N . VAL B 1 173 ? -3.502 -19.156 -14.633 1 98.88 173 VAL B N 1
ATOM 4119 C CA . VAL B 1 173 ? -4.324 -20.344 -14.805 1 98.88 173 VAL B CA 1
ATOM 4120 C C . VAL B 1 173 ? -5.387 -20.406 -13.711 1 98.88 173 VAL B C 1
ATOM 4122 O O . VAL B 1 173 ? -6.57 -20.578 -14 1 98.88 173 VAL B O 1
ATOM 4125 N N . ALA B 1 174 ? -4.992 -20.234 -12.508 1 98.81 174 ALA B N 1
ATOM 4126 C CA . ALA B 1 174 ? -5.926 -20.312 -11.383 1 98.81 174 ALA B CA 1
ATOM 4127 C C . ALA B 1 174 ? -7.055 -19.297 -11.539 1 98.81 174 ALA B C 1
ATOM 4129 O O . ALA B 1 174 ? -8.227 -19.641 -11.398 1 98.81 174 ALA B O 1
ATOM 4130 N N . CYS B 1 175 ? -6.734 -18.078 -11.844 1 98.69 175 CYS B N 1
ATOM 4131 C CA . CYS B 1 175 ? -7.734 -17.016 -11.945 1 98.69 175 CYS B CA 1
ATOM 4132 C C . CYS B 1 175 ? -8.609 -17.203 -13.172 1 98.69 175 CYS B C 1
ATOM 4134 O O . CYS B 1 175 ? -9.797 -16.875 -13.156 1 98.69 175 CYS B O 1
ATOM 4136 N N . THR B 1 176 ? -8.008 -17.688 -14.258 1 98.44 176 THR B N 1
ATOM 4137 C CA . THR B 1 176 ? -8.781 -17.953 -15.469 1 98.44 176 THR B CA 1
ATOM 4138 C C . THR B 1 176 ? -9.875 -18.984 -15.195 1 98.44 176 THR B C 1
ATOM 4140 O O . THR B 1 176 ? -11 -18.844 -15.672 1 98.44 176 THR B O 1
ATOM 4143 N N . PHE B 1 177 ? -9.578 -19.969 -14.414 1 98.44 177 PHE B N 1
ATOM 4144 C CA . PHE B 1 177 ? -10.555 -21.031 -14.18 1 98.44 177 PHE B CA 1
ATOM 4145 C C . PHE B 1 177 ? -11.469 -20.672 -13.016 1 98.44 177 PHE B C 1
ATOM 4147 O O . PHE B 1 177 ? -12.547 -21.25 -12.867 1 98.44 177 PHE B O 1
ATOM 4154 N N . LEU B 1 178 ? -11.094 -19.703 -12.188 1 98.06 178 LEU B N 1
ATOM 4155 C CA . LEU B 1 178 ? -11.992 -19.172 -11.172 1 98.06 178 LEU B CA 1
ATOM 4156 C C . LEU B 1 178 ? -13.078 -18.312 -11.805 1 98.06 178 LEU B C 1
ATOM 4158 O O . LEU B 1 178 ? -14.211 -18.266 -11.305 1 98.06 178 LEU B O 1
ATOM 4162 N N . LEU B 1 179 ? -12.75 -17.656 -12.906 1 96.19 179 LEU B N 1
ATOM 4163 C CA . LEU B 1 179 ? -13.617 -16.688 -13.57 1 96.19 179 LEU B CA 1
ATOM 4164 C C . LEU B 1 179 ? -14.969 -17.297 -13.922 1 96.19 179 LEU B C 1
ATOM 4166 O O . LEU B 1 179 ? -16.016 -16.75 -13.57 1 96.19 179 LEU B O 1
ATOM 4170 N N . PRO B 1 180 ? -15.055 -18.516 -14.586 1 94.81 180 PRO B N 1
ATOM 4171 C CA . PRO B 1 180 ? -16.375 -19.078 -14.914 1 94.81 180 PRO B CA 1
ATOM 4172 C C . PRO B 1 180 ? -17.172 -19.453 -13.672 1 94.81 180 PRO B C 1
ATOM 4174 O O . PRO B 1 180 ? -18.406 -19.375 -13.688 1 94.81 180 PRO B O 1
ATOM 4177 N N . ILE B 1 181 ? -16.547 -19.828 -12.609 1 95.38 181 ILE B N 1
ATOM 4178 C CA . ILE B 1 181 ? -17.266 -20.156 -11.375 1 95.38 181 ILE B CA 1
ATOM 4179 C C . ILE B 1 181 ? -17.906 -18.891 -10.805 1 95.38 181 ILE B C 1
ATOM 4181 O O . ILE B 1 181 ? -19.078 -18.906 -10.43 1 95.38 181 ILE B O 1
ATOM 4185 N N . VAL B 1 182 ? -17.156 -17.812 -10.781 1 94.31 182 VAL B N 1
ATOM 4186 C CA . VAL B 1 182 ? -17.656 -16.547 -10.258 1 94.31 182 VAL B CA 1
ATOM 4187 C C . VAL B 1 182 ? -18.781 -16.016 -11.164 1 94.31 182 VAL B C 1
ATOM 4189 O O . VAL B 1 182 ? -19.781 -15.5 -10.672 1 94.31 182 VAL B O 1
ATOM 4192 N N . LEU B 1 183 ? -18.562 -16.125 -12.445 1 91.25 183 LEU B N 1
ATOM 4193 C CA . LEU B 1 183 ? -19.594 -15.695 -13.391 1 91.25 183 LEU B CA 1
ATOM 4194 C C . LEU B 1 183 ? -20.875 -16.5 -13.195 1 91.25 183 LEU B C 1
ATOM 4196 O O . LEU B 1 183 ? -21.969 -15.945 -13.281 1 91.25 183 LEU B O 1
ATOM 4200 N N . TYR B 1 184 ? -20.766 -17.75 -12.977 1 90.31 184 TYR B N 1
ATOM 4201 C CA . TYR B 1 184 ? -21.922 -18.594 -12.734 1 90.31 184 TYR B CA 1
ATOM 4202 C C . TYR B 1 184 ? -22.641 -18.172 -11.461 1 90.31 184 TYR B C 1
ATOM 4204 O O . TYR B 1 184 ? -23.875 -18.062 -11.445 1 90.31 184 TYR B O 1
ATOM 4212 N N . LYS B 1 185 ? -21.906 -17.953 -10.445 1 89.94 185 LYS B N 1
ATOM 4213 C CA . LYS B 1 185 ? -22.516 -17.516 -9.188 1 89.94 185 LYS B CA 1
ATOM 4214 C C . LYS B 1 185 ? -23.234 -16.188 -9.359 1 89.94 185 LYS B C 1
ATOM 4216 O O . LYS B 1 185 ? -24.297 -15.961 -8.781 1 89.94 185 LYS B O 1
ATOM 4221 N N . LEU B 1 186 ? -22.562 -15.312 -10.086 1 88.56 186 LEU B N 1
ATOM 4222 C CA . LEU B 1 186 ? -23.188 -14.023 -10.359 1 88.56 186 LEU B CA 1
ATOM 4223 C C . LEU B 1 186 ? -24.469 -14.195 -11.164 1 88.56 186 LEU B C 1
ATOM 4225 O O . LEU B 1 186 ? -25.469 -13.523 -10.898 1 88.56 186 LEU B O 1
ATOM 4229 N N . TYR B 1 187 ? -24.422 -15.062 -12.141 1 84.75 187 TYR B N 1
ATOM 4230 C CA . TYR B 1 187 ? -25.594 -15.359 -12.945 1 84.75 187 TYR B CA 1
ATOM 4231 C C . TYR B 1 187 ? -26.75 -15.859 -12.078 1 84.75 187 TYR B C 1
ATOM 4233 O O . TYR B 1 187 ? -27.875 -15.406 -12.219 1 84.75 187 TYR B O 1
ATOM 4241 N N . VAL B 1 188 ? -26.484 -16.75 -11.227 1 84.75 188 VAL B N 1
ATOM 4242 C CA . VAL B 1 188 ? -27.5 -17.328 -10.336 1 84.75 188 VAL B CA 1
ATOM 4243 C C . VAL B 1 188 ? -28.031 -16.25 -9.406 1 84.75 188 VAL B C 1
ATOM 4245 O O . VAL B 1 188 ? -29.234 -16.172 -9.156 1 84.75 188 VAL B O 1
ATOM 4248 N N . ALA B 1 189 ? -27.172 -15.438 -8.93 1 84.25 189 ALA B N 1
ATOM 4249 C CA . ALA B 1 189 ? -27.562 -14.375 -8.008 1 84.25 189 ALA B CA 1
ATOM 4250 C C . ALA B 1 189 ? -28.484 -13.367 -8.695 1 84.25 189 ALA B C 1
ATOM 4252 O O . ALA B 1 189 ? -29.438 -12.859 -8.078 1 84.25 189 ALA B O 1
ATOM 4253 N N . LEU B 1 190 ? -28.219 -13.078 -9.883 1 81.62 190 LEU B N 1
ATOM 4254 C CA . LEU B 1 190 ? -29 -12.102 -10.625 1 81.62 190 LEU B CA 1
ATOM 4255 C C . LEU B 1 190 ? -30.344 -12.68 -11.047 1 81.62 190 LEU B C 1
ATOM 4257 O O . LEU B 1 190 ? -31.328 -11.953 -11.188 1 81.62 190 LEU B O 1
ATOM 4261 N N . ASP B 1 191 ? -30.375 -13.922 -11.297 1 76.31 191 ASP B N 1
ATOM 4262 C CA . ASP B 1 191 ? -31.609 -14.594 -11.68 1 76.31 191 ASP B CA 1
ATOM 4263 C C . ASP B 1 191 ? -32.562 -14.695 -10.492 1 76.31 191 ASP B C 1
ATOM 4265 O O . ASP B 1 191 ? -33.781 -14.57 -10.656 1 76.31 191 ASP B O 1
ATOM 4269 N N . THR B 1 192 ? -32.062 -14.953 -9.438 1 66.81 192 THR B N 1
ATOM 4270 C CA . THR B 1 192 ? -32.875 -15.133 -8.25 1 66.81 192 THR B CA 1
ATOM 4271 C C . THR B 1 192 ? -33.406 -13.797 -7.758 1 66.81 192 THR B C 1
ATOM 4273 O O . THR B 1 192 ? -34.406 -13.75 -7.02 1 66.81 192 THR B O 1
ATOM 4276 N N . THR B 1 193 ? -32.75 -12.742 -8.023 1 60.47 193 THR B N 1
ATOM 4277 C CA . THR B 1 193 ? -33.25 -11.43 -7.621 1 60.47 193 THR B CA 1
ATOM 4278 C C . THR B 1 193 ? -34.281 -10.922 -8.625 1 60.47 193 THR B C 1
ATOM 4280 O O . THR B 1 193 ? -34.25 -9.758 -9.023 1 60.47 193 THR B O 1
ATOM 4283 N N . ARG B 1 194 ? -35.281 -11.836 -9.039 1 54.03 194 ARG B N 1
ATOM 4284 C CA . ARG B 1 194 ? -36.375 -11.594 -9.969 1 54.03 194 ARG B CA 1
ATOM 4285 C C . ARG B 1 194 ? -37.094 -10.305 -9.625 1 54.03 194 ARG B C 1
ATOM 4287 O O . ARG B 1 194 ? -37.594 -9.602 -10.516 1 54.03 194 ARG B O 1
ATOM 4294 N N . TYR B 1 195 ? -37.156 -10.055 -8.359 1 50.03 195 TYR B N 1
ATOM 4295 C CA . TYR B 1 195 ? -37.969 -8.906 -7.961 1 50.03 195 TYR B CA 1
ATOM 4296 C C . TYR B 1 195 ? -37.312 -7.602 -8.383 1 50.03 195 TYR B C 1
ATOM 4298 O O . TYR B 1 195 ? -37.938 -6.547 -8.375 1 50.03 195 TYR B O 1
ATOM 4306 N N . ALA B 1 196 ? -36.031 -7.832 -8.891 1 57.22 196 ALA B N 1
ATOM 4307 C CA . ALA B 1 196 ? -35.344 -6.594 -9.227 1 57.22 196 ALA B CA 1
ATOM 4308 C C . ALA B 1 196 ? -35.312 -6.375 -10.742 1 57.22 196 ALA B C 1
ATOM 4310 O O . ALA B 1 196 ? -34.438 -5.711 -11.266 1 57.22 196 ALA B O 1
ATOM 4311 N N . GLU B 1 197 ? -36.25 -7.062 -11.336 1 60.88 197 GLU B N 1
ATOM 4312 C CA . GLU B 1 197 ? -36.344 -6.984 -12.789 1 60.88 197 GLU B CA 1
ATOM 4313 C C . GLU B 1 197 ? -36.562 -5.551 -13.258 1 60.88 197 GLU B C 1
ATOM 4315 O O . GLU B 1 197 ? -36.219 -5.188 -14.375 1 60.88 197 GLU B O 1
ATOM 4320 N N . HIS B 1 198 ? -37 -4.773 -12.336 1 65.44 198 HIS B N 1
ATOM 4321 C CA . HIS B 1 198 ? -37.312 -3.391 -12.688 1 65.44 198 HIS B CA 1
ATOM 4322 C C . HIS B 1 198 ? -36.031 -2.529 -12.641 1 65.44 198 HIS B C 1
ATOM 4324 O O . HIS B 1 198 ? -36.031 -1.422 -13.18 1 65.44 198 HIS B O 1
ATOM 4330 N N . LEU B 1 199 ? -35.031 -3.107 -12.117 1 72.44 199 LEU B N 1
ATOM 4331 C CA . LEU B 1 199 ? -33.781 -2.336 -11.992 1 72.44 199 LEU B CA 1
ATOM 4332 C C . LEU B 1 199 ? -32.969 -2.439 -13.266 1 72.44 199 LEU B C 1
ATOM 4334 O O . LEU B 1 199 ? -32.969 -3.469 -13.945 1 72.44 199 LEU B O 1
ATOM 4338 N N . ALA B 1 200 ? -32.281 -1.338 -13.578 1 75.06 200 ALA B N 1
ATOM 4339 C CA . ALA B 1 200 ? -31.328 -1.348 -14.672 1 75.06 200 ALA B CA 1
ATOM 4340 C C . ALA B 1 200 ? -30.219 -2.373 -14.422 1 75.06 200 ALA B C 1
ATOM 4342 O O . ALA B 1 200 ? -29.891 -2.68 -13.273 1 75.06 200 ALA B O 1
ATOM 4343 N N . PRO B 1 201 ? -29.766 -2.969 -15.477 1 72.12 201 PRO B N 1
ATOM 4344 C CA . PRO B 1 201 ? -28.75 -4.008 -15.344 1 72.12 201 PRO B CA 1
ATOM 4345 C C . PRO B 1 201 ? -27.594 -3.586 -14.438 1 72.12 201 PRO B C 1
ATOM 4347 O O . PRO B 1 201 ? -27.141 -4.375 -13.602 1 72.12 201 PRO B O 1
ATOM 4350 N N . TRP B 1 202 ? -27.234 -2.404 -14.547 1 75.88 202 TRP B N 1
ATOM 4351 C CA . TRP B 1 202 ? -26.125 -1.905 -13.75 1 75.88 202 TRP B CA 1
ATOM 4352 C C . TRP B 1 202 ? -26.484 -1.869 -12.273 1 75.88 202 TRP B C 1
ATOM 4354 O O . TRP B 1 202 ? -25.656 -2.17 -11.414 1 75.88 202 TRP B O 1
ATOM 4364 N N . GLN B 1 203 ? -27.625 -1.55 -12.016 1 77.06 203 GLN B N 1
ATOM 4365 C CA . GLN B 1 203 ? -28.094 -1.493 -10.633 1 77.06 203 GLN B CA 1
ATOM 4366 C C . GLN B 1 203 ? -28.188 -2.891 -10.031 1 77.06 203 GLN B C 1
ATOM 4368 O O . GLN B 1 203 ? -27.938 -3.074 -8.836 1 77.06 203 GLN B O 1
ATOM 4373 N N . ARG B 1 204 ? -28.562 -3.812 -10.906 1 79.25 204 ARG B N 1
ATOM 4374 C CA . ARG B 1 204 ? -28.641 -5.199 -10.453 1 79.25 204 ARG B CA 1
ATOM 4375 C C . ARG B 1 204 ? -27.266 -5.738 -10.086 1 79.25 204 ARG B C 1
ATOM 4377 O O . ARG B 1 204 ? -27.109 -6.441 -9.086 1 79.25 204 ARG B O 1
ATOM 4384 N N . LEU B 1 205 ? -26.312 -5.406 -10.867 1 81.12 205 LEU B N 1
ATOM 4385 C CA . LEU B 1 205 ? -24.938 -5.824 -10.602 1 81.12 205 LEU B CA 1
ATOM 4386 C C . LEU B 1 205 ? -24.422 -5.203 -9.312 1 81.12 205 LEU B C 1
ATOM 4388 O O . LEU B 1 205 ? -23.766 -5.879 -8.516 1 81.12 205 LEU B O 1
ATOM 4392 N N . LEU B 1 206 ? -24.828 -3.996 -9.133 1 83.5 206 LEU B N 1
ATOM 4393 C CA . LEU B 1 206 ? -24.359 -3.258 -7.961 1 83.5 206 LEU B CA 1
ATOM 4394 C C . LEU B 1 206 ? -25 -3.812 -6.688 1 83.5 206 LEU B C 1
ATOM 4396 O O . LEU B 1 206 ? -24.5 -3.564 -5.586 1 83.5 206 LEU B O 1
ATOM 4400 N N . SER B 1 207 ? -26.094 -4.523 -6.855 1 85.25 207 SER B N 1
ATOM 4401 C CA . SER B 1 207 ? -26.781 -5.102 -5.707 1 85.25 207 SER B CA 1
ATOM 4402 C C . SER B 1 207 ? -26.031 -6.316 -5.168 1 85.25 207 SER B C 1
ATOM 4404 O O . SER B 1 207 ? -26.359 -6.84 -4.102 1 85.25 207 SER B O 1
ATOM 4406 N N . HIS B 1 208 ? -24.953 -6.766 -5.863 1 88.5 208 HIS B N 1
ATOM 4407 C CA . HIS B 1 208 ? -24.094 -7.859 -5.43 1 88.5 208 HIS B CA 1
ATOM 4408 C C . HIS B 1 208 ? -22.625 -7.426 -5.379 1 88.5 208 HIS B C 1
ATOM 4410 O O . HIS B 1 208 ? -21.797 -7.949 -6.121 1 88.5 208 HIS B O 1
ATOM 4416 N N . PRO B 1 209 ? -22.312 -6.582 -4.445 1 89.62 209 PRO B N 1
ATOM 4417 C CA . PRO B 1 209 ? -20.984 -5.938 -4.434 1 89.62 209 PRO B CA 1
ATOM 4418 C C . PRO B 1 209 ? -19.844 -6.93 -4.246 1 89.62 209 PRO B C 1
ATOM 4420 O O . PRO B 1 209 ? -18.766 -6.742 -4.801 1 89.62 209 PRO B O 1
ATOM 4423 N N . SER B 1 210 ? -20.078 -7.957 -3.463 1 93.06 210 SER B N 1
ATOM 4424 C CA . SER B 1 210 ? -19.016 -8.93 -3.223 1 93.06 210 SER B CA 1
ATOM 4425 C C . SER B 1 210 ? -18.641 -9.68 -4.5 1 93.06 210 SER B C 1
ATOM 4427 O O . SER B 1 210 ? -17.469 -9.766 -4.863 1 93.06 210 SER B O 1
ATOM 4429 N N . LEU B 1 211 ? -19.656 -10.211 -5.203 1 92.94 211 LEU B N 1
ATOM 4430 C CA . LEU B 1 211 ? -19.438 -10.945 -6.445 1 92.94 211 LEU B CA 1
ATOM 4431 C C . LEU B 1 211 ? -18.859 -10.023 -7.52 1 92.94 211 LEU B C 1
ATOM 4433 O O . LEU B 1 211 ? -17.969 -10.422 -8.273 1 92.94 211 LEU B O 1
ATOM 4437 N N . LEU B 1 212 ? -19.422 -8.82 -7.586 1 91.75 212 LEU B N 1
ATOM 4438 C CA . LEU B 1 212 ? -18.922 -7.855 -8.555 1 91.75 212 LEU B CA 1
ATOM 4439 C C . LEU B 1 212 ? -17.453 -7.516 -8.281 1 91.75 212 LEU B C 1
ATOM 4441 O O . LEU B 1 212 ? -16.656 -7.414 -9.203 1 91.75 212 LEU B O 1
ATOM 4445 N N . SER B 1 213 ? -17.109 -7.293 -7 1 94.75 213 SER B N 1
ATOM 4446 C CA . SER B 1 213 ? -15.719 -7.02 -6.629 1 94.75 213 SER B CA 1
ATOM 4447 C C . SER B 1 213 ? -14.805 -8.172 -7.035 1 94.75 213 SER B C 1
ATOM 4449 O O . SER B 1 213 ? -13.711 -7.941 -7.551 1 94.75 213 SER B O 1
ATOM 4451 N N . SER B 1 214 ? -15.258 -9.367 -6.781 1 95.94 214 SER B N 1
ATOM 4452 C CA . SER B 1 214 ? -14.484 -10.539 -7.18 1 95.94 214 SER B CA 1
ATOM 4453 C C . SER B 1 214 ? -14.242 -10.555 -8.688 1 95.94 214 SER B C 1
ATOM 4455 O O . SER B 1 214 ? -13.125 -10.812 -9.133 1 95.94 214 SER B O 1
ATOM 4457 N N . LEU B 1 215 ? -15.258 -10.289 -9.438 1 94.56 215 LEU B N 1
ATOM 4458 C CA . LEU B 1 215 ? -15.156 -10.266 -10.891 1 94.56 215 LEU B CA 1
ATOM 4459 C C . LEU B 1 215 ? -14.172 -9.195 -11.352 1 94.56 215 LEU B C 1
ATOM 4461 O O . LEU B 1 215 ? -13.32 -9.453 -12.203 1 94.56 215 LEU B O 1
ATOM 4465 N N . VAL B 1 216 ? -14.266 -7.988 -10.82 1 94.19 216 VAL B N 1
ATOM 4466 C CA . VAL B 1 216 ? -13.391 -6.875 -11.18 1 94.19 216 VAL B CA 1
ATOM 4467 C C . VAL B 1 216 ? -11.938 -7.238 -10.875 1 94.19 216 VAL B C 1
ATOM 4469 O O . VAL B 1 216 ? -11.047 -7.016 -11.703 1 94.19 216 VAL B O 1
ATOM 4472 N N . ILE B 1 217 ? -11.703 -7.82 -9.734 1 97.06 217 ILE B N 1
ATOM 4473 C CA . ILE B 1 217 ? -10.375 -8.203 -9.281 1 97.06 217 ILE B CA 1
ATOM 4474 C C . ILE B 1 217 ? -9.766 -9.227 -10.242 1 97.06 217 ILE B C 1
ATOM 4476 O O . ILE B 1 217 ? -8.617 -9.086 -10.664 1 97.06 217 ILE B O 1
ATOM 4480 N N . ILE B 1 218 ? -10.57 -10.211 -10.656 1 97.69 218 ILE B N 1
ATOM 4481 C CA . ILE B 1 218 ? -10.078 -11.281 -11.516 1 97.69 218 ILE B CA 1
ATOM 4482 C C . ILE B 1 218 ? -9.742 -10.719 -12.898 1 97.69 218 ILE B C 1
ATOM 4484 O O . ILE B 1 218 ? -8.656 -10.961 -13.43 1 97.69 218 ILE B O 1
ATOM 4488 N N . VAL B 1 219 ? -10.648 -9.945 -13.461 1 96.81 219 VAL B N 1
ATOM 4489 C CA . VAL B 1 219 ? -10.492 -9.438 -14.82 1 96.81 219 VAL B CA 1
ATOM 4490 C C . VAL B 1 219 ? -9.305 -8.477 -14.875 1 96.81 219 VAL B C 1
ATOM 4492 O O . VAL B 1 219 ? -8.484 -8.547 -15.797 1 96.81 219 VAL B O 1
ATOM 4495 N N . CYS B 1 220 ? -9.172 -7.602 -13.898 1 97.5 220 CYS B N 1
ATOM 4496 C CA . CYS B 1 220 ? -8.047 -6.676 -13.844 1 97.5 220 CYS B CA 1
ATOM 4497 C C . CYS B 1 220 ? -6.727 -7.43 -13.695 1 97.5 220 CYS B C 1
ATOM 4499 O O . CYS B 1 220 ? -5.738 -7.09 -14.344 1 97.5 220 CYS B O 1
ATOM 4501 N N . PHE B 1 221 ? -6.754 -8.406 -12.844 1 98.69 221 PHE B N 1
ATOM 4502 C CA . PHE B 1 221 ? -5.547 -9.188 -12.594 1 98.69 221 PHE B CA 1
ATOM 4503 C C . PHE B 1 221 ? -5.07 -9.859 -13.875 1 98.69 221 PHE B C 1
ATOM 4505 O O . PHE B 1 221 ? -3.877 -9.836 -14.188 1 98.69 221 PHE B O 1
ATOM 4512 N N . LEU B 1 222 ? -5.984 -10.508 -14.555 1 98.44 222 LEU B N 1
ATOM 4513 C CA . LEU B 1 222 ? -5.629 -11.195 -15.789 1 98.44 222 LEU B CA 1
ATOM 4514 C C . LEU B 1 222 ? -5.078 -10.219 -16.812 1 98.44 222 LEU B C 1
ATOM 4516 O O . LEU B 1 222 ? -4.105 -10.523 -17.516 1 98.44 222 LEU B O 1
ATOM 4520 N N . ALA B 1 223 ? -5.641 -9.062 -16.891 1 98.44 223 ALA B N 1
ATOM 4521 C CA . ALA B 1 223 ? -5.211 -8.047 -17.844 1 98.44 223 ALA B CA 1
ATOM 4522 C C . ALA B 1 223 ? -3.789 -7.578 -17.547 1 98.44 223 ALA B C 1
ATOM 4524 O O . ALA B 1 223 ? -2.984 -7.387 -18.469 1 98.44 223 ALA B O 1
ATOM 4525 N N . VAL B 1 224 ? -3.475 -7.418 -16.297 1 98.75 224 VAL B N 1
ATOM 4526 C CA . VAL B 1 224 ? -2.178 -6.84 -15.969 1 98.75 224 VAL B CA 1
ATOM 4527 C C . VAL B 1 224 ? -1.121 -7.941 -15.898 1 98.75 224 VAL B C 1
ATOM 4529 O O . VAL B 1 224 ? 0.078 -7.668 -15.984 1 98.75 224 VAL B O 1
ATOM 4532 N N . SER B 1 225 ? -1.511 -9.195 -15.734 1 98.75 225 SER B N 1
ATOM 4533 C CA . SER B 1 225 ? -0.564 -10.297 -15.586 1 98.75 225 SER B CA 1
ATOM 4534 C C . SER B 1 225 ? -0.149 -10.844 -16.953 1 98.75 225 SER B C 1
ATOM 4536 O O . SER B 1 225 ? 0.932 -11.422 -17.094 1 98.75 225 SER B O 1
ATOM 4538 N N . HIS B 1 226 ? -0.964 -10.664 -17.953 1 98.31 226 HIS B N 1
ATOM 4539 C CA . HIS B 1 226 ? -0.681 -11.211 -19.281 1 98.31 226 HIS B CA 1
ATOM 4540 C C . HIS B 1 226 ? 0.635 -10.672 -19.828 1 98.31 226 HIS B C 1
ATOM 4542 O O . HIS B 1 226 ? 1.506 -11.445 -20.234 1 98.31 226 HIS B O 1
ATOM 4548 N N . PRO B 1 227 ? 0.856 -9.375 -19.859 1 98.44 227 PRO B N 1
ATOM 4549 C CA . PRO B 1 227 ? 2.121 -8.875 -20.406 1 98.44 227 PRO B CA 1
ATOM 4550 C C . PRO B 1 227 ? 3.33 -9.305 -19.562 1 98.44 227 PRO B C 1
ATOM 4552 O O . PRO B 1 227 ? 4.422 -9.484 -20.109 1 98.44 227 PRO B O 1
ATOM 4555 N N . VAL B 1 228 ? 3.186 -9.453 -18.328 1 98.25 228 VAL B N 1
ATOM 4556 C CA . VAL B 1 228 ? 4.277 -9.914 -17.469 1 98.25 228 VAL B CA 1
ATOM 4557 C C . VAL B 1 228 ? 4.656 -11.344 -17.844 1 98.25 228 VAL B C 1
ATOM 4559 O O . VAL B 1 228 ? 5.84 -11.695 -17.875 1 98.25 228 VAL B O 1
ATOM 4562 N N . TYR B 1 229 ? 3.639 -12.133 -18.078 1 98.62 229 TYR B N 1
ATOM 4563 C CA . TYR B 1 229 ? 3.898 -13.508 -18.484 1 98.62 229 TYR B CA 1
ATOM 4564 C C . TYR B 1 229 ? 4.707 -13.555 -19.781 1 98.62 229 TYR B C 1
ATOM 4566 O O . TYR B 1 229 ? 5.637 -14.352 -19.906 1 98.62 229 TYR B O 1
ATOM 4574 N N . LEU B 1 230 ? 4.406 -12.727 -20.719 1 98.06 230 LEU B N 1
ATOM 4575 C CA . LEU B 1 230 ? 5.09 -12.688 -22.016 1 98.06 230 LEU B CA 1
ATOM 4576 C C . LEU B 1 230 ? 6.562 -12.344 -21.828 1 98.06 230 LEU B C 1
ATOM 4578 O O . LEU B 1 230 ? 7.414 -12.836 -22.578 1 98.06 230 LEU B O 1
ATOM 4582 N N . LEU B 1 231 ? 6.859 -11.57 -20.859 1 98 231 LEU B N 1
ATOM 4583 C CA . LEU B 1 231 ? 8.234 -11.141 -20.609 1 98 231 LEU B CA 1
ATOM 4584 C C . LEU B 1 231 ? 8.961 -12.148 -19.719 1 98 231 LEU B C 1
ATOM 4586 O O . LEU B 1 231 ? 10.18 -12.289 -19.812 1 98 231 LEU B O 1
ATOM 4590 N N . ASN B 1 232 ? 8.18 -12.812 -18.891 1 98.06 232 ASN B N 1
ATOM 4591 C CA . ASN B 1 232 ? 8.758 -13.656 -17.859 1 98.06 232 ASN B CA 1
ATOM 4592 C C . ASN B 1 232 ? 8.883 -15.109 -18.328 1 98.06 232 ASN B C 1
ATOM 4594 O O . ASN B 1 232 ? 9.664 -15.875 -17.766 1 98.06 232 ASN B O 1
ATOM 4598 N N . ARG B 1 233 ? 8.18 -15.508 -19.359 1 97.44 233 ARG B N 1
ATOM 4599 C CA . ARG B 1 233 ? 8.266 -16.875 -19.859 1 97.44 233 ARG B CA 1
ATOM 4600 C C . ARG B 1 233 ? 9.641 -17.141 -20.469 1 97.44 233 ARG B C 1
ATOM 4602 O O . ARG B 1 233 ? 10.391 -16.203 -20.75 1 97.44 233 ARG B O 1
ATOM 4609 N N . TYR B 1 234 ? 10.008 -18.375 -20.625 1 94.69 234 TYR B N 1
ATOM 4610 C CA . TYR B 1 234 ? 11.32 -18.781 -21.125 1 94.69 234 TYR B CA 1
ATOM 4611 C C . TYR B 1 234 ? 11.531 -18.312 -22.562 1 94.69 234 TYR B C 1
ATOM 4613 O O . TYR B 1 234 ? 10.703 -18.594 -23.438 1 94.69 234 TYR B O 1
ATOM 4621 N N . PRO B 1 235 ? 12.633 -17.719 -22.891 1 94.06 235 PRO B N 1
ATOM 4622 C CA . PRO B 1 235 ? 13.641 -17.203 -21.969 1 94.06 235 PRO B CA 1
ATOM 4623 C C . PRO B 1 235 ? 13.234 -15.883 -21.328 1 94.06 235 PRO B C 1
ATOM 4625 O O . PRO B 1 235 ? 12.82 -14.953 -22.031 1 94.06 235 PRO B O 1
ATOM 4628 N N . SER B 1 236 ? 13.414 -15.852 -20.062 1 95.19 236 SER B N 1
ATOM 4629 C CA . SER B 1 236 ? 12.898 -14.719 -19.297 1 95.19 236 SER B CA 1
ATOM 4630 C C . SER B 1 236 ? 13.68 -13.445 -19.594 1 95.19 236 SER B C 1
ATOM 4632 O O . SER B 1 236 ? 14.914 -13.477 -19.688 1 95.19 236 SER B O 1
ATOM 4634 N N . ARG B 1 237 ? 12.977 -12.398 -19.703 1 95.38 237 ARG B N 1
ATOM 4635 C CA . ARG B 1 237 ? 13.578 -11.086 -19.859 1 95.38 237 ARG B CA 1
ATOM 4636 C C . ARG B 1 237 ? 13.492 -10.289 -18.562 1 95.38 237 ARG B C 1
ATOM 4638 O O . ARG B 1 237 ? 14.227 -9.312 -18.391 1 95.38 237 ARG B O 1
ATOM 4645 N N . VAL B 1 238 ? 12.547 -10.672 -17.734 1 96.75 238 VAL B N 1
ATOM 4646 C CA . VAL B 1 238 ? 12.391 -10.062 -16.422 1 96.75 238 VAL B CA 1
ATOM 4647 C C . VAL B 1 238 ? 12.008 -11.125 -15.398 1 96.75 238 VAL B C 1
ATOM 4649 O O . VAL B 1 238 ? 11.312 -12.086 -15.727 1 96.75 238 VAL B O 1
ATOM 4652 N N . PHE B 1 239 ? 12.469 -11.008 -14.195 1 96.81 239 PHE B N 1
ATOM 4653 C CA . PHE B 1 239 ? 11.992 -11.789 -13.055 1 96.81 239 PHE B CA 1
ATOM 4654 C C . PHE B 1 239 ? 10.938 -11.008 -12.273 1 96.81 239 PHE B C 1
ATOM 4656 O O . PHE B 1 239 ? 11 -9.773 -12.203 1 96.81 239 PHE B O 1
ATOM 4663 N N . VAL B 1 240 ? 10.031 -11.656 -11.688 1 97.31 240 VAL B N 1
ATOM 4664 C CA . VAL B 1 240 ? 8.836 -10.969 -11.203 1 97.31 240 VAL B CA 1
ATOM 4665 C C . VAL B 1 240 ? 9.016 -10.594 -9.734 1 97.31 240 VAL B C 1
ATOM 4667 O O . VAL B 1 240 ? 8.422 -9.625 -9.25 1 97.31 240 VAL B O 1
ATOM 4670 N N . GLY B 1 241 ? 9.805 -11.336 -8.938 1 96.5 241 GLY B N 1
ATOM 4671 C CA . GLY B 1 241 ? 10.086 -11.023 -7.547 1 96.5 241 GLY B CA 1
ATOM 4672 C C . GLY B 1 241 ? 9 -11.484 -6.598 1 96.5 241 GLY B C 1
ATOM 4673 O O . GLY B 1 241 ? 7.934 -11.93 -7.035 1 96.5 241 GLY B O 1
ATOM 4674 N N . ASP B 1 242 ? 9.266 -11.305 -5.293 1 96.94 242 ASP B N 1
ATOM 4675 C CA . ASP B 1 242 ? 8.289 -11.625 -4.25 1 96.94 242 ASP B CA 1
ATOM 4676 C C . ASP B 1 242 ? 7.059 -10.727 -4.352 1 96.94 242 ASP B C 1
ATOM 4678 O O . ASP B 1 242 ? 5.953 -11.141 -4.008 1 96.94 242 ASP B O 1
ATOM 4682 N N . ILE B 1 243 ? 7.25 -9.516 -4.828 1 98.38 243 ILE B N 1
ATOM 4683 C CA . ILE B 1 243 ? 6.141 -8.578 -4.969 1 98.38 243 ILE B CA 1
ATOM 4684 C C . ILE B 1 243 ? 5.039 -9.211 -5.816 1 98.38 243 ILE B C 1
ATOM 4686 O O . ILE B 1 243 ? 3.857 -9.141 -5.465 1 98.38 243 ILE B O 1
ATOM 4690 N N . TYR B 1 244 ? 5.406 -9.859 -6.898 1 98.75 244 TYR B N 1
ATOM 4691 C CA . TYR B 1 244 ? 4.375 -10.445 -7.75 1 98.75 244 TYR B CA 1
ATOM 4692 C C . TYR B 1 244 ? 3.697 -11.617 -7.055 1 98.75 244 TYR B C 1
ATOM 4694 O O . TYR B 1 244 ? 2.477 -11.773 -7.137 1 98.75 244 TYR B O 1
ATOM 4702 N N . ALA B 1 245 ? 4.516 -12.516 -6.457 1 98.25 245 ALA B N 1
ATOM 4703 C CA . ALA B 1 245 ? 3.951 -13.695 -5.801 1 98.25 245 ALA B CA 1
ATOM 4704 C C . ALA B 1 245 ? 2.934 -13.297 -4.738 1 98.25 245 ALA B C 1
ATOM 4706 O O . ALA B 1 245 ? 1.836 -13.852 -4.676 1 98.25 245 ALA B O 1
ATOM 4707 N N . TYR B 1 246 ? 3.266 -12.328 -3.924 1 98.56 246 TYR B N 1
ATOM 4708 C CA . TYR B 1 246 ? 2.369 -11.859 -2.871 1 98.56 246 TYR B CA 1
ATOM 4709 C C . TYR B 1 246 ? 1.15 -11.164 -3.461 1 98.56 246 TYR B C 1
ATOM 4711 O O . TYR B 1 246 ? 0.028 -11.344 -2.984 1 98.56 246 TYR B O 1
ATOM 4719 N N . PHE B 1 247 ? 1.375 -10.344 -4.496 1 98.81 247 PHE B N 1
ATOM 4720 C CA . PHE B 1 247 ? 0.3 -9.695 -5.23 1 98.81 247 PHE B CA 1
ATOM 4721 C C . PHE B 1 247 ? -0.665 -10.719 -5.809 1 98.81 247 PHE B C 1
ATOM 4723 O O . PHE B 1 247 ? -1.863 -10.688 -5.523 1 98.81 247 PHE B O 1
ATOM 4730 N N . ALA B 1 248 ? -0.159 -11.672 -6.52 1 98.88 248 ALA B N 1
ATOM 4731 C CA . ALA B 1 248 ? -0.973 -12.656 -7.23 1 98.88 248 ALA B CA 1
ATOM 4732 C C . ALA B 1 248 ? -1.72 -13.555 -6.254 1 98.88 248 ALA B C 1
ATOM 4734 O O . ALA B 1 248 ? -2.916 -13.805 -6.418 1 98.88 248 ALA B O 1
ATOM 4735 N N . GLY B 1 249 ? -0.992 -14.055 -5.266 1 98.75 249 GLY B N 1
ATOM 4736 C CA . GLY B 1 249 ? -1.64 -14.891 -4.27 1 98.75 249 GLY B CA 1
ATOM 4737 C C . GLY B 1 249 ? -2.76 -14.18 -3.533 1 98.75 249 GLY B C 1
ATOM 4738 O O . GLY B 1 249 ? -3.811 -14.773 -3.271 1 98.75 249 GLY B O 1
ATOM 4739 N N . SER B 1 250 ? -2.514 -12.922 -3.182 1 98.81 250 SER B N 1
ATOM 4740 C CA . SER B 1 250 ? -3.531 -12.156 -2.465 1 98.81 250 SER B CA 1
ATOM 4741 C C . SER B 1 250 ? -4.734 -11.867 -3.355 1 98.81 250 SER B C 1
ATOM 4743 O O . SER B 1 250 ? -5.871 -11.812 -2.879 1 98.81 250 SER B O 1
ATOM 4745 N N . VAL B 1 251 ? -4.48 -11.578 -4.609 1 98.88 251 VAL B N 1
ATOM 4746 C CA . VAL B 1 251 ? -5.566 -11.359 -5.555 1 98.88 251 VAL B CA 1
ATOM 4747 C C . VAL B 1 251 ? -6.438 -12.609 -5.637 1 98.88 251 VAL B C 1
ATOM 4749 O O . VAL B 1 251 ? -7.664 -12.523 -5.543 1 98.88 251 VAL B O 1
ATOM 4752 N N . PHE B 1 252 ? -5.82 -13.75 -5.812 1 98.88 252 PHE B N 1
ATOM 4753 C CA . PHE B 1 252 ? -6.543 -15.008 -5.941 1 98.88 252 PHE B CA 1
ATOM 4754 C C . PHE B 1 252 ? -7.383 -15.281 -4.699 1 98.88 252 PHE B C 1
ATOM 4756 O O . PHE B 1 252 ? -8.57 -15.578 -4.801 1 98.88 252 PHE B O 1
ATOM 4763 N N . ALA B 1 253 ? -6.773 -15.148 -3.574 1 98.75 253 ALA B N 1
ATOM 4764 C CA . ALA B 1 253 ? -7.48 -15.391 -2.318 1 98.75 253 ALA B CA 1
ATOM 4765 C C . ALA B 1 253 ? -8.641 -14.414 -2.15 1 98.75 253 ALA B C 1
ATOM 4767 O O . ALA B 1 253 ? -9.727 -14.805 -1.71 1 98.75 253 ALA B O 1
ATOM 4768 N N . SER B 1 254 ? -8.422 -13.156 -2.438 1 98.62 254 SER B N 1
ATOM 4769 C CA . SER B 1 254 ? -9.461 -12.141 -2.312 1 98.62 254 SER B CA 1
ATOM 4770 C C . SER B 1 254 ? -10.664 -12.469 -3.197 1 98.62 254 SER B C 1
ATOM 4772 O O . SER B 1 254 ? -11.812 -12.359 -2.764 1 98.62 254 SER B O 1
ATOM 4774 N N . ALA B 1 255 ? -10.352 -12.836 -4.414 1 98.38 255 ALA B N 1
ATOM 4775 C CA . ALA B 1 255 ? -11.43 -13.203 -5.328 1 98.38 255 ALA B CA 1
ATOM 4776 C C . ALA B 1 255 ? -12.227 -14.383 -4.789 1 98.38 255 ALA B C 1
ATOM 4778 O O . ALA B 1 255 ? -13.461 -14.391 -4.852 1 98.38 255 ALA B O 1
ATOM 4779 N N . CYS B 1 256 ? -11.57 -15.367 -4.254 1 97.88 256 CYS B N 1
ATOM 4780 C CA . CYS B 1 256 ? -12.227 -16.547 -3.699 1 97.88 256 CYS B CA 1
ATOM 4781 C C . CYS B 1 256 ? -13.086 -16.172 -2.496 1 97.88 256 CYS B C 1
ATOM 4783 O O . CYS B 1 256 ? -14.234 -16.625 -2.387 1 97.88 256 CYS B O 1
ATOM 4785 N N . ILE B 1 257 ? -12.547 -15.398 -1.645 1 97.25 257 ILE B N 1
ATOM 4786 C CA . ILE B 1 257 ? -13.211 -15.047 -0.398 1 97.25 257 ILE B CA 1
ATOM 4787 C C . ILE B 1 257 ? -14.453 -14.203 -0.699 1 97.25 257 ILE B C 1
ATOM 4789 O O . ILE B 1 257 ? -15.531 -14.461 -0.162 1 97.25 257 ILE B O 1
ATOM 4793 N N . LEU B 1 258 ? -14.344 -13.242 -1.571 1 96.06 258 LEU B N 1
ATOM 4794 C CA . LEU B 1 258 ? -15.445 -12.344 -1.875 1 96.06 258 LEU B CA 1
ATOM 4795 C C . LEU B 1 258 ? -16.547 -13.07 -2.645 1 96.06 258 LEU B C 1
ATOM 4797 O O . LEU B 1 258 ? -17.719 -12.727 -2.525 1 96.06 258 LEU B O 1
ATOM 4801 N N . SER B 1 259 ? -16.203 -14.078 -3.41 1 95.31 259 SER B N 1
ATOM 4802 C CA . SER B 1 259 ? -17.203 -14.828 -4.164 1 95.31 259 SER B CA 1
ATOM 4803 C C . SER B 1 259 ? -17.656 -16.062 -3.396 1 95.31 259 SER B C 1
ATOM 4805 O O . SER B 1 259 ? -18.422 -16.875 -3.922 1 95.31 259 SER B O 1
ATOM 4807 N N . ASP B 1 260 ? -17.141 -16.234 -2.215 1 94 260 ASP B N 1
ATOM 4808 C CA . ASP B 1 260 ? -17.484 -17.375 -1.372 1 94 260 ASP B CA 1
ATOM 4809 C C . ASP B 1 260 ? -17.203 -18.688 -2.088 1 94 260 ASP B C 1
ATOM 4811 O O . ASP B 1 260 ? -18.078 -19.562 -2.168 1 94 260 ASP B O 1
ATOM 4815 N N . THR B 1 261 ? -16.109 -18.797 -2.748 1 94.56 261 THR B N 1
ATOM 4816 C CA . THR B 1 261 ? -15.617 -20.016 -3.391 1 94.56 261 THR B CA 1
ATOM 4817 C C . THR B 1 261 ? -14.508 -20.656 -2.564 1 94.56 261 THR B C 1
ATOM 4819 O O . THR B 1 261 ? -13.438 -20.969 -3.092 1 94.56 261 THR B O 1
ATOM 4822 N N . LEU B 1 262 ? -14.836 -20.922 -1.342 1 94.88 262 LEU B N 1
ATOM 4823 C CA . LEU B 1 262 ? -13.844 -21.297 -0.334 1 94.88 262 LEU B CA 1
ATOM 4824 C C . LEU B 1 262 ? -13.492 -22.766 -0.441 1 94.88 262 LEU B C 1
ATOM 4826 O O . LEU B 1 262 ? -12.508 -23.219 0.144 1 94.88 262 LEU B O 1
ATOM 4830 N N . ILE B 1 263 ? -14.242 -23.562 -1.175 1 92.81 263 ILE B N 1
ATOM 4831 C CA . ILE B 1 263 ? -13.906 -24.969 -1.415 1 92.81 263 ILE B CA 1
ATOM 4832 C C . ILE B 1 263 ? -13.25 -25.109 -2.787 1 92.81 263 ILE B C 1
ATOM 4834 O O . ILE B 1 263 ? -12.172 -25.688 -2.906 1 92.81 263 ILE B O 1
ATOM 4838 N N . ALA B 1 264 ? -13.875 -24.578 -3.824 1 94.56 264 ALA B N 1
ATOM 4839 C CA . ALA B 1 264 ? -13.344 -24.656 -5.184 1 94.56 264 ALA B CA 1
ATOM 4840 C C . ALA B 1 264 ? -12 -23.938 -5.281 1 94.56 264 ALA B C 1
ATOM 4842 O O . ALA B 1 264 ? -11.109 -24.375 -6.016 1 94.56 264 ALA B O 1
ATOM 4843 N N . GLY B 1 265 ? -11.852 -22.844 -4.574 1 96.38 265 GLY B N 1
ATOM 4844 C CA . GLY B 1 265 ? -10.648 -22.031 -4.633 1 96.38 265 GLY B CA 1
ATOM 4845 C C . GLY B 1 265 ? -9.383 -22.812 -4.348 1 96.38 265 GLY B C 1
ATOM 4846 O O . GLY B 1 265 ? -8.523 -22.953 -5.215 1 96.38 265 GLY B O 1
ATOM 4847 N N . PRO B 1 266 ? -9.328 -23.391 -3.137 1 96.94 266 PRO B N 1
ATOM 4848 C CA . PRO B 1 266 ? -8.148 -24.203 -2.812 1 96.94 266 PRO B CA 1
ATOM 4849 C C . PRO B 1 266 ? -7.91 -25.328 -3.811 1 96.94 266 PRO B C 1
ATOM 4851 O O . PRO B 1 266 ? -6.762 -25.703 -4.066 1 96.94 266 PRO B O 1
ATOM 4854 N N . LEU B 1 267 ? -8.922 -25.875 -4.391 1 97.31 267 LEU B N 1
ATOM 4855 C CA . LEU B 1 267 ? -8.766 -26.969 -5.352 1 97.31 267 LEU B CA 1
ATOM 4856 C C . LEU B 1 267 ? -8.102 -26.453 -6.633 1 97.31 267 LEU B C 1
ATOM 4858 O O . LEU B 1 267 ? -7.387 -27.203 -7.301 1 97.31 267 LEU B O 1
ATOM 4862 N N . LEU B 1 268 ? -8.305 -25.219 -6.969 1 98.44 268 LEU B N 1
ATOM 4863 C CA . LEU B 1 268 ? -7.645 -24.609 -8.117 1 98.44 268 LEU B CA 1
ATOM 4864 C C . LEU B 1 268 ? -6.164 -24.391 -7.84 1 98.44 268 LEU B C 1
ATOM 4866 O O . LEU B 1 268 ? -5.383 -24.141 -8.766 1 98.44 268 LEU B O 1
ATOM 4870 N N . PHE B 1 269 ? -5.75 -24.453 -6.574 1 98.5 269 PHE B N 1
ATOM 4871 C CA . PHE B 1 269 ? -4.375 -24.328 -6.113 1 98.5 269 PHE B CA 1
ATOM 4872 C C . PHE B 1 269 ? -3.807 -25.688 -5.715 1 98.5 269 PHE B C 1
ATOM 4874 O O . PHE B 1 269 ? -2.873 -25.766 -4.914 1 98.5 269 PHE B O 1
ATOM 4881 N N . LEU B 1 270 ? -4.32 -26.719 -6.281 1 98.31 270 LEU B N 1
ATOM 4882 C CA . LEU B 1 270 ? -3.92 -28.062 -5.859 1 98.31 270 LEU B CA 1
ATOM 4883 C C . LEU B 1 270 ? -2.43 -28.281 -6.09 1 98.31 270 LEU B C 1
ATOM 4885 O O . LEU B 1 270 ? -1.734 -28.812 -5.227 1 98.31 270 LEU B O 1
ATOM 4889 N N . PRO B 1 271 ? -1.852 -27.938 -7.25 1 98.5 271 PRO B N 1
ATOM 4890 C CA . PRO B 1 271 ? -0.403 -28.094 -7.402 1 98.5 271 PRO B CA 1
ATOM 4891 C C . PRO B 1 271 ? 0.388 -27.312 -6.359 1 98.5 271 PRO B C 1
ATOM 4893 O O . PRO B 1 271 ? 1.407 -27.797 -5.859 1 98.5 271 PRO B O 1
ATOM 4896 N N . GLN B 1 272 ? -0.041 -26.125 -6.047 1 98.44 272 GLN B N 1
ATOM 4897 C CA . GLN B 1 272 ? 0.619 -25.297 -5.039 1 98.44 272 GLN B CA 1
ATOM 4898 C C . GLN B 1 272 ? 0.544 -25.953 -3.662 1 98.44 272 GLN B C 1
ATOM 4900 O O . GLN B 1 272 ? 1.501 -25.891 -2.887 1 98.44 272 GLN B O 1
ATOM 4905 N N . ILE B 1 273 ? -0.592 -26.516 -3.387 1 98.12 273 ILE B N 1
ATOM 4906 C CA . ILE B 1 273 ? -0.764 -27.234 -2.127 1 98.12 273 ILE B CA 1
ATOM 4907 C C . ILE B 1 273 ? 0.187 -28.422 -2.076 1 98.12 273 ILE B C 1
ATOM 4909 O O . ILE B 1 273 ? 0.866 -28.641 -1.071 1 98.12 273 ILE B O 1
ATOM 4913 N N . LEU B 1 274 ? 0.246 -29.172 -3.162 1 98 274 LEU B N 1
ATOM 4914 C CA . LEU B 1 274 ? 1.149 -30.312 -3.236 1 98 274 LEU B CA 1
ATOM 4915 C C . LEU B 1 274 ? 2.6 -29.875 -3.078 1 98 274 LEU B C 1
ATOM 4917 O O . LEU B 1 274 ? 3.381 -30.516 -2.383 1 98 274 LEU B O 1
ATOM 4921 N N . ASN B 1 275 ? 2.959 -28.844 -3.77 1 98 275 ASN B N 1
ATOM 4922 C CA . ASN B 1 275 ? 4.309 -28.297 -3.631 1 98 275 ASN B CA 1
ATOM 4923 C C . ASN B 1 275 ? 4.617 -27.922 -2.182 1 98 275 ASN B C 1
ATOM 4925 O O . ASN B 1 275 ? 5.727 -28.156 -1.701 1 98 275 ASN B O 1
ATOM 4929 N N . PHE B 1 276 ? 3.662 -27.297 -1.557 1 96.44 276 PHE B N 1
ATOM 4930 C CA . PHE B 1 276 ? 3.826 -26.906 -0.163 1 96.44 276 PHE B CA 1
ATOM 4931 C C . PHE B 1 276 ? 4.043 -28.125 0.726 1 96.44 276 PHE B C 1
ATOM 4933 O O . PHE B 1 276 ? 4.953 -28.141 1.555 1 96.44 276 PHE B O 1
ATOM 4940 N N . VAL B 1 277 ? 3.229 -29.109 0.567 1 96.31 277 VAL B N 1
ATOM 4941 C CA . VAL B 1 277 ? 3.307 -30.312 1.379 1 96.31 277 VAL B CA 1
ATOM 4942 C C . VAL B 1 277 ? 4.672 -30.984 1.189 1 96.31 277 VAL B C 1
ATOM 4944 O O . VAL B 1 277 ? 5.316 -31.375 2.162 1 96.31 277 VAL B O 1
ATOM 4947 N N . LEU B 1 278 ? 5.133 -31.016 -0.016 1 95.44 278 LEU B N 1
ATOM 4948 C CA . LEU B 1 278 ? 6.434 -31.594 -0.322 1 95.44 278 LEU B CA 1
ATOM 4949 C C . LEU B 1 278 ? 7.555 -30.797 0.326 1 95.44 278 LEU B C 1
ATOM 4951 O O . LEU B 1 278 ? 8.594 -31.359 0.699 1 95.44 278 LEU B O 1
ATOM 4955 N N . SER B 1 279 ? 7.293 -29.5 0.503 1 95 279 SER B N 1
ATO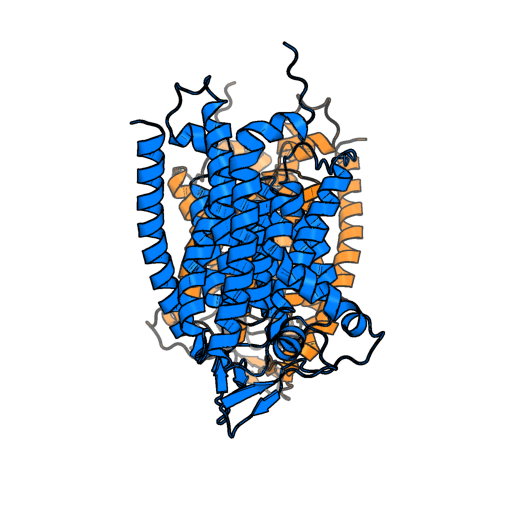M 4956 C CA . SER B 1 279 ? 8.336 -28.594 0.961 1 95 279 SER B CA 1
ATOM 4957 C C . SER B 1 279 ? 8.375 -28.516 2.484 1 95 279 SER B C 1
ATOM 4959 O O . SER B 1 279 ? 9.344 -28.031 3.062 1 95 279 SER B O 1
ATOM 4961 N N . VAL B 1 280 ? 7.418 -28.969 3.188 1 92.62 280 VAL B N 1
ATOM 4962 C CA . VAL B 1 280 ? 7.203 -28.781 4.621 1 92.62 280 VAL B CA 1
ATOM 4963 C C . VAL B 1 280 ? 8.422 -29.297 5.391 1 92.62 280 VAL B C 1
ATOM 4965 O O . VAL B 1 280 ? 8.938 -28.609 6.27 1 92.62 280 VAL B O 1
ATOM 4968 N N . PRO B 1 281 ? 8.953 -30.453 5.102 1 91.62 281 PRO B N 1
ATOM 4969 C CA . PRO B 1 281 ? 10.094 -30.938 5.879 1 91.62 281 PRO B CA 1
ATOM 4970 C C . PRO B 1 281 ? 11.297 -30.016 5.805 1 91.62 281 PRO B C 1
ATOM 4972 O O . PRO B 1 281 ? 12.047 -29.891 6.781 1 91.62 281 PRO B O 1
ATOM 4975 N N . GLN B 1 282 ? 11.445 -29.359 4.742 1 89.75 282 GLN B N 1
ATOM 4976 C CA . GLN B 1 282 ? 12.578 -28.469 4.559 1 89.75 282 GLN B CA 1
ATOM 4977 C C . GLN B 1 282 ? 12.273 -27.078 5.117 1 89.75 282 GLN B C 1
ATOM 4979 O O . GLN B 1 282 ? 13.141 -26.453 5.734 1 89.75 282 GLN B O 1
ATOM 4984 N N . LEU B 1 283 ? 11.094 -26.656 4.992 1 83.38 283 LEU B N 1
ATOM 4985 C CA . LEU B 1 283 ? 10.703 -25.328 5.449 1 83.38 283 LEU B CA 1
ATOM 4986 C C . LEU B 1 283 ? 10.703 -25.25 6.973 1 83.38 283 LEU B C 1
ATOM 4988 O O . LEU B 1 283 ? 10.969 -24.203 7.551 1 83.38 283 LEU B O 1
ATOM 4992 N N . PHE B 1 284 ? 10.461 -26.375 7.613 1 85.12 284 PHE B N 1
ATOM 4993 C CA . PHE B 1 284 ? 10.391 -26.391 9.07 1 85.12 284 PHE B CA 1
ATOM 4994 C C . PHE B 1 284 ? 11.695 -26.922 9.664 1 85.12 284 PHE B C 1
ATOM 4996 O O . PHE B 1 284 ? 11.781 -27.141 10.875 1 85.12 284 PHE B O 1
ATOM 5003 N N . GLY B 1 285 ? 12.648 -27.266 8.875 1 85.25 285 GLY B N 1
ATOM 5004 C CA . GLY B 1 285 ? 13.984 -27.594 9.328 1 85.25 285 GLY B CA 1
ATOM 5005 C C . GLY B 1 285 ? 14.133 -29.047 9.75 1 85.25 285 GLY B C 1
ATOM 5006 O O . GLY B 1 285 ? 15.055 -29.391 10.492 1 85.25 285 GLY B O 1
ATOM 5007 N N . ILE B 1 286 ? 13.227 -29.859 9.344 1 88.44 286 ILE B N 1
ATOM 5008 C CA . ILE B 1 286 ? 13.336 -31.281 9.648 1 88.44 286 ILE B CA 1
ATOM 5009 C C . ILE B 1 286 ? 14.453 -31.906 8.812 1 88.44 286 ILE B C 1
ATOM 5011 O O . ILE B 1 286 ? 15.188 -32.75 9.297 1 88.44 286 ILE B O 1
ATOM 5015 N N . VAL B 1 287 ? 14.562 -31.469 7.559 1 89.62 287 VAL B N 1
ATOM 5016 C CA . VAL B 1 287 ? 15.648 -31.812 6.652 1 89.62 287 VAL B CA 1
ATOM 5017 C C . VAL B 1 287 ? 16.328 -30.531 6.168 1 89.62 287 VAL B C 1
ATOM 5019 O O . VAL B 1 287 ? 15.719 -29.469 6.133 1 89.62 287 VAL B O 1
ATOM 5022 N N . PRO B 1 288 ? 17.609 -30.641 5.918 1 86.06 288 PRO B N 1
ATOM 5023 C CA . PRO B 1 288 ? 18.312 -29.453 5.449 1 86.06 288 PRO B CA 1
ATOM 5024 C C . PRO B 1 288 ? 17.688 -28.844 4.195 1 86.06 288 PRO B C 1
ATOM 5026 O O . PRO B 1 288 ? 17.266 -29.578 3.301 1 86.06 288 PRO B O 1
ATOM 5029 N N . CYS B 1 289 ? 17.516 -27.578 4.207 1 83.06 289 CYS B N 1
ATOM 5030 C CA . CYS B 1 289 ? 16.953 -26.844 3.078 1 83.06 289 CYS B CA 1
ATOM 5031 C C . CYS B 1 289 ? 18.031 -26.094 2.316 1 83.06 289 CYS B C 1
ATOM 5033 O O . CYS B 1 289 ? 18.641 -25.156 2.848 1 83.06 289 CYS B O 1
ATOM 5035 N N . PRO B 1 290 ? 18.266 -26.484 1.143 1 78.88 290 PRO B N 1
ATOM 5036 C CA . PRO B 1 290 ? 19.25 -25.719 0.366 1 78.88 290 PRO B CA 1
ATOM 5037 C C . PRO B 1 290 ? 18.797 -24.297 0.053 1 78.88 290 PRO B C 1
ATOM 5039 O O . PRO B 1 290 ? 17.594 -24 0.13 1 78.88 290 PRO B O 1
ATOM 5042 N N . ARG B 1 291 ? 19.688 -23.422 -0.262 1 71.12 291 ARG B N 1
ATOM 5043 C CA . ARG B 1 291 ? 19.406 -22.016 -0.556 1 71.12 291 ARG B CA 1
ATOM 5044 C C . ARG B 1 291 ? 18.5 -21.891 -1.776 1 71.12 291 ARG B C 1
ATOM 5046 O O . ARG B 1 291 ? 17.594 -21.062 -1.798 1 71.12 291 ARG B O 1
ATOM 5053 N N . HIS B 1 292 ? 18.938 -22.719 -2.717 1 76.56 292 HIS B N 1
ATOM 5054 C CA . HIS B 1 292 ? 18.141 -22.75 -3.941 1 76.56 292 HIS B CA 1
ATOM 5055 C C . HIS B 1 292 ? 17.703 -24.156 -4.281 1 76.56 292 HIS B C 1
ATOM 5057 O O . HIS B 1 292 ? 18.531 -25.062 -4.445 1 76.56 292 HIS B O 1
ATOM 5063 N N . ARG B 1 293 ? 16.453 -24.406 -4.273 1 87.56 293 ARG B N 1
ATOM 5064 C CA . ARG B 1 293 ? 15.906 -25.734 -4.574 1 87.56 293 ARG B CA 1
ATOM 5065 C C . ARG B 1 293 ? 15.609 -25.875 -6.062 1 87.56 293 ARG B C 1
ATOM 5067 O O . ARG B 1 293 ? 14.523 -26.328 -6.441 1 87.56 293 ARG B O 1
ATOM 5074 N N . LEU B 1 294 ? 16.625 -25.562 -6.855 1 90.25 294 LEU B N 1
ATOM 5075 C CA . LEU B 1 294 ? 16.484 -25.578 -8.305 1 90.25 294 LEU B CA 1
ATOM 5076 C C . LEU B 1 294 ? 16.859 -26.953 -8.867 1 90.25 294 LEU B C 1
ATOM 5078 O O . LEU B 1 294 ? 17.625 -27.688 -8.234 1 90.25 294 LEU B O 1
ATOM 5082 N N . PRO B 1 295 ? 16.312 -27.297 -10.023 1 93.5 295 PRO B N 1
ATOM 5083 C CA . PRO B 1 295 ? 16.812 -28.484 -10.727 1 93.5 295 PRO B CA 1
ATOM 5084 C C . PRO B 1 295 ? 18.219 -28.281 -11.297 1 93.5 295 PRO B C 1
ATOM 5086 O O . PRO B 1 295 ? 18.75 -27.172 -11.281 1 93.5 295 PRO B O 1
ATOM 5089 N N . ARG B 1 296 ? 18.797 -29.375 -11.688 1 90.81 296 ARG B N 1
ATOM 5090 C CA . ARG B 1 296 ? 20.125 -29.312 -12.273 1 90.81 296 ARG B CA 1
ATOM 5091 C C . ARG B 1 296 ? 20.047 -29.109 -13.781 1 90.81 296 ARG B C 1
ATOM 5093 O O . ARG B 1 296 ? 19.312 -29.797 -14.477 1 90.81 296 ARG B O 1
ATOM 5100 N N . PHE B 1 297 ? 20.828 -28.188 -14.25 1 90.38 297 PHE B N 1
ATOM 5101 C CA . PHE B 1 297 ? 20.859 -27.859 -15.672 1 90.38 297 PHE B CA 1
ATOM 5102 C C . PHE B 1 297 ? 22.016 -28.594 -16.359 1 90.38 297 PHE B C 1
ATOM 5104 O O . PHE B 1 297 ? 23.141 -28.547 -15.891 1 90.38 297 PHE B O 1
ATOM 5111 N N . SER B 1 298 ? 21.688 -29.25 -17.391 1 89.69 298 SER B N 1
ATOM 5112 C CA . SER B 1 298 ? 22.703 -29.891 -18.234 1 89.69 298 SER B CA 1
ATOM 5113 C C . SER B 1 298 ? 23.062 -29.016 -19.422 1 89.69 298 SER B C 1
ATOM 5115 O O . SER B 1 298 ? 22.25 -28.844 -20.344 1 89.69 298 SER B O 1
ATOM 5117 N N . GLN B 1 299 ? 24.203 -28.594 -19.484 1 86.06 299 GLN B N 1
ATOM 5118 C CA . GLN B 1 299 ? 24.656 -27.734 -20.562 1 86.06 299 GLN B CA 1
ATOM 5119 C C . GLN B 1 299 ? 24.688 -28.484 -21.891 1 86.06 299 GLN B C 1
ATOM 5121 O O . GLN B 1 299 ? 24.391 -27.906 -22.938 1 86.06 299 GLN B O 1
ATOM 5126 N N . ASP B 1 300 ? 25.016 -29.719 -21.844 1 86.94 300 ASP B N 1
ATOM 5127 C CA . ASP B 1 300 ? 25.188 -30.531 -23.047 1 86.94 300 ASP B CA 1
ATOM 5128 C C . ASP B 1 300 ? 23.859 -30.797 -23.734 1 86.94 300 ASP B C 1
ATOM 5130 O O . ASP B 1 300 ? 23.781 -30.828 -24.969 1 86.94 300 ASP B O 1
ATOM 5134 N N . HIS B 1 301 ? 22.844 -30.906 -22.922 1 89.75 301 HIS B N 1
ATOM 5135 C CA . HIS B 1 301 ? 21.562 -31.312 -23.5 1 89.75 301 HIS B CA 1
ATOM 5136 C C . HIS B 1 301 ? 20.547 -30.188 -23.438 1 89.75 301 HIS B C 1
ATOM 5138 O O . HIS B 1 301 ? 19.516 -30.25 -24.109 1 89.75 301 HIS B O 1
ATOM 5144 N N . GLY B 1 302 ? 20.859 -29.172 -22.609 1 90 302 GLY B N 1
ATOM 5145 C CA . GLY B 1 302 ? 19.922 -28.062 -22.469 1 90 302 GLY B CA 1
ATOM 5146 C C . GLY B 1 302 ? 18.672 -28.438 -21.703 1 90 302 GLY B C 1
ATOM 5147 O O . GLY B 1 302 ? 17.578 -27.922 -21.984 1 90 302 GLY B O 1
ATOM 5148 N N . THR B 1 303 ? 18.766 -29.469 -20.875 1 94.38 303 THR B N 1
ATOM 5149 C CA . THR B 1 303 ? 17.609 -29.969 -20.141 1 94.38 303 THR B CA 1
ATOM 5150 C C . THR B 1 303 ? 17.828 -29.859 -18.625 1 94.38 303 THR B C 1
ATOM 5152 O O . THR B 1 303 ? 18.953 -29.641 -18.188 1 94.38 303 THR B O 1
ATOM 5155 N N . LEU B 1 304 ? 16.766 -29.891 -17.922 1 95.69 304 LEU B N 1
ATOM 5156 C CA . LEU B 1 304 ? 16.766 -29.891 -16.469 1 95.69 304 LEU B CA 1
ATOM 5157 C C . LEU B 1 304 ? 16.5 -31.281 -15.922 1 95.69 304 LEU B C 1
ATOM 5159 O O . LEU B 1 304 ? 15.664 -32.031 -16.469 1 95.69 304 LEU B O 1
ATOM 5163 N N . THR B 1 305 ? 17.266 -31.594 -14.875 1 95.69 305 THR B N 1
ATOM 5164 C CA . THR B 1 305 ? 17.078 -32.875 -14.195 1 95.69 305 THR B CA 1
ATOM 5165 C C . THR B 1 305 ? 16.734 -32.656 -12.727 1 95.69 305 THR B C 1
ATOM 5167 O O . THR B 1 305 ? 17.266 -31.75 -12.086 1 95.69 305 THR B O 1
ATOM 5170 N N . GLY B 1 306 ? 15.852 -33.5 -12.273 1 95.69 306 GLY B N 1
ATOM 5171 C CA . GLY B 1 306 ? 15.414 -33.344 -10.891 1 95.69 306 GLY B CA 1
ATOM 5172 C C . GLY B 1 306 ? 16.453 -33.781 -9.883 1 95.69 306 GLY B C 1
ATOM 5173 O O . GLY B 1 306 ? 17.188 -34.75 -10.117 1 95.69 306 GLY B O 1
ATOM 5174 N N . VAL B 1 307 ? 16.516 -33.031 -8.789 1 94.06 307 VAL B N 1
ATOM 5175 C CA . VAL B 1 307 ? 17.391 -33.375 -7.672 1 94.06 307 VAL B CA 1
ATOM 5176 C C . VAL B 1 307 ? 16.578 -33.938 -6.52 1 94.06 307 VAL B C 1
ATOM 5178 O O . VAL B 1 307 ? 15.656 -33.281 -6.016 1 94.06 307 VAL B O 1
ATOM 5181 N N . ALA B 1 308 ? 16.875 -35.062 -6.023 1 91.94 308 ALA B N 1
ATOM 5182 C CA . ALA B 1 308 ? 16.094 -35.812 -5.051 1 91.94 308 ALA B CA 1
ATOM 5183 C C . ALA B 1 308 ? 15.977 -35.062 -3.729 1 91.94 308 ALA B C 1
ATOM 5185 O O . ALA B 1 308 ? 14.945 -35.125 -3.055 1 91.94 308 ALA B O 1
ATOM 5186 N N . THR B 1 309 ? 16.969 -34.312 -3.381 1 92.31 309 THR B N 1
ATOM 5187 C CA . THR B 1 309 ? 17.016 -33.656 -2.076 1 92.31 309 THR B CA 1
ATOM 5188 C C . THR B 1 309 ? 16.281 -32.344 -2.107 1 92.31 309 THR B C 1
ATOM 5190 O O . THR B 1 309 ? 16.078 -31.703 -1.065 1 92.31 309 THR B O 1
ATOM 5193 N N . HIS B 1 310 ? 15.961 -31.922 -3.285 1 94.12 310 HIS B N 1
ATOM 5194 C CA . HIS B 1 310 ? 15.148 -30.719 -3.412 1 94.12 310 HIS B CA 1
ATOM 5195 C C . HIS B 1 310 ? 13.656 -31.047 -3.375 1 94.12 310 HIS B C 1
ATOM 5197 O O . HIS B 1 310 ? 13.078 -31.422 -4.398 1 94.12 310 HIS B O 1
ATOM 5203 N N . LEU B 1 311 ? 13.094 -30.828 -2.26 1 94.19 311 LEU B N 1
ATOM 5204 C CA . LEU B 1 311 ? 11.742 -31.312 -2.014 1 94.19 311 LEU B CA 1
ATOM 5205 C C . LEU B 1 311 ? 10.703 -30.281 -2.455 1 94.19 311 LEU B C 1
ATOM 5207 O O . LEU B 1 311 ? 10.016 -29.688 -1.621 1 94.19 311 LEU B O 1
ATOM 5211 N N . ASN B 1 312 ? 10.516 -30.109 -3.67 1 95.69 312 ASN B N 1
ATOM 5212 C CA . ASN B 1 312 ? 9.445 -29.312 -4.273 1 95.69 312 ASN B CA 1
ATOM 5213 C C . ASN B 1 312 ? 8.859 -30.016 -5.5 1 95.69 312 ASN B C 1
ATOM 5215 O O . ASN B 1 312 ? 9.367 -31.031 -5.941 1 95.69 312 ASN B O 1
ATOM 5219 N N . LEU B 1 313 ? 7.836 -29.578 -5.949 1 97.44 313 LEU B N 1
ATOM 5220 C CA . LEU B 1 313 ? 7.062 -30.234 -6.992 1 97.44 313 LEU B CA 1
ATOM 5221 C C . LEU B 1 313 ? 7.832 -30.266 -8.312 1 97.44 313 LEU B C 1
ATOM 5223 O O . LEU B 1 313 ? 7.738 -31.219 -9.07 1 97.44 313 LEU B O 1
ATOM 5227 N N . ILE B 1 314 ? 8.648 -29.266 -8.641 1 97.5 314 ILE B N 1
ATOM 5228 C CA . ILE B 1 314 ? 9.406 -29.156 -9.875 1 97.5 314 ILE B CA 1
ATOM 5229 C C . ILE B 1 314 ? 10.414 -30.297 -9.969 1 97.5 314 ILE B C 1
ATOM 5231 O O . ILE B 1 314 ? 10.445 -31.031 -10.961 1 97.5 314 ILE B O 1
ATOM 5235 N N . ASN B 1 315 ? 11.203 -30.469 -8.938 1 96.81 315 ASN B N 1
ATOM 5236 C CA . ASN B 1 315 ? 12.242 -31.5 -8.914 1 96.81 315 ASN B CA 1
ATOM 5237 C C . ASN B 1 315 ? 11.633 -32.906 -8.891 1 96.81 315 ASN B C 1
ATOM 5239 O O . ASN B 1 315 ? 12.102 -33.781 -9.609 1 96.81 315 ASN B O 1
ATOM 5243 N N . GLN B 1 316 ? 10.594 -33.062 -8.086 1 97 316 GLN B N 1
ATOM 5244 C CA . GLN B 1 316 ? 9.977 -34.375 -8 1 97 316 GLN B CA 1
ATOM 5245 C C . GLN B 1 316 ? 9.289 -34.75 -9.305 1 97 316 GLN B C 1
ATOM 5247 O O . GLN B 1 316 ? 9.289 -35.938 -9.703 1 97 316 GLN B O 1
ATOM 5252 N N . TYR B 1 317 ? 8.672 -33.812 -9.961 1 98 317 TYR B N 1
ATOM 5253 C CA . TYR B 1 317 ? 8.07 -34.031 -11.266 1 98 317 TYR B CA 1
ATOM 5254 C C . TYR B 1 317 ? 9.133 -34.469 -12.281 1 98 317 TYR B C 1
ATOM 5256 O O . TYR B 1 317 ? 8.922 -35.438 -13.031 1 98 317 TYR B O 1
ATOM 5264 N N . LEU B 1 318 ? 10.273 -33.844 -12.32 1 97.75 318 LEU B N 1
ATOM 5265 C CA . LEU B 1 318 ? 11.367 -34.156 -13.242 1 97.75 318 LEU B CA 1
ATOM 5266 C C . LEU B 1 318 ? 11.938 -35.531 -12.961 1 97.75 318 LEU B C 1
ATOM 5268 O O . LEU B 1 318 ? 12.352 -36.25 -13.891 1 97.75 318 LEU B O 1
ATOM 5272 N N . ARG B 1 319 ? 11.961 -35.875 -11.719 1 97.12 319 ARG B N 1
ATOM 5273 C CA . ARG B 1 319 ? 12.484 -37.188 -11.352 1 97.12 319 ARG B CA 1
ATOM 5274 C C . ARG B 1 319 ? 11.602 -38.281 -11.898 1 97.12 319 ARG B C 1
ATOM 5276 O O . ARG B 1 319 ? 12.102 -39.344 -12.312 1 97.12 319 ARG B O 1
ATOM 5283 N N . ILE B 1 320 ? 10.359 -38.094 -11.867 1 97.38 320 ILE B N 1
ATOM 5284 C CA . ILE B 1 320 ? 9.406 -39.094 -12.328 1 97.38 320 ILE B CA 1
ATOM 5285 C C . ILE B 1 320 ? 9.266 -39.031 -13.844 1 97.38 320 ILE B C 1
ATOM 5287 O O . ILE B 1 320 ? 9.305 -40.062 -14.523 1 97.38 320 ILE B O 1
ATOM 5291 N N . ARG B 1 321 ? 9.141 -37.844 -14.445 1 96.94 321 ARG B N 1
ATOM 5292 C CA . ARG B 1 321 ? 8.875 -37.562 -15.852 1 96.94 321 ARG B CA 1
ATOM 5293 C C . ARG B 1 321 ? 10.141 -37.75 -16.688 1 96.94 321 ARG B C 1
ATOM 5295 O O . ARG B 1 321 ? 10.055 -38.156 -17.859 1 96.94 321 ARG B O 1
ATOM 5302 N N . GLY B 1 322 ? 11.359 -37.438 -16.141 1 96.88 322 GLY B N 1
ATOM 5303 C CA . GLY B 1 322 ? 12.602 -37.375 -16.891 1 96.88 322 GLY B CA 1
ATOM 5304 C C . GLY B 1 322 ? 13 -35.969 -17.266 1 96.88 322 GLY B C 1
ATOM 5305 O O . GLY B 1 322 ? 12.234 -35.031 -17.047 1 96.88 322 GLY B O 1
ATOM 5306 N N . PRO B 1 323 ? 14.203 -35.844 -17.797 1 96.88 323 PRO B N 1
ATOM 5307 C CA . PRO B 1 323 ? 14.734 -34.5 -18.094 1 96.88 323 PRO B CA 1
ATOM 5308 C C . PRO B 1 323 ? 13.914 -33.781 -19.156 1 96.88 323 PRO B C 1
ATOM 5310 O O . PRO B 1 323 ? 13.445 -34.375 -20.109 1 96.88 323 PRO B O 1
ATOM 5313 N N . LEU B 1 324 ? 13.703 -32.531 -18.984 1 97.44 324 LEU B N 1
ATOM 5314 C CA . LEU B 1 324 ? 12.969 -31.672 -19.906 1 97.44 324 LEU B CA 1
ATOM 5315 C C . LEU B 1 324 ? 13.672 -30.328 -20.062 1 97.44 324 LEU B C 1
ATOM 5317 O O . LEU B 1 324 ? 14.414 -29.891 -19.172 1 97.44 324 LEU B O 1
ATOM 5321 N N . SER B 1 325 ? 13.438 -29.703 -21.219 1 96.19 325 SER B N 1
ATOM 5322 C CA . SER B 1 325 ? 13.812 -28.297 -21.312 1 96.19 325 SER B CA 1
ATOM 5323 C C . SER B 1 325 ? 12.977 -27.438 -20.359 1 96.19 325 SER B C 1
ATOM 5325 O O . SER B 1 325 ? 11.875 -27.828 -19.969 1 96.19 325 SER B O 1
ATOM 5327 N N . GLU B 1 326 ? 13.492 -26.375 -19.969 1 96.06 326 GLU B N 1
ATOM 5328 C CA . GLU B 1 326 ? 12.773 -25.5 -19.047 1 96.06 326 GLU B CA 1
ATOM 5329 C C . GLU B 1 326 ? 11.43 -25.078 -19.625 1 96.06 326 GLU B C 1
ATOM 5331 O O . GLU B 1 326 ? 10.43 -25.047 -18.906 1 96.06 326 GLU B O 1
ATOM 5336 N N . LYS B 1 327 ? 11.445 -24.672 -20.891 1 96.5 327 LYS B N 1
ATOM 5337 C CA . LYS B 1 327 ? 10.219 -24.266 -21.578 1 96.5 327 LYS B CA 1
ATOM 5338 C C . LYS B 1 327 ? 9.164 -25.359 -21.531 1 96.5 327 LYS B C 1
ATOM 5340 O O . LYS B 1 327 ? 8.008 -25.094 -21.203 1 96.5 327 LYS B O 1
ATOM 5345 N N . ARG B 1 328 ? 9.523 -26.547 -21.828 1 97.62 328 ARG B N 1
ATOM 5346 C CA . ARG B 1 328 ? 8.602 -27.688 -21.844 1 97.62 328 ARG B CA 1
ATOM 5347 C C . ARG B 1 328 ? 8.133 -28.016 -20.422 1 97.62 328 ARG B C 1
ATOM 5349 O O . ARG B 1 328 ? 6.969 -28.359 -20.219 1 97.62 328 ARG B O 1
ATOM 5356 N N . LEU B 1 329 ? 9.055 -28 -19.516 1 98 329 LEU B N 1
ATOM 5357 C CA . LEU B 1 329 ? 8.711 -28.266 -18.125 1 98 329 LEU B CA 1
ATOM 5358 C C . LEU B 1 329 ? 7.621 -27.312 -17.641 1 98 329 LEU B C 1
ATOM 5360 O O . LEU B 1 329 ? 6.617 -27.75 -17.062 1 98 329 LEU B O 1
ATOM 5364 N N . CYS B 1 330 ? 7.812 -26.047 -17.859 1 98.19 330 CYS B N 1
ATOM 5365 C CA . CYS B 1 330 ? 6.832 -25.047 -17.453 1 98.19 330 CYS B CA 1
ATOM 5366 C C . CYS B 1 330 ? 5.477 -25.312 -18.094 1 98.19 330 CYS B C 1
ATOM 5368 O O . CYS B 1 330 ? 4.445 -25.25 -17.422 1 98.19 330 CYS B O 1
ATOM 5370 N N . ARG B 1 331 ? 5.477 -25.578 -19.359 1 98.38 331 ARG B N 1
ATOM 5371 C CA . ARG B 1 331 ? 4.242 -25.828 -20.094 1 98.38 331 ARG B CA 1
ATOM 5372 C C . ARG B 1 331 ? 3.51 -27.047 -19.531 1 98.38 331 ARG B C 1
ATOM 5374 O O . ARG B 1 331 ? 2.285 -27.016 -19.391 1 98.38 331 ARG B O 1
ATOM 5381 N N . GLU B 1 332 ? 4.238 -28.078 -19.234 1 98.62 332 GLU B N 1
ATOM 5382 C CA . GLU B 1 332 ? 3.617 -29.297 -18.703 1 98.62 332 GLU B CA 1
ATOM 5383 C C . GLU B 1 332 ? 3.016 -29.047 -17.328 1 98.62 332 GLU B C 1
ATOM 5385 O O . GLU B 1 332 ? 1.901 -29.484 -17.047 1 98.62 332 GLU B O 1
ATOM 5390 N N . LEU B 1 333 ? 3.744 -28.375 -16.5 1 98.69 333 LEU B N 1
ATOM 5391 C CA . LEU B 1 333 ? 3.248 -28.109 -15.164 1 98.69 333 LEU B CA 1
ATOM 5392 C C . LEU B 1 333 ? 1.996 -27.234 -15.211 1 98.69 333 LEU B C 1
ATOM 5394 O O . LEU B 1 333 ? 1.031 -27.484 -14.484 1 98.69 333 LEU B O 1
ATOM 5398 N N . LEU B 1 334 ? 1.99 -26.219 -16.031 1 98.81 334 LEU B N 1
ATOM 5399 C CA . LEU B 1 334 ? 0.826 -25.344 -16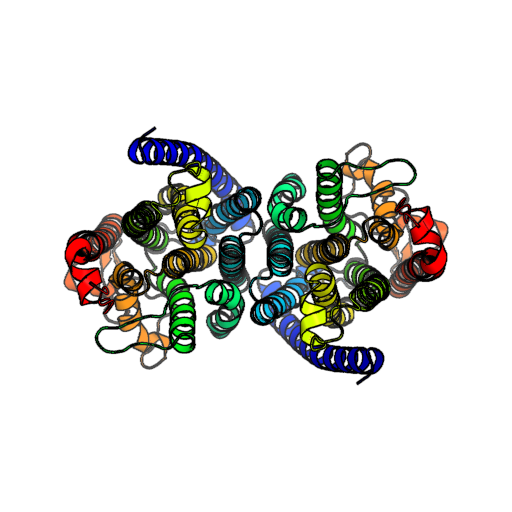.188 1 98.81 334 LEU B CA 1
ATOM 5400 C C . LEU B 1 334 ? -0.349 -26.109 -16.781 1 98.81 334 LEU B C 1
ATOM 5402 O O . LEU B 1 334 ? -1.5 -25.891 -16.406 1 98.81 334 LEU B O 1
ATOM 5406 N N . SER B 1 335 ? -0.022 -26.984 -17.75 1 98.75 335 SER B N 1
ATOM 5407 C CA . SER B 1 335 ? -1.069 -27.812 -18.359 1 98.75 335 SER B CA 1
ATOM 5408 C C . SER B 1 335 ? -1.712 -28.734 -17.312 1 98.75 335 SER B C 1
ATOM 5410 O O . SER B 1 335 ? -2.928 -28.938 -17.328 1 98.75 335 SER B O 1
ATOM 5412 N N . ILE B 1 336 ? -0.907 -29.297 -16.5 1 98.62 336 ILE B N 1
ATOM 5413 C CA . ILE B 1 336 ? -1.426 -30.156 -15.43 1 98.62 336 ILE B CA 1
ATOM 5414 C C . ILE B 1 336 ? -2.377 -29.359 -14.547 1 98.62 336 ILE B C 1
ATOM 5416 O O . ILE B 1 336 ? -3.479 -29.812 -14.234 1 98.62 336 ILE B O 1
ATOM 5420 N N . GLN B 1 337 ? -1.977 -28.156 -14.141 1 98.75 337 GLN B N 1
ATOM 5421 C CA . GLN B 1 337 ? -2.852 -27.312 -13.336 1 98.75 337 GLN B CA 1
ATOM 5422 C C . GLN B 1 337 ? -4.137 -26.969 -14.086 1 98.75 337 GLN B C 1
ATOM 5424 O O . GLN B 1 337 ? -5.219 -26.938 -13.492 1 98.75 337 GLN B O 1
ATOM 5429 N N . ALA B 1 338 ? -4.035 -26.688 -15.352 1 98.75 338 ALA B N 1
ATOM 5430 C CA . ALA B 1 338 ? -5.203 -26.344 -16.156 1 98.75 338 ALA B CA 1
ATOM 5431 C C . ALA B 1 338 ? -6.184 -27.516 -16.219 1 98.75 338 ALA B C 1
ATOM 5433 O O . ALA B 1 338 ? -7.398 -27.328 -16.141 1 98.75 338 ALA B O 1
ATOM 5434 N N . ILE B 1 339 ? -5.66 -28.688 -16.406 1 98.56 339 ILE B N 1
ATOM 5435 C CA . ILE B 1 339 ? -6.496 -29.891 -16.484 1 98.56 339 ILE B CA 1
ATOM 5436 C C . ILE B 1 339 ? -7.219 -30.109 -15.164 1 98.56 339 ILE B C 1
ATOM 5438 O O . ILE B 1 339 ? -8.43 -30.328 -15.141 1 98.56 339 ILE B O 1
ATOM 5442 N N . ILE B 1 340 ? -6.48 -30.047 -14.109 1 98.06 340 ILE B N 1
ATOM 5443 C CA . ILE B 1 340 ? -7.074 -30.188 -12.781 1 98.06 340 ILE B CA 1
ATOM 5444 C C . ILE B 1 340 ? -8.148 -29.125 -12.586 1 98.06 340 ILE B C 1
ATOM 5446 O O . ILE B 1 340 ? -9.258 -29.422 -12.133 1 98.06 340 ILE B O 1
ATOM 5450 N N . SER B 1 341 ? -7.832 -27.906 -12.906 1 98.38 341 SER B N 1
ATOM 5451 C CA . SER B 1 341 ? -8.742 -26.781 -12.734 1 98.38 341 SER B CA 1
ATOM 5452 C C . SER B 1 341 ? -10 -26.953 -13.578 1 98.38 341 SER B C 1
ATOM 5454 O O . SER B 1 341 ? -11.094 -26.562 -13.164 1 98.38 341 SER B O 1
ATOM 5456 N N . ALA B 1 342 ? -9.828 -27.5 -14.789 1 97.75 342 ALA B N 1
ATOM 5457 C CA . ALA B 1 342 ? -10.984 -27.766 -15.641 1 97.75 342 ALA B CA 1
ATOM 5458 C C . ALA B 1 342 ? -11.953 -28.734 -14.969 1 97.75 342 ALA B C 1
ATOM 5460 O O . ALA B 1 342 ? -13.172 -28.562 -15.055 1 97.75 342 ALA B O 1
ATOM 5461 N N . PHE B 1 343 ? -11.453 -29.734 -14.359 1 96.81 343 PHE B N 1
ATOM 5462 C CA . PHE B 1 343 ? -12.289 -30.688 -13.648 1 96.81 343 PHE B CA 1
ATOM 5463 C C . PHE B 1 343 ? -13.008 -30.016 -12.484 1 96.81 343 PHE B C 1
ATOM 5465 O O . PHE B 1 343 ? -14.172 -30.328 -12.203 1 96.81 343 PHE B O 1
ATOM 5472 N N . VAL B 1 344 ? -12.305 -29.109 -11.812 1 96.25 344 VAL B N 1
ATOM 5473 C CA . VAL B 1 344 ? -12.906 -28.391 -10.695 1 96.25 344 VAL B CA 1
ATOM 5474 C C . VAL B 1 344 ? -14.07 -27.531 -11.195 1 96.25 344 VAL B C 1
ATOM 5476 O O . VAL B 1 344 ? -15.141 -27.531 -10.586 1 96.25 344 VAL B O 1
ATOM 5479 N N . VAL B 1 345 ? -13.867 -26.828 -12.258 1 95.88 345 VAL B N 1
ATOM 5480 C CA . VAL B 1 345 ? -14.906 -25.984 -12.836 1 95.88 345 VAL B CA 1
ATOM 5481 C C . VAL B 1 345 ? -16.109 -26.828 -13.234 1 95.88 345 VAL B C 1
ATOM 5483 O O . VAL B 1 345 ? -17.25 -26.469 -12.953 1 95.88 345 VAL B O 1
ATOM 5486 N N . LEU B 1 346 ? -15.828 -27.969 -13.914 1 93.62 346 LEU B N 1
ATOM 5487 C CA . LEU B 1 346 ? -16.906 -28.859 -14.344 1 93.62 346 LEU B CA 1
ATOM 5488 C C . LEU B 1 346 ? -17.703 -29.375 -13.156 1 93.62 346 LEU B C 1
ATOM 5490 O O . LEU B 1 346 ? -18.938 -29.453 -13.211 1 93.62 346 LEU B O 1
ATOM 5494 N N . PHE B 1 347 ? -17.031 -29.656 -12.156 1 90 347 PHE B N 1
ATOM 5495 C CA . PHE B 1 347 ? -17.672 -30.188 -10.961 1 90 347 PHE B CA 1
ATOM 5496 C C . PHE B 1 347 ? -18.562 -29.125 -10.312 1 90 347 PHE B C 1
ATOM 5498 O O . PHE B 1 347 ? -19.688 -29.406 -9.914 1 90 347 PHE B O 1
ATOM 5505 N N . PHE B 1 348 ? -18.141 -27.891 -10.18 1 87.06 348 PHE B N 1
ATOM 5506 C CA . PHE B 1 348 ? -18.844 -26.859 -9.414 1 87.06 348 PHE B CA 1
ATOM 5507 C C . PHE B 1 348 ? -19.844 -26.125 -10.289 1 87.06 348 PHE B C 1
ATOM 5509 O O . PHE B 1 348 ? -20.812 -25.562 -9.789 1 87.06 348 PHE B O 1
ATOM 5516 N N . VAL B 1 349 ? -19.656 -26.078 -11.492 1 83.06 349 VAL B N 1
ATOM 5517 C CA . VAL B 1 349 ? -20.609 -25.406 -12.375 1 83.06 349 VAL B CA 1
ATOM 5518 C C . VAL B 1 349 ? -21.625 -26.422 -12.883 1 83.06 349 VAL B C 1
ATOM 5520 O O . VAL B 1 349 ? -22.828 -26.125 -12.938 1 83.06 349 VAL B O 1
ATOM 5523 N N . LEU B 1 350 ? -21.203 -27.625 -13.297 1 69.19 350 LEU B N 1
ATOM 5524 C CA . LEU B 1 350 ? -22.141 -28.594 -13.852 1 69.19 350 LEU B CA 1
ATOM 5525 C C . LEU B 1 350 ? -22.828 -29.391 -12.742 1 69.19 350 LEU B C 1
ATOM 5527 O O . LEU B 1 350 ? -24.016 -29.688 -12.836 1 69.19 350 LEU B O 1
ATOM 5531 N N . ALA B 1 351 ? -22.031 -29.797 -11.781 1 57.03 351 ALA B N 1
ATOM 5532 C CA . ALA B 1 351 ? -22.641 -30.672 -10.797 1 57.03 351 ALA B CA 1
ATOM 5533 C C . ALA B 1 351 ? -23.594 -29.906 -9.898 1 57.03 351 ALA B C 1
ATOM 5535 O O . ALA B 1 351 ? -24.516 -30.484 -9.32 1 57.03 351 ALA B O 1
ATOM 5536 N N . ARG B 1 352 ? -23.359 -28.625 -9.398 1 53.5 352 ARG B N 1
ATOM 5537 C CA . ARG B 1 352 ? -24.219 -27.906 -8.469 1 53.5 352 ARG B CA 1
ATOM 5538 C C . ARG B 1 352 ? -25.469 -27.375 -9.172 1 53.5 352 ARG B C 1
ATOM 5540 O O . ARG B 1 352 ? -26.375 -26.844 -8.531 1 53.5 352 ARG B O 1
ATOM 5547 N N . GLY B 1 353 ? -25.625 -27.234 -10.508 1 44.53 353 GLY B N 1
ATOM 5548 C CA . GLY B 1 353 ? -27.047 -27.188 -10.828 1 44.53 353 GLY B CA 1
ATOM 5549 C C . GLY B 1 353 ? -27.859 -28.203 -10.07 1 44.53 353 GLY B C 1
ATOM 5550 O O . GLY B 1 353 ? -29.016 -27.953 -9.719 1 44.53 353 GLY B O 1
ATOM 5551 N N . LYS B 1 354 ? -27.422 -29.391 -9.836 1 39.12 354 LYS B N 1
ATOM 5552 C CA . LYS B 1 354 ? -28.062 -30.453 -9.062 1 39.12 354 LYS B CA 1
ATOM 5553 C C . LYS B 1 354 ? -27.562 -30.453 -7.617 1 39.12 354 LYS B C 1
ATOM 5555 O O . LYS B 1 354 ? -28.328 -30.766 -6.695 1 39.12 354 LYS B O 1
ATOM 5560 N N . VAL B 1 355 ? -26.312 -30.203 -7.242 1 36.97 355 VAL B N 1
ATOM 5561 C CA . VAL B 1 355 ? -25.594 -30.531 -6.008 1 36.97 355 VAL B CA 1
ATOM 5562 C C . VAL B 1 355 ? -25.703 -29.359 -5.027 1 36.97 355 VAL B C 1
ATOM 5564 O O . VAL B 1 355 ? -25.484 -29.531 -3.826 1 36.97 355 VAL B O 1
ATOM 5567 N N . GLU B 1 356 ? -25.609 -28.125 -5.402 1 39.25 356 GLU B N 1
ATOM 5568 C CA . GLU B 1 356 ? -25.719 -27.094 -4.383 1 39.25 356 GLU B CA 1
ATOM 5569 C C . GLU B 1 356 ? -26.938 -27.297 -3.5 1 39.25 356 GLU B C 1
ATOM 5571 O O . GLU B 1 356 ? -27 -26.797 -2.375 1 39.25 356 GLU B O 1
ATOM 5576 N N . ASN B 1 357 ? -28.016 -27.906 -3.984 1 34.84 357 ASN B N 1
ATOM 5577 C CA . ASN B 1 357 ? -29.125 -28.312 -3.113 1 34.84 357 ASN B CA 1
ATOM 5578 C C . ASN B 1 357 ? -28.672 -29.328 -2.074 1 34.84 357 ASN B C 1
ATOM 5580 O O . ASN B 1 357 ? -29.172 -29.344 -0.951 1 34.84 357 ASN B O 1
ATOM 5584 N N . SER B 1 358 ? -27.922 -30.312 -2.461 1 34.03 358 SER B N 1
ATOM 5585 C CA . SER B 1 358 ? -27.562 -31.438 -1.589 1 34.03 358 SER B CA 1
ATOM 5586 C C . SER B 1 358 ? -26.422 -31.062 -0.657 1 34.03 358 SER B C 1
ATOM 5588 O O . SER B 1 358 ? -26.266 -31.641 0.421 1 34.03 358 SER B O 1
ATOM 5590 N N . PHE B 1 359 ? -25.344 -30.391 -1.162 1 33.72 359 PHE B N 1
ATOM 5591 C CA . PHE B 1 359 ? -24.25 -30.109 -0.243 1 33.72 359 PHE B CA 1
ATOM 5592 C C . PHE B 1 359 ? -24.594 -28.891 0.627 1 33.72 359 PHE B C 1
ATOM 5594 O O . PHE B 1 359 ? -23.969 -28.688 1.674 1 33.72 359 PHE B O 1
ATOM 5601 N N . VAL B 1 360 ? -25.422 -27.875 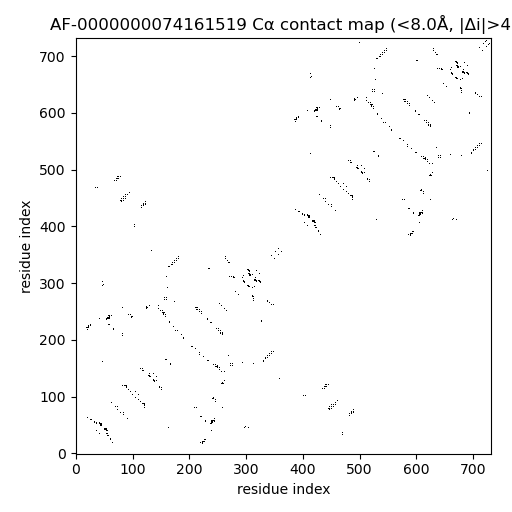0.069 1 33.06 360 VAL B N 1
ATOM 5602 C CA . VAL B 1 360 ? -26.016 -26.812 0.883 1 33.06 360 VAL B CA 1
ATOM 5603 C C . VAL B 1 360 ? -27.344 -27.297 1.444 1 33.06 360 VAL B C 1
ATOM 5605 O O . VAL B 1 360 ? -28.188 -27.797 0.706 1 33.06 360 VAL B O 1
ATOM 5608 N N . GLY B 1 361 ? -27.391 -27.922 2.527 1 31.98 361 GLY B N 1
ATOM 5609 C CA . GLY B 1 361 ? -28.578 -28.281 3.283 1 31.98 361 GLY B CA 1
ATOM 5610 C C . GLY B 1 361 ? -29.703 -27.266 3.158 1 31.98 361 GLY B C 1
ATOM 5611 O O . GLY B 1 361 ? -30.547 -27.156 4.043 1 31.98 361 GLY B O 1
ATOM 5612 N N . VAL B 1 362 ? -29.672 -26.391 2.227 1 30.11 362 VAL B N 1
ATOM 5613 C CA . VAL B 1 362 ? -30.859 -25.547 2.225 1 30.11 362 VAL B CA 1
ATOM 5614 C C . VAL B 1 362 ? -32.062 -26.344 1.764 1 30.11 362 VAL B C 1
ATOM 5616 O O . VAL B 1 362 ? -32.094 -26.859 0.642 1 30.11 362 VAL B O 1
ATOM 5619 N N . HIS B 1 363 ? -32.844 -27.031 2.688 1 27.56 363 HIS B N 1
ATOM 5620 C CA . HIS B 1 363 ? -34.25 -27.391 2.588 1 27.56 363 HIS B CA 1
ATOM 5621 C C . HIS B 1 363 ? -35.094 -26.203 2.102 1 27.56 363 HIS B C 1
ATOM 5623 O O . HIS B 1 363 ? -35.094 -25.141 2.723 1 27.56 363 HIS B O 1
ATOM 5629 N N . ARG B 1 364 ? -35.312 -26.109 0.919 1 28.55 364 ARG B N 1
ATOM 5630 C CA . ARG B 1 364 ? -36.406 -25.266 0.5 1 28.55 364 ARG B CA 1
ATOM 5631 C C . ARG B 1 364 ? -37.688 -25.641 1.217 1 28.55 364 ARG B C 1
ATOM 5633 O O . ARG B 1 364 ? -38.062 -26.828 1.286 1 28.55 364 ARG B O 1
ATOM 5640 N N . LYS B 1 365 ? -38.156 -24.797 2.039 1 26.88 365 LYS B N 1
ATOM 5641 C CA . LYS B 1 365 ? -39.562 -24.812 2.344 1 26.88 365 LYS B CA 1
ATOM 5642 C C . LYS B 1 365 ? -40.406 -24.953 1.072 1 26.88 365 LYS B C 1
ATOM 5644 O O . LYS B 1 365 ? -40.375 -24.078 0.208 1 26.88 365 LYS B O 1
ATOM 5649 N N . LEU B 1 366 ? -40.5 -26.109 0.475 1 19.45 366 LEU B N 1
ATOM 5650 C CA . LEU B 1 366 ? -41.781 -26.328 -0.162 1 19.45 366 LEU B CA 1
ATOM 5651 C C . LEU B 1 366 ? -42.906 -26.375 0.877 1 19.45 366 LEU B C 1
ATOM 5653 O O . LEU B 1 366 ? -42.75 -27.047 1.907 1 19.45 366 LEU B O 1
#

Solvent-accessible surface area (backbone atoms only — not comparable to full-atom values): 36970 Å² total; per-residue (Å²): 128,54,74,64,53,50,50,49,51,53,46,51,52,46,51,53,54,26,51,52,45,19,53,52,23,40,55,44,28,64,63,43,34,63,35,29,35,73,47,64,35,52,44,66,46,78,83,46,86,72,65,49,82,27,27,30,46,41,22,54,27,30,52,50,51,44,51,43,49,51,24,56,49,40,68,75,43,62,74,42,35,42,46,46,20,35,49,38,21,27,48,47,33,26,50,51,17,44,49,32,67,57,45,59,62,62,71,63,55,73,52,52,51,47,69,37,37,38,40,34,33,41,66,50,46,77,66,93,42,47,64,60,77,88,45,70,40,49,62,70,53,34,39,49,49,48,46,53,47,31,53,44,33,17,52,30,38,53,67,51,53,82,55,52,30,37,47,53,44,51,48,47,48,37,45,59,49,46,46,60,52,50,50,48,52,46,49,53,54,59,58,70,45,58,87,46,68,83,46,54,71,66,56,51,51,60,72,36,50,39,46,47,36,19,50,52,51,45,54,45,47,49,21,24,46,50,42,50,33,72,38,17,24,67,80,53,63,35,37,40,48,48,19,27,22,21,27,50,16,27,47,52,33,44,29,24,49,39,50,61,30,76,66,63,43,59,57,46,38,42,68,38,51,51,23,48,63,50,27,44,49,36,77,73,61,76,37,83,60,68,94,68,74,57,56,45,64,38,78,92,75,59,26,33,34,38,36,88,80,30,49,35,50,71,20,52,47,22,60,73,74,41,68,34,35,64,60,57,46,39,52,50,55,48,48,51,48,45,53,54,25,50,52,51,40,48,48,62,56,62,44,31,76,70,36,48,57,70,72,41,74,65,74,73,83,124,129,54,75,65,53,50,50,49,50,52,48,50,51,46,50,53,54,26,50,52,46,17,54,53,23,41,55,44,29,65,63,43,35,62,34,29,37,74,47,64,35,53,43,66,46,78,83,46,88,72,64,48,83,27,26,30,46,44,22,54,28,29,53,49,50,43,50,43,50,52,24,56,47,40,68,75,43,63,76,42,34,43,46,45,21,37,47,38,23,28,48,47,34,26,49,50,16,44,49,33,67,58,46,60,63,62,70,64,55,71,53,53,51,47,68,36,37,38,38,35,34,41,68,51,46,78,67,93,44,47,66,60,81,89,46,70,41,49,63,70,53,32,39,50,49,48,46,52,48,30,53,44,33,15,51,31,37,53,68,52,54,81,55,53,29,37,49,54,44,50,48,48,48,36,46,59,48,45,46,60,51,50,50,47,52,46,52,53,54,58,60,70,44,55,89,45,67,84,46,53,70,67,55,53,49,61,73,37,49,40,46,47,35,18,50,52,51,46,53,45,47,50,22,25,44,49,43,50,34,71,38,17,24,67,79,55,61,36,37,41,49,47,19,27,22,22,27,48,15,28,47,51,33,44,30,24,49,39,50,62,32,76,65,63,44,59,57,46,39,42,68,39,50,53,22,46,61,51,27,42,46,34,76,72,60,75,39,83,60,68,94,68,73,57,56,45,64,37,77,90,75,58,27,32,35,39,36,87,79,30,48,35,50,69,20,52,48,23,60,73,75,40,68,34,36,65,62,56,46,40,52,50,55,47,48,52,49,46,52,54,26,49,52,50,41,47,48,61,58,61,43,32,79,68,35,50,53,69,73,38,74,63,71,70,85,120

pLDDT: mean 88.58, std 15.17, range [19.45, 98.88]

Nearest PDB structures (foldseek):
  5o5e-assembly1_A-2  TM=8.631E-01  e=3.044E-21  Homo sapiens
  6bw5-assembly1_B  TM=8.576E-01  e=3.323E-20  Homo sapiens
  6bw5-assembly2_C  TM=8.548E-01  e=3.477E-20  Homo sapiens
  6fwz-assembly1_A-2  TM=8.610E-01  e=6.839E-20  Homo sapiens
  6bw6-assembly1_A  TM=8.625E-01  e=8.964E-20  Homo sapiens